Protein AF-A0AAC9K3V4-F1 (afdb_monomer)

pLDDT: mean 84.29, std 13.38, range [24.09, 97.44]

Secondary structure (DSSP, 8-state):
------EEE-TTS-EEETTS--TTT--PPPTT---HHHHHHHHHHHHHHHHTTTT-PPP---TT----SSPPPHHHHHHHHHHHHHHHHHHHHH-TT-HHHHHHHHHHHHHHHHHHHHHHHHTTSSSTHHHHHHHHHHHHHHHHHHHHHHHHHH-SSHHHHHHHHHHHHHHHTTTTHHHHHHHHHHHHHHHHT-TTS-HHHHHHHHHHHH-TTS-TTTHHHHHHHHHHHHH-S---HHHHHHHHHHHHHHHHTS-HHHHHHHHHHHHHTT--HHHHHHHHTSTTHHHHHHHHHHHHHHHHHHHHHHHHH---HHHHHHHHHHHHHHHHHHTHHHHHHHHHHTS---STTHHHHHHTS-HHHHHHHHTTSTTHHHHTT--THHHHHHHSTTSEEEETTTTEEEEEETTEEEEEEHHHHHHHHHHHHHHHHHHHHHHHHHHHHTT---PPPHHHHHHTT--HHHHHHHHHHHHHT-EEEEEEEETTEEEEEEES---THHHHHHHHHH--S---EEEEEPTTS-EEEEEEHHHHHHHHT--HHHHHHHHHHHHHH-EETTEES--HHHHHHHHHHHHHHHHTT-TTHHHHHHHHHHHHHHTT-HHHHHHHHHHHGGGTSPPPTTHHHHHHHHHHHSPP-----------------

Structure (mmCIF, N/CA/C/O backbone):
data_AF-A0AAC9K3V4-F1
#
_entry.id   AF-A0AAC9K3V4-F1
#
loop_
_atom_site.group_PDB
_atom_site.id
_atom_site.type_symbol
_atom_site.label_atom_id
_atom_site.label_alt_id
_atom_site.label_comp_id
_atom_site.label_asym_id
_atom_site.label_entity_id
_atom_site.label_seq_id
_atom_site.pdbx_PDB_ins_code
_atom_site.Cartn_x
_atom_site.Cartn_y
_atom_site.Cartn_z
_atom_site.occupancy
_atom_site.B_iso_or_equiv
_atom_site.auth_seq_id
_atom_site.auth_comp_id
_atom_site.auth_asym_id
_atom_site.auth_atom_id
_atom_site.pdbx_PDB_model_num
ATOM 1 N N . MET A 1 1 ? 6.440 1.565 -41.665 1.00 67.31 1 MET A N 1
ATOM 2 C CA . MET A 1 1 ? 7.525 1.138 -42.582 1.00 67.31 1 MET A CA 1
ATOM 3 C C . MET A 1 1 ? 6.915 0.682 -43.906 1.00 67.31 1 MET A C 1
ATOM 5 O O . MET A 1 1 ? 5.859 0.064 -43.868 1.00 67.31 1 MET A O 1
ATOM 9 N N . LEU A 1 2 ? 7.541 0.975 -45.053 1.00 70.25 2 LEU A N 1
ATOM 10 C CA . LEU A 1 2 ? 7.125 0.475 -46.374 1.00 70.25 2 LEU A CA 1
ATOM 11 C C . LEU A 1 2 ? 8.232 -0.416 -46.946 1.00 70.25 2 LEU A C 1
ATOM 13 O O . LEU A 1 2 ? 9.356 0.045 -47.123 1.00 70.25 2 LEU A O 1
ATOM 17 N N . LEU A 1 3 ? 7.925 -1.682 -47.240 1.00 82.44 3 LEU A N 1
ATOM 18 C CA . LEU A 1 3 ? 8.894 -2.625 -47.801 1.00 82.44 3 LEU A CA 1
ATOM 19 C C . LEU A 1 3 ? 8.694 -2.824 -49.302 1.00 82.44 3 LEU A C 1
ATOM 21 O O . LEU A 1 3 ? 7.620 -3.205 -49.761 1.00 82.44 3 LEU A O 1
ATOM 25 N N . ASN A 1 4 ? 9.774 -2.637 -50.059 1.00 83.81 4 ASN A N 1
ATOM 26 C CA . ASN A 1 4 ? 9.793 -2.886 -51.495 1.00 83.81 4 ASN A CA 1
ATOM 27 C C . ASN A 1 4 ? 9.953 -4.385 -51.802 1.00 83.81 4 ASN A C 1
ATOM 29 O O . ASN A 1 4 ? 10.852 -5.051 -51.277 1.00 83.81 4 ASN A O 1
ATOM 33 N N . PHE A 1 5 ? 9.117 -4.896 -52.707 1.00 86.25 5 PHE A N 1
ATOM 34 C CA . PHE A 1 5 ? 9.199 -6.241 -53.280 1.00 86.25 5 PHE A CA 1
ATOM 35 C C . PHE A 1 5 ? 9.117 -6.136 -54.809 1.00 86.25 5 PHE A C 1
ATOM 37 O O . PHE A 1 5 ? 8.326 -5.353 -55.329 1.00 86.25 5 PHE A O 1
ATOM 44 N N . GLN A 1 6 ? 9.913 -6.919 -55.543 1.00 87.25 6 GLN A N 1
ATOM 45 C CA . GLN A 1 6 ? 9.728 -7.041 -56.994 1.00 87.25 6 GLN A CA 1
ATOM 46 C C . GLN A 1 6 ? 8.551 -7.969 -57.287 1.00 87.25 6 GLN A C 1
ATOM 48 O O . GLN A 1 6 ? 8.524 -9.098 -56.796 1.00 87.25 6 GLN A O 1
ATOM 53 N N . THR A 1 7 ? 7.616 -7.517 -58.116 1.00 87.12 7 THR A N 1
ATOM 54 C CA . THR A 1 7 ? 6.486 -8.312 -58.605 1.00 87.12 7 THR A CA 1
ATOM 55 C C . THR A 1 7 ? 6.632 -8.638 -60.091 1.00 87.12 7 THR A C 1
ATOM 57 O O . THR A 1 7 ? 7.296 -7.923 -60.842 1.00 87.12 7 THR A O 1
ATOM 60 N N . LEU A 1 8 ? 6.017 -9.741 -60.512 1.00 88.38 8 LEU A N 1
ATOM 61 C CA . LEU A 1 8 ? 5.864 -10.159 -61.903 1.00 88.38 8 LEU A CA 1
ATOM 62 C C . LEU A 1 8 ? 4.418 -10.613 -62.155 1.00 88.38 8 LEU A C 1
ATOM 64 O O . LEU A 1 8 ? 3.805 -11.205 -61.259 1.00 88.38 8 LEU A O 1
ATOM 68 N N . PRO A 1 9 ? 3.885 -10.426 -63.377 1.00 87.38 9 PRO A N 1
ATOM 69 C CA . PRO A 1 9 ? 2.635 -11.060 -63.775 1.00 87.38 9 PRO A CA 1
ATOM 70 C C . PRO A 1 9 ? 2.783 -12.589 -63.773 1.00 87.38 9 PRO A C 1
ATOM 72 O O . PRO A 1 9 ? 3.824 -13.146 -64.138 1.00 87.38 9 PRO A O 1
ATOM 75 N N . CYS A 1 10 ? 1.726 -13.283 -63.370 1.00 87.88 10 CYS A N 1
ATOM 76 C CA . CYS A 1 10 ? 1.624 -14.733 -63.409 1.00 87.88 10 CYS A CA 1
ATOM 77 C C . CYS A 1 10 ? 0.709 -15.167 -64.570 1.00 87.88 10 CYS A C 1
ATOM 79 O O . CYS A 1 10 ? -0.305 -14.515 -64.812 1.00 87.88 10 CYS A O 1
ATOM 81 N N . PRO A 1 11 ? 0.979 -16.294 -65.261 1.00 87.31 11 PRO A N 1
ATOM 82 C CA . PRO A 1 11 ? 0.109 -16.783 -66.337 1.00 87.31 11 PRO A CA 1
ATOM 83 C C . PRO A 1 11 ? -1.338 -17.150 -65.948 1.00 87.31 11 PRO A C 1
ATOM 85 O O . PRO A 1 11 ? -2.095 -17.541 -66.828 1.00 87.31 11 PRO A O 1
ATOM 88 N N . CYS A 1 12 ? -1.734 -17.052 -64.671 1.00 89.00 12 CYS A N 1
ATOM 89 C CA . CYS A 1 12 ? -3.139 -17.130 -64.242 1.00 89.00 12 CYS A CA 1
ATOM 90 C C . CYS A 1 12 ? -3.906 -15.797 -64.366 1.00 89.00 12 CYS A C 1
ATOM 92 O O . CYS A 1 12 ? -5.113 -15.784 -64.158 1.00 89.00 12 CYS A O 1
ATOM 94 N N . GLY A 1 13 ? -3.222 -14.691 -64.686 1.00 85.94 13 GLY A N 1
ATOM 95 C CA . GLY A 1 13 ? -3.760 -13.323 -64.686 1.00 85.94 13 GLY A CA 1
ATOM 96 C C . GLY A 1 13 ? -3.314 -12.496 -63.474 1.00 85.94 13 GLY A C 1
ATOM 97 O O . GLY A 1 13 ? -3.183 -11.279 -63.580 1.00 85.94 13 GLY A O 1
ATOM 98 N N . GLY A 1 14 ? -3.014 -13.161 -62.358 1.00 86.38 14 GLY A N 1
ATOM 99 C CA . GLY A 1 14 ? -2.570 -12.547 -61.112 1.00 86.38 14 GLY A CA 1
ATOM 100 C C . GLY A 1 14 ? -1.181 -11.926 -61.110 1.00 86.38 14 GLY A C 1
ATOM 101 O O . GLY A 1 14 ? -0.388 -12.077 -62.040 1.00 86.38 14 GLY A O 1
ATOM 102 N N . SER A 1 15 ? -0.843 -11.299 -59.985 1.00 85.75 15 SER A N 1
ATOM 103 C CA . SER A 1 15 ? 0.507 -10.807 -59.686 1.00 85.75 15 SER A CA 1
ATOM 104 C C . SER A 1 15 ? 1.174 -11.677 -58.618 1.00 85.75 15 SER A C 1
ATOM 106 O O . SER A 1 15 ? 0.519 -12.169 -57.699 1.00 85.75 15 SER A O 1
ATOM 108 N N . ARG A 1 16 ? 2.489 -11.889 -58.720 1.00 86.69 16 ARG A N 1
ATOM 109 C CA . ARG A 1 16 ? 3.275 -12.618 -57.710 1.00 86.69 16 ARG A CA 1
ATOM 110 C C . ARG A 1 16 ? 4.602 -11.931 -57.429 1.00 86.69 16 ARG A C 1
ATOM 112 O O . ARG A 1 16 ? 5.126 -11.212 -58.274 1.00 86.69 16 ARG A O 1
ATOM 119 N N . ILE A 1 17 ? 5.172 -12.199 -56.261 1.00 86.75 17 ILE A N 1
ATOM 120 C CA . ILE A 1 17 ? 6.511 -11.726 -55.898 1.00 86.75 17 ILE A CA 1
ATOM 121 C C . ILE A 1 17 ? 7.560 -12.574 -56.640 1.00 86.75 17 ILE A C 1
ATOM 123 O O . ILE A 1 17 ? 7.419 -13.793 -56.765 1.00 86.75 17 ILE A O 1
ATOM 127 N N . LEU A 1 18 ? 8.603 -11.927 -57.161 1.00 86.44 18 LEU A N 1
ATOM 128 C CA . LEU A 1 18 ? 9.729 -12.576 -57.839 1.00 86.44 18 LEU A CA 1
ATOM 129 C C . LEU A 1 18 ? 10.423 -13.566 -56.888 1.00 86.44 18 LEU A C 1
ATOM 131 O O . LEU A 1 18 ? 10.723 -13.214 -55.750 1.00 86.44 18 LEU A O 1
ATOM 135 N N . GLY A 1 19 ? 10.674 -14.800 -57.330 1.00 82.56 19 GLY A N 1
ATOM 136 C CA . GLY A 1 19 ? 11.257 -15.837 -56.468 1.00 82.56 19 GLY A CA 1
ATOM 137 C C . GLY A 1 19 ? 10.286 -16.427 -55.434 1.00 82.56 19 GLY A C 1
ATOM 138 O O . GLY A 1 19 ? 10.683 -17.285 -54.656 1.00 82.56 19 GLY A O 1
ATOM 139 N N . SER A 1 20 ? 9.011 -16.022 -55.440 1.00 85.62 20 SER A N 1
ATOM 140 C CA . SER A 1 20 ? 7.938 -16.625 -54.638 1.00 85.62 20 SER A CA 1
ATOM 141 C C . SER A 1 20 ? 6.909 -17.349 -55.509 1.00 85.62 20 SER A C 1
ATOM 143 O O . SER A 1 20 ? 6.741 -17.062 -56.702 1.00 85.62 20 SER A O 1
ATOM 145 N N . SER A 1 21 ? 6.184 -18.284 -54.892 1.00 86.06 21 SER A N 1
ATOM 146 C CA . SER A 1 21 ? 5.012 -18.918 -55.502 1.00 86.06 21 SER A CA 1
ATOM 147 C C . SER A 1 21 ? 3.895 -17.895 -55.734 1.00 86.06 21 SER A C 1
ATOM 149 O O . SER A 1 21 ? 3.753 -16.930 -54.985 1.00 86.06 21 SER A O 1
ATOM 151 N N . CYS A 1 22 ? 3.074 -18.103 -56.764 1.00 86.62 22 CYS A N 1
ATOM 152 C CA . CYS A 1 22 ? 1.876 -17.290 -56.967 1.00 86.62 22 CYS A CA 1
ATOM 153 C C . CYS A 1 22 ? 0.825 -17.571 -55.874 1.00 86.62 22 CYS A C 1
ATOM 155 O O . CYS A 1 22 ? 0.486 -18.742 -55.690 1.00 86.62 22 CYS A O 1
ATOM 157 N N . PRO A 1 23 ? 0.270 -16.543 -55.199 1.00 83.56 23 PRO A N 1
ATOM 158 C CA . PRO A 1 23 ? -0.743 -16.743 -54.159 1.00 83.56 23 PRO A CA 1
ATOM 159 C C . PRO A 1 23 ? -2.085 -17.252 -54.711 1.00 83.56 23 PRO A C 1
ATOM 161 O O . PRO A 1 23 ? -2.787 -17.973 -54.015 1.00 83.56 23 PRO A O 1
ATOM 164 N N . GLU A 1 24 ? -2.430 -16.929 -55.961 1.00 87.50 24 GLU A N 1
ATOM 165 C CA . GLU A 1 24 ? -3.712 -17.317 -56.574 1.00 87.50 24 GLU A CA 1
ATOM 166 C C . GLU A 1 24 ? -3.728 -18.756 -57.107 1.00 87.50 24 GLU A C 1
ATOM 168 O O . GLU A 1 24 ? -4.739 -19.444 -57.008 1.00 87.50 24 GLU A O 1
ATOM 173 N N . CYS A 1 25 ? -2.624 -19.215 -57.710 1.00 90.12 25 CYS A N 1
ATOM 174 C CA . CYS A 1 25 ? -2.572 -20.504 -58.416 1.00 90.12 25 CYS A CA 1
ATOM 175 C C . CYS A 1 25 ? -1.493 -21.473 -57.905 1.00 90.12 25 CYS A C 1
ATOM 177 O O . CYS A 1 25 ? -1.243 -22.501 -58.534 1.00 90.12 25 CYS A O 1
ATOM 179 N N . GLY A 1 26 ? -0.792 -21.142 -56.815 1.00 87.69 26 GLY A N 1
ATOM 180 C CA . GLY A 1 26 ? 0.253 -21.980 -56.208 1.00 87.69 26 GLY A CA 1
ATOM 181 C C . GLY A 1 26 ? 1.498 -22.222 -57.076 1.00 87.69 26 GLY A C 1
ATOM 182 O O . GLY A 1 26 ? 2.412 -22.938 -56.662 1.00 87.69 26 GLY A O 1
ATOM 183 N N . ARG A 1 27 ? 1.563 -21.645 -58.286 1.00 87.69 27 ARG A N 1
ATOM 184 C CA . ARG A 1 27 ? 2.644 -21.872 -59.253 1.00 87.69 27 ARG A CA 1
ATOM 185 C C . ARG A 1 27 ? 3.984 -21.412 -58.679 1.00 87.69 27 ARG A C 1
ATOM 187 O O . ARG A 1 27 ? 4.173 -20.220 -58.436 1.00 87.69 27 ARG A O 1
ATOM 194 N N . LYS A 1 28 ? 4.893 -22.372 -58.488 1.00 87.50 28 LYS A N 1
ATOM 195 C CA . LYS A 1 28 ? 6.252 -22.172 -57.962 1.00 87.50 28 LYS A CA 1
ATOM 196 C C . LYS A 1 28 ? 7.082 -21.219 -58.847 1.00 87.50 28 LYS A C 1
ATOM 198 O O . LYS A 1 28 ? 6.834 -21.165 -60.056 1.00 87.50 28 LYS A O 1
ATOM 203 N N . PRO A 1 29 ? 8.063 -20.495 -58.273 1.00 85.44 29 PRO A N 1
ATOM 204 C CA . PRO A 1 29 ? 8.997 -19.666 -59.034 1.00 85.44 29 PRO A CA 1
ATOM 205 C C . PRO A 1 29 ? 9.890 -20.518 -59.949 1.00 85.44 29 PRO A C 1
ATOM 207 O O . PRO A 1 29 ? 10.115 -21.703 -59.689 1.00 85.44 29 PRO A O 1
ATOM 210 N N . LEU A 1 30 ? 10.412 -19.916 -61.019 1.00 86.00 30 LEU A N 1
ATOM 211 C CA . LEU A 1 30 ? 11.419 -20.546 -61.874 1.00 86.00 30 LEU A CA 1
ATOM 212 C C . LEU A 1 30 ? 12.795 -20.564 -61.186 1.00 86.00 30 LEU A C 1
ATOM 214 O O . LEU A 1 30 ? 13.116 -19.708 -60.360 1.00 86.00 30 LEU A O 1
ATOM 218 N N . SER A 1 31 ? 13.630 -21.536 -61.556 1.00 81.06 31 SER A N 1
ATOM 219 C CA . SER A 1 31 ? 15.002 -21.640 -61.048 1.00 81.06 31 SER A CA 1
ATOM 220 C C . SER A 1 31 ? 15.812 -20.390 -61.407 1.00 81.06 31 SER A C 1
ATOM 222 O O . SER A 1 31 ? 15.887 -20.021 -62.577 1.00 81.06 31 SER A O 1
ATOM 224 N N . GLY A 1 32 ? 16.431 -19.759 -60.406 1.00 80.06 32 GLY A N 1
ATOM 225 C CA . GLY A 1 32 ? 17.193 -18.514 -60.564 1.00 80.06 32 GLY A CA 1
ATOM 226 C C . GLY A 1 32 ? 16.383 -17.222 -60.386 1.00 80.06 32 GLY A C 1
ATOM 227 O O . GLY A 1 32 ? 16.965 -16.142 -60.452 1.00 80.06 32 GLY A O 1
ATOM 228 N N . GLU A 1 33 ? 15.074 -17.286 -60.124 1.00 84.50 33 GLU A N 1
ATOM 229 C CA . GLU A 1 33 ? 14.314 -16.097 -59.724 1.00 84.50 33 GLU A CA 1
ATOM 230 C C . GLU A 1 33 ? 14.667 -15.645 -58.302 1.00 84.50 33 GLU A C 1
ATOM 232 O O . GLU A 1 33 ? 14.471 -16.386 -57.341 1.00 84.50 33 GLU A O 1
ATOM 237 N N . VAL A 1 34 ? 15.125 -14.400 -58.159 1.00 83.19 34 VAL A N 1
ATOM 238 C CA . VAL A 1 34 ? 15.547 -13.833 -56.872 1.00 83.19 34 VAL A CA 1
ATOM 239 C C . VAL A 1 34 ? 15.087 -12.377 -56.759 1.00 83.19 34 VAL A C 1
ATOM 241 O O . VAL A 1 34 ? 15.444 -11.539 -57.584 1.00 83.19 34 VAL A O 1
ATOM 244 N N . ASN A 1 35 ? 14.310 -12.051 -55.721 1.00 86.38 35 ASN A N 1
ATOM 245 C CA . ASN A 1 35 ? 13.912 -10.673 -55.414 1.00 86.38 35 ASN A CA 1
ATOM 246 C C . ASN A 1 35 ? 15.089 -9.907 -54.791 1.00 86.38 35 ASN A C 1
ATOM 248 O O . ASN A 1 35 ? 15.441 -10.124 -53.627 1.00 86.38 35 ASN A O 1
ATOM 252 N N . ARG A 1 36 ? 15.678 -8.974 -55.552 1.00 87.50 36 ARG A N 1
ATOM 253 C CA . ARG A 1 36 ? 16.888 -8.251 -55.126 1.00 87.50 36 ARG A CA 1
ATOM 254 C C . ARG A 1 36 ? 16.689 -7.468 -53.829 1.00 87.50 36 ARG A C 1
ATOM 256 O O . ARG A 1 36 ? 17.611 -7.397 -53.031 1.00 87.50 36 ARG A O 1
ATOM 263 N N . TYR A 1 37 ? 15.492 -6.932 -53.572 1.00 88.31 37 TYR A N 1
ATOM 264 C CA . TYR A 1 37 ? 15.234 -6.160 -52.351 1.00 88.31 37 TYR A CA 1
ATOM 265 C C . TYR A 1 37 ? 15.208 -7.045 -51.097 1.00 88.31 37 TYR A C 1
ATOM 267 O O . TYR A 1 37 ? 15.707 -6.623 -50.058 1.00 88.31 37 TYR A O 1
ATOM 275 N N . VAL A 1 38 ? 14.697 -8.279 -51.198 1.00 88.94 38 VAL A N 1
ATOM 276 C CA . VAL A 1 38 ? 14.745 -9.262 -50.097 1.00 88.94 38 VAL A CA 1
ATOM 277 C C . VAL A 1 38 ? 16.192 -9.685 -49.833 1.00 88.94 38 VAL A C 1
ATOM 279 O O . VAL A 1 38 ? 16.622 -9.691 -48.682 1.00 88.94 38 VAL A O 1
ATOM 282 N N . VAL A 1 39 ? 16.980 -9.951 -50.884 1.00 89.38 39 VAL A N 1
ATOM 283 C CA . VAL A 1 39 ? 18.414 -10.264 -50.737 1.00 89.38 39 VAL A CA 1
ATOM 284 C C . VAL A 1 39 ? 19.187 -9.098 -50.127 1.00 89.38 39 VAL A C 1
ATOM 286 O O . VAL A 1 39 ? 19.929 -9.312 -49.178 1.00 89.38 39 VAL A O 1
ATOM 289 N N . HIS A 1 40 ? 18.981 -7.865 -50.596 1.00 91.75 40 HIS A N 1
ATOM 290 C CA . HIS A 1 40 ? 19.665 -6.689 -50.052 1.00 91.75 40 HIS A CA 1
ATOM 291 C C . HIS A 1 40 ? 19.364 -6.501 -48.555 1.00 91.75 40 HIS A C 1
ATOM 293 O O . HIS A 1 40 ? 20.291 -6.257 -47.788 1.00 91.75 40 HIS A O 1
ATOM 299 N N . ARG A 1 41 ? 18.106 -6.683 -48.116 1.00 93.31 41 ARG A N 1
ATOM 300 C CA . ARG A 1 41 ? 17.748 -6.649 -46.684 1.00 93.31 41 ARG A CA 1
ATOM 301 C C . ARG A 1 41 ? 18.380 -7.797 -45.896 1.00 93.31 41 ARG A C 1
ATOM 303 O O . ARG A 1 41 ? 18.947 -7.545 -44.839 1.00 93.31 41 ARG A O 1
ATOM 310 N N . ARG A 1 42 ? 18.352 -9.032 -46.412 1.00 93.19 42 ARG A N 1
ATOM 311 C CA . ARG A 1 42 ? 18.978 -10.202 -45.764 1.00 93.19 42 ARG A CA 1
ATOM 312 C C . ARG A 1 42 ? 20.497 -10.051 -45.629 1.00 93.19 42 ARG A C 1
ATOM 314 O O . ARG A 1 42 ? 21.029 -10.282 -44.550 1.00 93.19 42 ARG A O 1
ATOM 321 N N . SER A 1 43 ? 21.191 -9.609 -46.678 1.00 92.69 43 SER A N 1
ATOM 322 C CA . SER A 1 43 ? 22.637 -9.351 -46.645 1.00 92.69 43 SER A CA 1
ATOM 323 C C . SER A 1 43 ? 23.002 -8.154 -45.762 1.00 92.69 43 SER A C 1
ATOM 325 O O . SER A 1 43 ? 23.982 -8.229 -45.026 1.00 92.69 43 SER A O 1
ATOM 327 N N . GLY A 1 44 ? 22.210 -7.077 -45.784 1.00 93.12 44 GLY A N 1
ATOM 328 C CA . GLY A 1 44 ? 22.380 -5.934 -44.884 1.00 93.12 44 GLY A CA 1
ATOM 329 C C . GLY A 1 44 ? 22.221 -6.332 -43.416 1.00 93.12 44 GLY A C 1
ATOM 330 O O . GLY A 1 44 ? 23.088 -6.035 -42.600 1.00 93.12 44 GLY A O 1
ATOM 331 N N . LEU A 1 45 ? 21.179 -7.100 -43.087 1.00 94.12 45 LEU A N 1
ATOM 332 C CA . LEU A 1 45 ? 20.961 -7.611 -41.735 1.00 94.12 45 LEU A CA 1
ATOM 333 C C . LEU A 1 45 ? 22.067 -8.588 -41.314 1.00 94.12 45 LEU A C 1
ATOM 335 O O . LEU A 1 45 ? 22.522 -8.525 -40.179 1.00 94.12 45 LEU A O 1
ATOM 339 N N . ALA A 1 46 ? 22.544 -9.456 -42.209 1.00 93.12 46 ALA A N 1
ATOM 340 C CA . ALA A 1 46 ? 23.669 -10.340 -41.906 1.00 93.12 46 ALA A CA 1
ATOM 341 C C . ALA A 1 46 ? 24.937 -9.549 -41.523 1.00 93.12 46 ALA A C 1
ATOM 343 O O . ALA A 1 46 ? 25.680 -9.988 -40.648 1.00 93.12 46 ALA A O 1
ATOM 344 N N . ARG A 1 47 ? 25.151 -8.352 -42.098 1.00 94.00 47 ARG A N 1
ATOM 345 C CA . ARG A 1 47 ? 26.199 -7.422 -41.640 1.00 94.00 47 ARG A CA 1
ATOM 346 C C . ARG A 1 47 ? 25.899 -6.842 -40.254 1.00 94.00 47 ARG A C 1
ATOM 348 O O . ARG A 1 47 ? 26.803 -6.820 -39.430 1.00 94.00 47 ARG A O 1
ATOM 355 N N . VAL A 1 48 ? 24.661 -6.413 -39.978 1.00 93.12 48 VAL A N 1
ATOM 356 C CA . VAL A 1 48 ? 24.246 -5.931 -38.640 1.00 93.12 48 VAL A CA 1
ATOM 357 C C . VAL A 1 48 ? 24.517 -7.002 -37.577 1.00 93.12 48 VAL A C 1
ATOM 359 O O . VAL A 1 48 ? 25.152 -6.722 -36.567 1.00 93.12 48 VAL A O 1
ATOM 362 N N . LEU A 1 49 ? 24.106 -8.246 -37.831 1.00 91.44 49 LEU A N 1
ATOM 363 C CA . LEU A 1 49 ? 24.328 -9.380 -36.933 1.00 91.44 49 LEU A CA 1
ATOM 364 C C . LEU A 1 49 ? 25.820 -9.723 -36.775 1.00 91.44 49 LEU A C 1
ATOM 366 O O . LEU A 1 49 ? 26.246 -10.061 -35.676 1.00 91.44 49 LEU A O 1
ATOM 370 N N . ALA A 1 50 ? 26.631 -9.584 -37.829 1.00 90.38 50 ALA A N 1
ATOM 371 C CA . ALA A 1 50 ? 28.082 -9.763 -37.737 1.00 90.38 50 ALA A CA 1
ATOM 372 C C . ALA A 1 50 ? 28.769 -8.664 -36.901 1.00 90.38 50 ALA A C 1
ATOM 374 O O . ALA A 1 50 ? 29.687 -8.970 -36.143 1.00 90.38 50 ALA A O 1
ATOM 375 N N . LEU A 1 51 ? 28.311 -7.408 -36.992 1.00 90.69 51 LEU A N 1
ATOM 376 C CA . LEU A 1 51 ? 28.786 -6.296 -36.152 1.00 90.69 51 LEU A CA 1
ATOM 377 C C . LEU A 1 51 ? 28.364 -6.444 -34.680 1.00 90.69 51 LEU A C 1
ATOM 379 O O . LEU A 1 51 ? 29.082 -5.994 -33.794 1.00 90.69 51 LEU A O 1
ATOM 383 N N . LEU A 1 52 ? 27.220 -7.086 -34.425 1.00 86.44 52 LEU A N 1
ATOM 384 C CA . LEU A 1 52 ? 26.723 -7.412 -33.083 1.00 86.44 52 LEU A CA 1
ATOM 385 C C . LEU A 1 52 ? 27.398 -8.640 -32.446 1.00 86.44 52 LEU A C 1
ATOM 387 O O . LEU A 1 52 ? 27.148 -8.901 -31.274 1.00 86.44 52 LEU A O 1
ATOM 391 N N . GLY A 1 53 ? 28.223 -9.382 -33.195 1.00 72.25 53 GLY A N 1
ATOM 392 C CA . GLY A 1 53 ? 28.993 -10.536 -32.721 1.00 72.25 53 GLY A CA 1
ATOM 393 C C . GLY A 1 53 ? 28.171 -11.721 -32.171 1.00 72.25 53 GLY A C 1
ATOM 394 O O . GLY A 1 53 ? 26.952 -11.640 -32.016 1.00 72.25 53 GLY A O 1
ATOM 395 N N . PRO A 1 54 ? 28.834 -12.855 -31.864 1.00 57.53 54 PRO A N 1
ATOM 396 C CA . PRO A 1 54 ? 28.224 -13.938 -31.091 1.00 57.53 54 PRO A CA 1
ATOM 397 C C . PRO A 1 54 ? 28.165 -13.605 -29.590 1.00 57.53 54 PRO A C 1
ATOM 399 O O . PRO A 1 54 ? 27.169 -13.904 -28.944 1.00 57.53 54 PRO A O 1
ATOM 402 N N . ASP A 1 55 ? 29.198 -12.931 -29.069 1.00 50.94 55 ASP A N 1
ATOM 403 C CA . ASP A 1 55 ? 29.399 -12.640 -27.645 1.00 50.94 55 ASP A CA 1
ATOM 404 C C . ASP A 1 55 ? 29.765 -11.161 -27.413 1.00 50.94 55 ASP A C 1
ATOM 406 O O . ASP A 1 55 ? 30.771 -10.847 -26.774 1.00 50.94 55 ASP A O 1
ATOM 410 N N . THR A 1 56 ? 28.945 -10.210 -27.885 1.00 48.53 56 THR A N 1
ATOM 411 C CA . THR A 1 56 ? 28.958 -8.864 -27.275 1.00 48.53 56 THR A CA 1
ATOM 412 C C . THR A 1 56 ? 28.242 -8.907 -25.926 1.00 48.53 56 THR A C 1
ATOM 414 O O . THR A 1 56 ? 27.183 -8.299 -25.749 1.00 48.53 56 THR A O 1
ATOM 417 N N . ASN A 1 57 ? 28.839 -9.603 -24.956 1.00 43.75 57 ASN A N 1
ATOM 418 C CA . ASN A 1 57 ? 28.709 -9.145 -23.580 1.00 43.75 57 ASN A CA 1
ATOM 419 C C . ASN A 1 57 ? 29.207 -7.689 -23.568 1.00 43.75 57 ASN A C 1
ATOM 421 O O . ASN A 1 57 ? 30.286 -7.435 -24.119 1.00 43.75 57 ASN A O 1
ATOM 425 N N . PRO A 1 58 ? 28.447 -6.720 -23.027 1.00 45.81 58 PRO A N 1
ATOM 426 C CA . PRO A 1 58 ? 28.969 -5.371 -22.872 1.00 45.81 58 PRO A CA 1
ATOM 427 C C . PRO A 1 58 ? 30.263 -5.455 -22.054 1.00 45.81 58 PRO A C 1
ATOM 429 O O . PRO A 1 58 ? 30.299 -6.125 -21.022 1.00 45.81 58 PRO A O 1
ATOM 432 N N . THR A 1 59 ? 31.334 -4.830 -22.555 1.00 40.47 59 THR A N 1
ATOM 433 C CA . THR A 1 59 ? 32.625 -4.742 -21.853 1.00 40.47 59 THR A CA 1
ATOM 434 C C . THR A 1 59 ? 32.399 -4.308 -20.417 1.00 40.47 59 THR A C 1
ATOM 436 O O . THR A 1 59 ? 31.631 -3.370 -20.211 1.00 40.47 59 THR A O 1
ATOM 439 N N . GLU A 1 60 ? 33.068 -4.986 -19.478 1.00 39.78 60 GLU A N 1
ATOM 440 C CA . GLU A 1 60 ? 32.901 -4.833 -18.028 1.00 39.78 60 GLU A CA 1
ATOM 441 C C . GLU A 1 60 ? 32.618 -3.376 -17.646 1.00 39.78 60 GLU A C 1
ATOM 443 O O . GLU A 1 60 ? 33.501 -2.518 -17.726 1.00 39.78 60 GLU A O 1
ATOM 448 N N . THR A 1 61 ? 31.363 -3.097 -17.274 1.00 39.81 61 THR A N 1
ATOM 449 C CA . THR A 1 61 ? 30.937 -1.778 -16.801 1.00 39.81 61 THR A CA 1
ATOM 450 C C . THR A 1 61 ? 31.847 -1.385 -15.653 1.00 39.81 61 THR A C 1
ATOM 452 O O . THR A 1 61 ? 31.945 -2.117 -14.664 1.00 39.81 61 THR A O 1
ATOM 455 N N . ASN A 1 62 ? 32.553 -0.270 -15.833 1.00 36.84 62 ASN A N 1
ATOM 456 C CA . ASN A 1 62 ? 33.694 0.118 -15.018 1.00 36.84 62 ASN A CA 1
ATOM 457 C C . ASN A 1 62 ? 33.296 0.082 -13.524 1.00 36.84 62 ASN A C 1
ATOM 459 O O . ASN A 1 62 ? 32.390 0.834 -13.163 1.00 36.84 62 ASN A O 1
ATOM 463 N N . PRO A 1 63 ? 33.916 -0.744 -12.645 1.00 38.72 63 PRO A N 1
ATOM 464 C CA . PRO A 1 63 ? 33.416 -1.016 -11.280 1.00 38.72 63 PRO A CA 1
ATOM 465 C C . PRO A 1 63 ? 33.323 0.182 -10.314 1.00 38.72 63 PRO A C 1
ATOM 467 O O . PRO A 1 63 ? 33.049 0.007 -9.128 1.00 38.72 63 PRO A O 1
ATOM 470 N N . HIS A 1 64 ? 33.587 1.389 -10.810 1.00 35.38 64 HIS A N 1
ATOM 471 C CA . HIS A 1 64 ? 33.569 2.659 -10.097 1.00 35.38 64 HIS A CA 1
ATOM 472 C C . HIS A 1 64 ? 32.460 3.615 -10.576 1.00 35.38 64 HIS A C 1
ATOM 474 O O . HIS A 1 64 ? 32.214 4.620 -9.914 1.00 35.38 64 HIS A O 1
ATOM 480 N N . GLU A 1 65 ? 31.758 3.317 -11.676 1.00 42.31 65 GLU A N 1
ATOM 481 C CA . GLU A 1 65 ? 30.557 4.059 -12.082 1.00 42.31 65 GLU A CA 1
ATOM 482 C C . GLU A 1 65 ? 29.323 3.448 -11.399 1.00 42.31 65 GLU A C 1
ATOM 484 O O . GLU A 1 65 ? 28.609 2.620 -11.960 1.00 42.31 65 GLU A O 1
ATOM 489 N N . SER A 1 66 ? 29.104 3.841 -10.137 1.00 42.94 66 SER A N 1
ATOM 490 C CA . SER A 1 66 ? 27.914 3.454 -9.364 1.00 42.94 66 SER A CA 1
ATOM 491 C C . SER A 1 66 ? 26.634 3.915 -10.083 1.00 42.94 66 SER A C 1
ATOM 493 O O . SER A 1 66 ? 26.586 5.074 -10.518 1.00 42.94 66 SER A O 1
ATOM 495 N N . PRO A 1 67 ? 25.580 3.079 -10.193 1.00 49.62 67 PRO A N 1
ATOM 496 C CA . PRO A 1 67 ? 24.291 3.514 -10.717 1.00 49.62 67 PRO A CA 1
ATOM 497 C C . PRO A 1 67 ? 23.743 4.657 -9.860 1.00 49.62 67 PRO A C 1
ATOM 499 O O . PRO A 1 67 ? 23.421 4.469 -8.687 1.00 49.62 67 PRO A O 1
ATOM 502 N N . GLN A 1 68 ? 23.643 5.857 -10.435 1.00 52.06 68 GLN A N 1
ATOM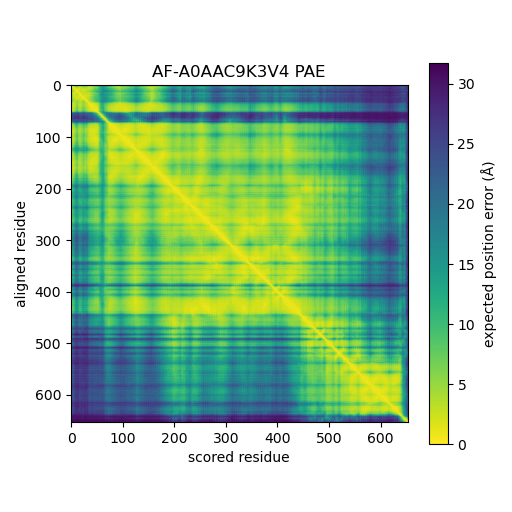 503 C CA . GLN A 1 68 ? 23.184 7.026 -9.689 1.00 52.06 68 GLN A CA 1
ATOM 504 C C . GLN A 1 68 ? 21.747 6.804 -9.201 1.00 52.06 68 GLN A C 1
ATOM 506 O O . GLN A 1 68 ? 20.843 6.577 -10.005 1.00 52.06 68 GLN A O 1
ATOM 511 N N . LEU A 1 69 ? 21.526 6.934 -7.885 1.00 50.91 69 LEU A N 1
ATOM 512 C CA . LEU A 1 69 ? 20.189 6.832 -7.277 1.00 50.91 69 LEU A CA 1
ATOM 513 C C . LEU A 1 69 ? 19.177 7.800 -7.923 1.00 50.91 69 LEU A C 1
ATOM 515 O O . LEU A 1 69 ? 17.986 7.509 -7.979 1.00 50.91 69 LEU A O 1
ATOM 519 N N . ALA A 1 70 ? 19.662 8.934 -8.438 1.00 50.97 70 ALA A N 1
ATOM 520 C CA . ALA A 1 70 ? 18.906 9.866 -9.264 1.00 50.97 70 ALA A CA 1
ATOM 521 C C . ALA A 1 70 ? 18.780 9.350 -10.711 1.00 50.97 70 ALA A C 1
ATOM 523 O O . ALA A 1 70 ? 19.485 9.801 -11.616 1.00 50.97 70 ALA A O 1
ATOM 524 N N . ALA A 1 71 ? 17.860 8.411 -10.938 1.00 50.28 71 ALA A N 1
ATOM 525 C CA . ALA A 1 71 ? 17.506 7.991 -12.289 1.00 50.28 71 ALA A CA 1
ATOM 526 C C . ALA A 1 71 ? 16.951 9.186 -13.101 1.00 50.28 71 ALA A C 1
ATOM 528 O O . ALA A 1 71 ? 16.085 9.914 -12.603 1.00 50.28 71 ALA A O 1
ATOM 529 N N . PRO A 1 72 ? 17.380 9.407 -14.362 1.00 58.56 72 PRO A N 1
ATOM 530 C CA . PRO A 1 72 ? 16.633 10.281 -15.260 1.00 58.56 72 PRO A CA 1
ATOM 531 C C . PRO A 1 72 ? 15.235 9.675 -15.497 1.00 58.56 72 PRO A C 1
ATOM 533 O O . PRO A 1 72 ? 15.105 8.451 -15.431 1.00 58.56 72 PRO A O 1
ATOM 536 N N . PRO A 1 73 ? 14.194 10.481 -15.799 1.00 74.25 73 PRO A N 1
ATOM 537 C CA . PRO A 1 73 ? 12.810 10.001 -15.833 1.00 74.25 73 PRO A CA 1
ATOM 538 C C . PRO A 1 73 ? 12.662 8.718 -16.656 1.00 74.25 73 PRO A C 1
ATOM 540 O O . PRO A 1 73 ? 13.010 8.708 -17.838 1.00 74.25 73 PRO A O 1
ATOM 543 N N . ALA A 1 74 ? 12.163 7.643 -16.039 1.00 77.94 74 ALA A N 1
ATOM 544 C CA . ALA A 1 74 ? 12.226 6.280 -16.579 1.00 77.94 74 ALA A CA 1
ATOM 545 C C . ALA A 1 74 ? 11.638 6.162 -17.997 1.00 77.94 74 ALA A C 1
ATOM 547 O O . ALA A 1 74 ? 12.251 5.585 -18.901 1.00 77.94 74 ALA A O 1
ATOM 548 N N . ALA A 1 75 ? 10.498 6.819 -18.229 1.00 82.75 75 ALA A N 1
ATOM 549 C CA . ALA A 1 75 ? 9.872 6.922 -19.543 1.00 82.75 75 ALA A CA 1
ATOM 550 C C . ALA A 1 75 ? 10.763 7.587 -20.605 1.00 82.75 75 ALA A C 1
ATOM 552 O O . ALA A 1 75 ? 10.683 7.219 -21.774 1.00 82.75 75 ALA A O 1
ATOM 553 N N . ARG A 1 76 ? 11.646 8.525 -20.232 1.00 87.12 76 ARG A N 1
ATOM 554 C CA . ARG A 1 76 ? 12.596 9.152 -21.162 1.00 87.12 76 ARG A CA 1
ATOM 555 C C . ARG A 1 76 ? 13.632 8.146 -21.656 1.00 87.12 76 ARG A C 1
ATOM 557 O O . ARG A 1 76 ? 13.868 8.103 -22.855 1.00 87.12 76 ARG A O 1
ATOM 564 N N . ILE A 1 77 ? 14.174 7.297 -20.776 1.00 87.69 77 ILE A N 1
ATOM 565 C CA . ILE A 1 77 ? 15.138 6.243 -21.146 1.00 87.69 77 ILE A CA 1
ATOM 566 C C . ILE A 1 77 ? 14.510 5.300 -22.184 1.00 87.69 77 ILE A C 1
ATOM 568 O O . ILE A 1 77 ? 15.062 5.089 -23.264 1.00 87.69 77 ILE A O 1
ATOM 572 N N . VAL A 1 78 ? 13.321 4.776 -21.874 1.00 91.31 78 VAL A N 1
ATOM 573 C CA . VAL A 1 78 ? 12.601 3.819 -22.728 1.00 91.31 78 VAL A CA 1
ATOM 574 C C . VAL A 1 78 ? 12.180 4.460 -24.057 1.00 91.31 78 VAL A C 1
ATOM 576 O O . VAL A 1 78 ? 12.342 3.837 -25.106 1.00 91.31 78 VAL A O 1
ATOM 579 N N . ASN A 1 79 ? 11.719 5.716 -24.048 1.00 91.19 79 ASN A N 1
ATOM 580 C CA . ASN A 1 79 ? 11.376 6.448 -25.272 1.00 91.19 79 ASN A CA 1
ATOM 581 C C . ASN A 1 79 ? 12.611 6.747 -26.136 1.00 91.19 79 ASN A C 1
ATOM 583 O O . ASN A 1 79 ? 12.579 6.469 -27.329 1.00 91.19 79 ASN A O 1
ATOM 587 N N . GLU A 1 80 ? 13.716 7.235 -25.558 1.00 92.50 80 GLU A N 1
ATOM 588 C CA . GLU A 1 80 ? 14.964 7.492 -26.293 1.00 92.50 80 GLU A CA 1
ATOM 589 C C . GLU A 1 80 ? 15.496 6.220 -26.973 1.00 92.50 80 GLU A C 1
ATOM 591 O O . GLU A 1 80 ? 15.966 6.275 -28.111 1.00 92.50 80 GLU A O 1
ATOM 596 N N . LEU A 1 81 ? 15.445 5.070 -26.290 1.00 94.06 81 LEU A N 1
ATOM 597 C CA . LEU A 1 81 ? 15.837 3.774 -26.857 1.00 94.06 81 LEU A CA 1
ATOM 598 C C . LEU A 1 81 ? 14.908 3.356 -28.000 1.00 94.06 81 LEU A C 1
ATOM 600 O O . LEU A 1 81 ? 15.387 2.972 -29.069 1.00 94.06 81 LEU A O 1
ATOM 604 N N . LEU A 1 82 ? 13.595 3.473 -27.794 1.00 94.75 82 LEU A N 1
ATOM 605 C CA . LEU A 1 82 ? 12.585 3.099 -28.776 1.00 94.75 82 LEU A CA 1
ATOM 606 C C . LEU A 1 82 ? 12.651 3.968 -30.041 1.00 94.75 82 LEU A C 1
ATOM 608 O O . LEU A 1 82 ? 12.651 3.439 -31.151 1.00 94.75 82 LEU A O 1
ATOM 612 N N . GLU A 1 83 ? 12.761 5.288 -29.890 1.00 94.88 83 GLU A N 1
ATOM 613 C CA . GLU A 1 83 ? 12.902 6.237 -30.999 1.00 94.88 83 GLU A CA 1
ATOM 614 C C . GLU A 1 83 ? 14.209 6.003 -31.769 1.00 94.88 83 GLU A C 1
ATOM 616 O O . GLU A 1 83 ? 14.187 5.939 -33.000 1.00 94.88 83 GLU A O 1
ATOM 621 N N . THR A 1 84 ? 15.329 5.776 -31.063 1.00 95.25 84 THR A N 1
ATOM 622 C CA . THR A 1 84 ? 16.623 5.431 -31.688 1.00 95.25 84 THR A CA 1
ATOM 623 C C . THR A 1 84 ? 16.510 4.158 -32.535 1.00 95.25 84 THR A C 1
ATOM 625 O O . THR A 1 84 ? 16.991 4.120 -33.669 1.00 95.25 84 THR A O 1
ATOM 628 N N . LEU A 1 85 ? 15.865 3.114 -32.003 1.00 96.19 85 LEU A N 1
ATOM 629 C CA . LEU A 1 85 ? 15.687 1.838 -32.695 1.00 96.19 85 LEU A CA 1
ATOM 630 C C . LEU A 1 85 ? 14.756 1.969 -33.909 1.00 96.19 85 LEU A C 1
ATOM 632 O O . LEU A 1 85 ? 15.114 1.526 -34.999 1.00 96.19 85 LEU A O 1
ATOM 636 N N . LEU A 1 86 ? 13.581 2.583 -33.747 1.00 95.31 86 LEU A N 1
ATOM 637 C CA . LEU A 1 86 ? 12.598 2.716 -34.827 1.00 95.31 86 LEU A CA 1
ATOM 638 C C . LEU A 1 86 ? 13.111 3.597 -35.974 1.00 95.31 86 LEU A C 1
ATOM 640 O O . LEU A 1 86 ? 12.871 3.265 -37.137 1.00 95.31 86 LEU A O 1
ATOM 644 N N . ALA A 1 87 ? 13.863 4.662 -35.673 1.00 95.69 87 ALA A N 1
ATOM 645 C CA . ALA A 1 87 ? 14.542 5.468 -36.687 1.00 95.69 87 ALA A CA 1
ATOM 646 C C . ALA A 1 87 ? 15.577 4.633 -37.462 1.00 95.69 87 ALA A C 1
ATOM 648 O O . ALA A 1 87 ? 15.526 4.574 -38.691 1.00 95.69 87 ALA A O 1
ATOM 649 N N . ALA A 1 88 ? 16.449 3.900 -36.760 1.00 95.75 88 ALA A N 1
ATOM 650 C CA . ALA A 1 88 ? 17.463 3.066 -37.402 1.00 95.75 88 ALA A CA 1
ATOM 651 C C . ALA A 1 88 ? 16.862 1.920 -38.244 1.00 95.75 88 ALA A C 1
ATOM 653 O O . ALA A 1 88 ? 17.381 1.607 -39.317 1.00 95.75 88 ALA A O 1
ATOM 654 N N . ILE A 1 89 ? 15.741 1.325 -37.810 1.00 95.62 89 ILE A N 1
ATOM 655 C CA . ILE A 1 89 ? 14.972 0.345 -38.598 1.00 95.62 89 ILE A CA 1
ATOM 656 C C . ILE A 1 89 ? 14.391 1.001 -39.859 1.00 95.62 89 ILE A C 1
ATOM 658 O O . ILE A 1 89 ? 14.462 0.410 -40.939 1.00 95.62 89 ILE A O 1
ATOM 662 N N . ALA A 1 90 ? 13.835 2.212 -39.752 1.00 94.25 90 ALA A N 1
ATOM 663 C CA . ALA A 1 90 ? 13.273 2.934 -40.891 1.00 94.25 90 ALA A CA 1
ATOM 664 C C . ALA A 1 90 ? 14.349 3.265 -41.942 1.00 94.25 90 ALA A C 1
ATOM 666 O O . ALA A 1 90 ? 14.173 2.912 -43.113 1.00 94.25 90 ALA A O 1
ATOM 667 N N . ASP A 1 91 ? 15.480 3.836 -41.526 1.00 94.19 91 ASP A N 1
ATOM 668 C CA . ASP A 1 91 ? 16.601 4.179 -42.410 1.00 94.19 91 ASP A CA 1
ATOM 669 C C . ASP A 1 91 ? 17.210 2.934 -43.072 1.00 94.19 91 ASP A C 1
ATOM 671 O O . ASP A 1 91 ? 17.410 2.901 -44.292 1.00 94.19 91 ASP A O 1
ATOM 675 N N . PHE A 1 92 ? 17.422 1.862 -42.301 1.00 95.56 92 PHE A N 1
ATOM 676 C CA . PHE A 1 92 ? 17.868 0.576 -42.837 1.00 95.56 92 PHE A CA 1
ATOM 677 C C . PHE A 1 92 ? 16.858 -0.025 -43.828 1.00 95.56 92 PHE A C 1
ATOM 679 O O . PHE A 1 92 ? 17.256 -0.581 -44.850 1.00 95.56 92 PHE A O 1
ATOM 686 N N . SER A 1 93 ? 15.549 0.108 -43.586 1.00 92.69 93 SER A N 1
ATOM 687 C CA . SER A 1 93 ? 14.522 -0.394 -44.512 1.00 92.69 93 SER A CA 1
ATOM 688 C C . SER A 1 93 ? 14.532 0.329 -45.865 1.00 92.69 93 SER A C 1
ATOM 690 O O . SER A 1 93 ? 14.241 -0.289 -46.895 1.00 92.69 93 SER A O 1
ATOM 692 N N . ALA A 1 94 ? 14.912 1.612 -45.871 1.00 91.50 94 ALA A N 1
ATOM 693 C CA . ALA A 1 94 ? 15.024 2.437 -47.067 1.00 91.50 94 ALA A CA 1
ATOM 694 C C . ALA A 1 94 ? 16.329 2.179 -47.843 1.00 91.50 94 ALA A C 1
ATOM 696 O O . ALA A 1 94 ? 16.303 2.116 -49.075 1.00 91.50 94 ALA A O 1
ATOM 697 N N . ALA A 1 95 ? 17.457 1.998 -47.146 1.00 92.50 95 ALA A N 1
ATOM 698 C CA . ALA A 1 95 ? 18.786 1.889 -47.755 1.00 92.50 95 ALA A CA 1
ATOM 699 C C . ALA A 1 95 ? 19.635 0.705 -47.225 1.00 92.50 95 ALA A C 1
ATOM 701 O O . ALA A 1 95 ? 20.790 0.914 -46.857 1.00 92.50 95 ALA A O 1
ATOM 702 N N . PRO A 1 96 ? 19.156 -0.558 -47.265 1.00 90.69 96 PRO A N 1
ATOM 703 C CA . PRO A 1 96 ? 19.768 -1.700 -46.559 1.00 90.69 96 PRO A CA 1
ATOM 704 C C . PRO A 1 96 ? 21.174 -2.112 -47.037 1.00 90.69 96 PRO A C 1
ATOM 706 O O . PRO A 1 96 ? 21.817 -2.961 -46.424 1.00 90.69 96 PRO A O 1
ATOM 709 N N . THR A 1 97 ? 21.662 -1.542 -48.142 1.00 91.56 97 THR A N 1
ATOM 710 C CA . THR A 1 97 ? 23.039 -1.714 -48.639 1.00 91.56 97 THR A CA 1
ATOM 711 C C . THR A 1 97 ? 24.000 -0.615 -48.173 1.00 91.56 97 THR A C 1
ATOM 713 O O . THR A 1 97 ? 25.187 -0.692 -48.477 1.00 91.56 97 THR A O 1
ATOM 716 N N . SER A 1 98 ? 23.510 0.424 -47.491 1.00 95.00 98 SER A N 1
ATOM 717 C CA . SER A 1 98 ? 24.310 1.548 -46.999 1.00 95.00 98 SER A CA 1
ATOM 718 C C . SER A 1 98 ? 24.969 1.201 -45.669 1.00 95.00 98 SER A C 1
ATOM 720 O O . SER A 1 98 ? 24.280 0.912 -44.687 1.00 95.00 98 SER A O 1
ATOM 722 N N . GLU A 1 99 ? 26.297 1.294 -45.626 1.00 93.06 99 GLU A N 1
ATOM 723 C CA . GLU A 1 99 ? 27.101 0.983 -44.436 1.00 93.06 99 GLU A CA 1
ATOM 724 C C . GLU A 1 99 ? 26.676 1.849 -43.246 1.00 93.06 99 GLU A C 1
ATOM 726 O O . GLU A 1 99 ? 26.440 1.333 -42.162 1.00 93.06 99 GLU A O 1
ATOM 731 N N . HIS A 1 100 ? 26.404 3.136 -43.486 1.00 94.81 100 HIS A N 1
ATOM 732 C CA . HIS A 1 100 ? 25.914 4.060 -42.464 1.00 94.81 100 HIS A CA 1
ATOM 733 C C . HIS A 1 100 ? 24.642 3.562 -41.753 1.00 94.81 100 HIS A C 1
ATOM 735 O O . HIS A 1 100 ? 24.540 3.682 -40.534 1.00 94.81 100 HIS A O 1
ATOM 741 N N . THR A 1 101 ? 23.690 2.980 -42.496 1.00 94.44 101 THR A N 1
ATOM 742 C CA . THR A 1 101 ? 22.423 2.471 -41.928 1.00 94.44 101 THR A CA 1
ATOM 743 C C . THR A 1 101 ? 22.581 1.112 -41.250 1.00 94.44 101 THR A C 1
ATOM 745 O O . THR A 1 101 ? 21.949 0.862 -40.227 1.00 94.44 101 THR A O 1
ATOM 748 N N . VAL A 1 102 ? 23.474 0.261 -41.770 1.00 94.50 102 VAL A N 1
ATOM 749 C CA . VAL A 1 102 ? 23.885 -0.996 -41.128 1.00 94.50 102 VAL A CA 1
ATOM 750 C C . VAL A 1 102 ? 24.529 -0.697 -39.772 1.00 94.50 102 VAL A C 1
ATOM 752 O O . VAL A 1 102 ? 24.110 -1.245 -38.754 1.00 94.50 102 VAL A O 1
ATOM 755 N N . ASP A 1 103 ? 25.479 0.237 -39.731 1.00 92.44 103 ASP A N 1
ATOM 756 C CA . ASP A 1 103 ? 26.168 0.617 -38.501 1.00 92.44 103 ASP A CA 1
ATOM 757 C C . ASP A 1 103 ? 25.239 1.363 -37.529 1.00 92.44 103 ASP A C 1
ATOM 759 O O . ASP A 1 103 ? 25.384 1.232 -36.315 1.00 92.44 103 ASP A O 1
ATOM 763 N N . ALA A 1 104 ? 24.284 2.158 -38.030 1.00 93.56 104 ALA A N 1
ATOM 764 C CA . ALA A 1 104 ? 23.291 2.837 -37.195 1.00 93.56 104 ALA A CA 1
ATOM 765 C C . ALA A 1 104 ? 22.361 1.837 -36.498 1.00 93.56 104 ALA A C 1
ATOM 767 O O . ALA A 1 104 ? 22.150 1.949 -35.291 1.00 93.56 104 ALA A O 1
ATOM 768 N N . LEU A 1 105 ? 21.871 0.829 -37.225 1.00 95.94 105 LEU A N 1
ATOM 769 C CA . LEU A 1 105 ? 21.026 -0.221 -36.661 1.00 95.94 105 LEU A CA 1
ATOM 770 C C . LEU A 1 105 ? 21.806 -1.134 -35.704 1.00 95.94 105 LEU A C 1
ATOM 772 O O . LEU A 1 105 ? 21.299 -1.452 -34.631 1.00 95.94 105 LEU A O 1
ATOM 776 N N . ALA A 1 106 ? 23.064 -1.464 -36.017 1.00 94.12 106 ALA A N 1
ATOM 777 C CA . ALA A 1 106 ? 23.947 -2.160 -35.082 1.00 94.12 106 ALA A CA 1
ATOM 778 C C . ALA A 1 106 ? 24.142 -1.352 -33.784 1.00 94.12 106 ALA A C 1
ATOM 780 O O . ALA A 1 106 ? 23.900 -1.876 -32.700 1.00 94.12 106 ALA A O 1
ATOM 781 N N . ARG A 1 107 ? 24.478 -0.053 -33.872 1.00 93.19 107 ARG A N 1
ATOM 782 C CA . ARG A 1 107 ? 24.611 0.830 -32.695 1.00 93.19 107 ARG A CA 1
ATOM 783 C C . ARG A 1 107 ? 23.320 0.944 -31.882 1.00 93.19 107 ARG A C 1
ATOM 785 O O . ARG A 1 107 ? 23.401 0.967 -30.657 1.00 93.19 107 ARG A O 1
ATOM 792 N N . ALA A 1 108 ? 22.153 1.006 -32.526 1.00 94.88 108 ALA A N 1
ATOM 793 C CA . ALA A 1 108 ? 20.865 1.068 -31.834 1.00 94.88 108 ALA A CA 1
ATOM 794 C C . ALA A 1 108 ? 20.597 -0.206 -31.010 1.00 94.88 108 ALA A C 1
ATOM 796 O O . ALA A 1 108 ? 20.237 -0.114 -29.837 1.00 94.88 108 ALA A O 1
ATOM 797 N N . VAL A 1 109 ? 20.849 -1.385 -31.589 1.00 94.19 109 VAL A N 1
ATOM 798 C CA . VAL A 1 109 ? 20.700 -2.677 -30.896 1.00 94.19 109 VAL A CA 1
ATOM 799 C C . VAL A 1 109 ? 21.761 -2.857 -29.800 1.00 94.19 109 VAL A C 1
ATOM 801 O O . VAL A 1 109 ? 21.439 -3.363 -28.728 1.00 94.19 109 VAL A O 1
ATOM 804 N N . THR A 1 110 ? 22.996 -2.377 -29.993 1.00 91.69 110 THR A N 1
ATOM 805 C CA . THR A 1 110 ? 24.002 -2.346 -28.915 1.00 91.69 110 THR A CA 1
ATOM 806 C C . THR A 1 110 ? 23.570 -1.429 -27.767 1.00 91.69 110 THR A C 1
ATOM 808 O O . THR A 1 110 ? 23.606 -1.865 -26.622 1.00 91.69 110 THR A O 1
ATOM 811 N N . LYS A 1 111 ? 23.090 -0.202 -28.044 1.00 90.56 111 LYS A N 1
ATOM 812 C CA . LYS A 1 111 ? 22.589 0.729 -27.008 1.00 90.56 111 LYS A CA 1
ATOM 813 C C . LYS A 1 111 ? 21.457 0.096 -26.189 1.00 90.56 111 LYS A C 1
ATOM 815 O O . LYS A 1 111 ? 21.428 0.260 -24.974 1.00 90.56 111 LYS A O 1
ATOM 820 N N . LEU A 1 112 ? 20.562 -0.646 -26.846 1.00 92.44 112 LEU A N 1
ATOM 821 C CA . LEU A 1 112 ? 19.473 -1.382 -26.200 1.00 92.44 112 LEU A CA 1
ATOM 822 C C . LEU A 1 112 ? 19.994 -2.471 -25.244 1.00 92.44 112 LEU A C 1
ATOM 824 O O . LEU A 1 112 ? 19.599 -2.495 -24.081 1.00 92.44 112 LEU A O 1
ATOM 828 N N . ARG A 1 113 ? 20.932 -3.311 -25.706 1.00 89.94 113 ARG A N 1
ATOM 829 C CA . ARG A 1 113 ? 21.570 -4.366 -24.894 1.00 89.94 113 ARG A CA 1
ATOM 830 C C . ARG A 1 113 ? 22.356 -3.809 -23.703 1.00 89.94 113 ARG A C 1
ATOM 832 O O . ARG A 1 113 ? 22.288 -4.377 -22.618 1.00 89.94 113 ARG A O 1
ATOM 839 N N . THR A 1 114 ? 23.080 -2.702 -23.886 1.00 87.94 114 THR A N 1
ATOM 840 C CA . THR A 1 114 ? 23.793 -2.019 -22.795 1.00 87.94 114 THR A CA 1
ATOM 841 C C . THR A 1 114 ? 22.805 -1.488 -21.758 1.00 87.94 114 THR A C 1
ATOM 843 O O . THR A 1 114 ? 22.884 -1.890 -20.604 1.00 87.94 114 THR A O 1
ATOM 846 N N . ALA A 1 115 ? 21.792 -0.720 -22.176 1.00 89.31 115 ALA A N 1
ATOM 847 C CA . ALA A 1 115 ? 20.790 -0.175 -21.258 1.00 89.31 115 ALA A CA 1
ATOM 848 C C . ALA A 1 115 ? 19.996 -1.261 -20.503 1.00 89.31 115 ALA A C 1
ATOM 850 O O . ALA A 1 115 ? 19.579 -1.042 -19.366 1.00 89.31 115 ALA A O 1
ATOM 851 N N . ARG A 1 116 ? 19.815 -2.447 -21.104 1.00 89.88 116 ARG A N 1
ATOM 852 C CA . ARG A 1 116 ? 19.260 -3.627 -20.425 1.00 89.88 116 ARG A CA 1
ATOM 853 C C . ARG A 1 116 ? 20.141 -4.077 -19.259 1.00 89.88 116 ARG A C 1
ATOM 855 O O . ARG A 1 116 ? 19.635 -4.308 -18.164 1.00 89.88 116 ARG A O 1
ATOM 862 N N . GLN A 1 117 ? 21.448 -4.195 -19.491 1.00 86.31 117 GLN A N 1
ATOM 863 C CA . GLN A 1 117 ? 22.411 -4.580 -18.461 1.00 86.31 117 GLN A CA 1
ATOM 864 C C . GLN A 1 117 ? 22.504 -3.515 -17.360 1.00 86.31 117 GLN A C 1
ATOM 866 O O . GLN A 1 117 ? 22.490 -3.867 -16.182 1.00 86.31 117 GLN A O 1
ATOM 871 N N . ASP A 1 118 ? 22.517 -2.232 -17.729 1.00 84.88 118 ASP A N 1
ATOM 872 C CA . ASP A 1 118 ? 22.536 -1.114 -16.780 1.00 84.88 118 ASP A CA 1
ATOM 873 C C . ASP A 1 118 ? 21.300 -1.152 -15.862 1.00 84.88 118 ASP A C 1
ATOM 875 O O . ASP A 1 118 ? 21.427 -1.076 -14.638 1.00 84.88 118 ASP A O 1
ATOM 879 N N . ALA A 1 119 ? 20.107 -1.380 -16.431 1.00 87.50 119 ALA A N 1
ATOM 880 C CA . ALA A 1 119 ? 18.869 -1.546 -15.670 1.00 87.50 119 ALA A CA 1
ATOM 881 C C . ALA A 1 119 ? 18.903 -2.778 -14.741 1.00 87.50 119 ALA A C 1
ATOM 883 O O . ALA A 1 119 ? 18.471 -2.682 -13.595 1.00 87.50 119 ALA A O 1
ATOM 884 N N . LEU A 1 120 ? 19.471 -3.911 -15.177 1.00 86.31 120 LEU A N 1
ATOM 885 C CA . LEU A 1 120 ? 19.638 -5.128 -14.357 1.00 86.31 120 LEU A CA 1
ATOM 886 C C . LEU A 1 120 ? 20.664 -4.985 -13.214 1.00 86.31 120 LEU A C 1
ATOM 888 O O . LEU A 1 120 ? 20.655 -5.783 -12.268 1.00 86.31 120 LEU A O 1
ATOM 892 N N . VAL A 1 121 ? 21.565 -4.003 -13.293 1.00 84.12 121 VAL A N 1
ATOM 893 C CA . VAL A 1 121 ? 22.464 -3.627 -12.192 1.00 84.12 121 VAL A CA 1
ATOM 894 C C . VAL A 1 121 ? 21.764 -2.633 -11.262 1.00 84.12 121 VAL A C 1
ATOM 896 O O . VAL A 1 121 ? 21.751 -2.849 -10.051 1.00 84.12 121 VAL A O 1
ATOM 899 N N . ALA A 1 122 ? 21.129 -1.595 -11.810 1.00 82.50 122 ALA A N 1
ATOM 900 C CA . ALA A 1 122 ? 20.453 -0.552 -11.039 1.00 82.50 122 ALA A CA 1
ATOM 901 C C . ALA A 1 122 ? 19.219 -1.064 -10.266 1.00 82.50 122 ALA A C 1
ATOM 903 O O . ALA A 1 122 ? 19.004 -0.664 -9.124 1.00 82.50 122 ALA A O 1
ATOM 904 N N . ALA A 1 123 ? 18.472 -2.028 -10.819 1.00 84.94 123 ALA A N 1
ATOM 905 C CA . ALA A 1 123 ? 17.329 -2.680 -10.167 1.00 84.94 123 ALA A CA 1
ATOM 906 C C . ALA A 1 123 ? 17.682 -3.484 -8.900 1.00 84.94 123 ALA A C 1
ATOM 908 O O . ALA A 1 123 ? 16.792 -4.009 -8.240 1.00 84.94 123 ALA A O 1
ATOM 909 N N . ARG A 1 124 ? 18.968 -3.602 -8.545 1.00 84.38 124 ARG A N 1
ATOM 910 C CA . ARG A 1 124 ? 19.422 -4.271 -7.315 1.00 84.38 124 ARG A CA 1
ATOM 911 C C . ARG A 1 124 ? 19.458 -3.351 -6.098 1.00 84.38 124 ARG A C 1
ATOM 913 O O . ARG A 1 124 ? 19.657 -3.855 -4.999 1.00 84.38 124 ARG A O 1
ATOM 920 N N . LEU A 1 125 ? 19.346 -2.037 -6.299 1.00 86.25 125 LEU A N 1
ATOM 921 C CA . LEU A 1 125 ? 19.504 -1.035 -5.249 1.00 86.25 125 LEU A CA 1
ATOM 922 C C . LEU A 1 125 ? 18.160 -0.370 -4.941 1.00 86.25 125 LEU A C 1
ATOM 924 O O . LEU A 1 125 ? 17.421 0.051 -5.836 1.00 86.25 125 LEU A O 1
ATOM 928 N N . ARG A 1 126 ? 17.831 -0.277 -3.655 1.00 89.75 126 ARG A N 1
ATOM 929 C CA . ARG A 1 126 ? 16.659 0.437 -3.139 1.00 89.75 126 ARG A CA 1
ATOM 930 C C . ARG A 1 126 ? 16.993 1.920 -2.902 1.00 89.75 126 ARG A C 1
ATOM 932 O O . ARG A 1 126 ? 18.131 2.243 -2.557 1.00 89.75 126 ARG A O 1
ATOM 939 N N . PRO A 1 127 ? 16.032 2.845 -3.089 1.00 84.19 127 PRO A N 1
ATOM 940 C CA . PRO A 1 127 ? 14.606 2.588 -3.307 1.00 84.19 127 PRO A CA 1
ATOM 941 C C . PRO A 1 127 ? 14.213 2.269 -4.760 1.00 84.19 127 PRO A C 1
ATOM 943 O O . PRO A 1 127 ? 13.171 1.670 -4.988 1.00 84.19 127 PRO A O 1
ATOM 946 N N . THR A 1 128 ? 15.045 2.599 -5.752 1.00 84.44 128 THR A N 1
ATOM 947 C CA . THR A 1 128 ? 14.678 2.625 -7.186 1.00 84.44 128 THR A CA 1
ATOM 948 C C . THR A 1 128 ? 14.542 1.253 -7.870 1.00 84.44 128 THR A C 1
ATOM 950 O O . THR A 1 128 ? 14.422 1.173 -9.095 1.00 84.44 128 THR A O 1
ATOM 953 N N . THR A 1 129 ? 14.506 0.167 -7.094 1.00 88.56 129 THR A N 1
ATOM 954 C CA . THR A 1 129 ? 14.391 -1.225 -7.554 1.00 88.56 129 THR A CA 1
ATOM 955 C C . THR A 1 129 ? 13.181 -1.450 -8.464 1.00 88.56 129 THR A C 1
ATOM 957 O O . THR A 1 129 ? 13.342 -1.985 -9.563 1.00 88.56 129 THR A O 1
ATOM 960 N N . GLY A 1 130 ? 11.980 -1.018 -8.062 1.00 88.56 130 GLY A N 1
ATOM 961 C CA . GLY A 1 130 ? 10.770 -1.191 -8.875 1.00 88.56 130 GLY A CA 1
ATOM 962 C C . GLY A 1 130 ? 10.815 -0.407 -10.186 1.00 88.56 130 GLY A C 1
ATOM 963 O O . GLY A 1 130 ? 10.573 -0.972 -11.252 1.00 88.56 130 GLY A O 1
ATOM 964 N N . THR A 1 131 ? 11.220 0.864 -10.129 1.00 88.38 131 THR A N 1
ATOM 965 C CA . THR A 1 131 ? 11.356 1.739 -11.303 1.00 88.38 131 THR A CA 1
ATOM 966 C C . THR A 1 131 ? 12.357 1.174 -12.320 1.00 88.38 131 THR A C 1
ATOM 968 O O . THR A 1 131 ? 12.048 1.093 -13.509 1.00 88.38 131 THR A O 1
ATOM 971 N N . TRP A 1 132 ? 13.530 0.701 -11.879 1.00 90.06 132 TRP A N 1
ATOM 972 C CA . TRP A 1 132 ? 14.514 0.075 -12.773 1.00 90.06 132 TRP A CA 1
ATOM 973 C C . TRP A 1 132 ? 14.093 -1.312 -13.272 1.00 90.06 132 TRP A C 1
ATOM 975 O O . TRP A 1 132 ? 14.397 -1.654 -14.415 1.00 90.06 132 TRP A O 1
ATOM 985 N N . THR A 1 133 ? 13.333 -2.080 -12.485 1.00 91.06 133 THR A N 1
ATOM 986 C CA . THR A 1 133 ? 12.719 -3.339 -12.947 1.00 91.06 133 THR A CA 1
ATOM 987 C C . THR A 1 133 ? 11.711 -3.071 -14.068 1.00 91.06 133 THR A C 1
ATOM 989 O O . THR A 1 133 ? 11.762 -3.725 -15.108 1.00 91.06 133 THR A O 1
ATOM 992 N N . ALA A 1 134 ? 10.866 -2.043 -13.925 1.00 91.62 134 ALA A N 1
ATOM 993 C CA . ALA A 1 134 ? 9.928 -1.614 -14.963 1.00 91.62 134 ALA A CA 1
ATOM 994 C C . ALA A 1 134 ? 10.639 -1.098 -16.232 1.00 91.62 134 ALA A C 1
ATOM 996 O O . ALA A 1 134 ? 10.202 -1.393 -17.349 1.00 91.62 134 ALA A O 1
ATOM 997 N N . VAL A 1 135 ? 11.768 -0.387 -16.098 1.00 92.00 135 VAL A N 1
ATOM 998 C CA . VAL A 1 135 ? 12.637 -0.029 -17.238 1.00 92.00 135 VAL A CA 1
ATOM 999 C C . VAL A 1 135 ? 13.196 -1.285 -17.914 1.00 92.00 135 VAL A C 1
ATOM 1001 O O . VAL A 1 135 ? 13.099 -1.399 -19.135 1.00 92.00 135 VAL A O 1
ATOM 1004 N N . GLY A 1 136 ? 13.712 -2.247 -17.142 1.00 92.94 136 GLY A N 1
ATOM 1005 C CA . GLY A 1 136 ? 14.220 -3.527 -17.644 1.00 92.94 136 GLY A CA 1
ATOM 1006 C C . GLY A 1 136 ? 13.164 -4.318 -18.420 1.00 92.94 136 GLY A C 1
ATOM 1007 O O . GLY A 1 136 ? 13.391 -4.672 -19.573 1.00 92.94 136 GLY A O 1
ATOM 1008 N N . GLU A 1 137 ? 11.967 -4.499 -17.853 1.00 94.44 137 GLU A N 1
ATOM 1009 C CA . GLU A 1 137 ? 10.829 -5.123 -18.543 1.00 94.44 137 GLU A CA 1
ATOM 1010 C C . GLU A 1 137 ? 10.439 -4.402 -19.839 1.00 94.44 137 GLU A C 1
ATOM 1012 O O . GLU A 1 137 ? 10.077 -5.043 -20.829 1.00 94.44 137 GLU A O 1
ATOM 1017 N N . SER A 1 138 ? 10.487 -3.070 -19.843 1.00 95.38 138 SER A N 1
ATOM 1018 C CA . SER A 1 138 ? 10.165 -2.270 -21.027 1.00 95.38 138 SER A CA 1
ATOM 1019 C C . SER A 1 138 ? 11.221 -2.462 -22.121 1.00 95.38 138 SER A C 1
ATOM 1021 O O . SER A 1 138 ? 10.879 -2.600 -23.295 1.00 95.38 138 SER A O 1
ATOM 1023 N N . ILE A 1 139 ? 12.501 -2.554 -21.746 1.00 94.94 139 ILE A N 1
ATOM 1024 C CA . ILE A 1 139 ? 13.616 -2.859 -22.652 1.00 94.94 139 ILE A CA 1
ATOM 1025 C C . ILE A 1 139 ? 13.510 -4.293 -23.198 1.00 94.94 139 ILE A C 1
ATOM 1027 O O . ILE A 1 139 ? 13.636 -4.487 -24.406 1.00 94.94 139 ILE A O 1
ATOM 1031 N N . ASP A 1 140 ? 13.166 -5.277 -22.363 1.00 94.75 140 ASP A N 1
ATOM 1032 C CA . ASP A 1 140 ? 12.873 -6.660 -22.771 1.00 94.75 140 ASP A CA 1
ATOM 1033 C C . ASP A 1 140 ? 11.736 -6.746 -23.807 1.00 94.75 140 ASP A C 1
ATOM 1035 O O . ASP A 1 140 ? 11.755 -7.605 -24.694 1.00 94.75 140 ASP A O 1
ATOM 1039 N N . ARG A 1 141 ? 10.740 -5.853 -23.730 1.00 95.94 141 ARG A N 1
ATOM 1040 C CA . ARG A 1 141 ? 9.670 -5.736 -24.739 1.00 95.94 141 ARG A CA 1
ATOM 1041 C C . ARG A 1 141 ? 10.185 -5.100 -26.034 1.00 95.94 141 ARG A C 1
ATOM 1043 O O . ARG A 1 141 ? 9.828 -5.575 -27.111 1.00 95.94 141 ARG A O 1
ATOM 1050 N N . ILE A 1 142 ? 11.067 -4.100 -25.956 1.00 95.56 142 ILE A N 1
ATOM 1051 C CA . ILE A 1 142 ? 11.719 -3.501 -27.136 1.00 95.56 142 ILE A CA 1
ATOM 1052 C C . ILE A 1 142 ? 12.639 -4.518 -27.843 1.00 95.56 142 ILE A C 1
ATOM 1054 O O . ILE A 1 142 ? 12.636 -4.567 -29.073 1.00 95.56 142 ILE A O 1
ATOM 1058 N N . GLU A 1 143 ? 13.365 -5.380 -27.120 1.00 94.12 143 GLU A N 1
ATOM 1059 C CA . GLU A 1 143 ? 14.162 -6.459 -27.737 1.00 94.12 143 GLU A CA 1
ATOM 1060 C C . GLU A 1 143 ? 13.280 -7.442 -28.531 1.00 94.12 143 GLU A C 1
ATOM 1062 O O . GLU A 1 143 ? 13.609 -7.784 -29.668 1.00 94.12 143 GLU A O 1
ATOM 1067 N N . ARG A 1 144 ? 12.107 -7.819 -28.002 1.00 94.12 144 ARG A N 1
ATOM 1068 C CA . ARG A 1 144 ? 11.130 -8.661 -28.726 1.00 94.12 144 ARG A CA 1
ATOM 1069 C C . ARG A 1 144 ? 10.561 -7.959 -29.964 1.00 94.12 144 ARG A C 1
ATOM 1071 O O . ARG A 1 144 ? 10.375 -8.594 -30.999 1.00 94.12 144 ARG A O 1
ATOM 1078 N N . VAL A 1 145 ? 10.313 -6.650 -29.885 1.00 94.44 145 VAL A N 1
ATOM 1079 C CA . VAL A 1 145 ? 9.890 -5.832 -31.036 1.00 94.44 145 VAL A CA 1
ATOM 1080 C C . VAL A 1 145 ? 10.989 -5.759 -32.106 1.00 94.44 145 VAL A C 1
ATOM 1082 O O . VAL A 1 145 ? 10.682 -5.837 -33.296 1.00 94.44 145 VAL A O 1
ATOM 1085 N N . TRP A 1 146 ? 12.267 -5.670 -31.718 1.00 94.56 146 TRP A N 1
ATOM 1086 C CA . TRP A 1 146 ? 13.393 -5.771 -32.653 1.00 94.56 146 TRP A CA 1
ATOM 1087 C C . TRP A 1 146 ? 13.430 -7.135 -33.355 1.00 94.56 146 TRP A C 1
ATOM 1089 O O . TRP A 1 146 ? 13.533 -7.173 -34.582 1.00 94.56 146 TRP A O 1
ATOM 1099 N N . ASP A 1 147 ? 13.274 -8.239 -32.621 1.00 93.69 147 ASP A N 1
ATOM 1100 C CA . ASP A 1 147 ? 13.208 -9.582 -33.213 1.00 93.69 147 ASP A CA 1
ATOM 1101 C C . ASP A 1 147 ? 12.055 -9.723 -34.219 1.00 93.69 147 ASP A C 1
ATOM 1103 O O . ASP A 1 147 ? 12.247 -10.272 -35.305 1.00 93.69 147 ASP A O 1
ATOM 1107 N N . LEU A 1 148 ? 10.883 -9.157 -33.923 1.00 94.50 148 LEU A N 1
ATOM 1108 C CA . LEU A 1 148 ? 9.752 -9.152 -34.856 1.00 94.50 148 LEU A CA 1
ATOM 1109 C C . LEU A 1 148 ? 10.036 -8.279 -36.092 1.00 94.50 148 LEU A C 1
ATOM 1111 O O . LEU A 1 148 ? 9.770 -8.707 -37.216 1.00 94.50 148 LEU A O 1
ATOM 1115 N N . TYR A 1 149 ? 10.651 -7.100 -35.938 1.00 94.50 149 TYR A N 1
ATOM 1116 C CA . TYR A 1 149 ? 11.049 -6.273 -37.086 1.00 94.50 149 TYR A CA 1
ATOM 1117 C C . TYR A 1 149 ? 12.163 -6.892 -37.935 1.00 94.50 149 TYR A C 1
ATOM 1119 O O . TYR A 1 149 ? 12.163 -6.711 -39.155 1.00 94.50 149 TYR A O 1
ATOM 1127 N N . ARG A 1 150 ? 13.083 -7.656 -37.342 1.00 93.88 150 ARG A N 1
ATOM 1128 C CA . ARG A 1 150 ? 14.080 -8.454 -38.069 1.00 93.88 150 ARG A CA 1
ATOM 1129 C C . ARG A 1 150 ? 13.398 -9.470 -38.991 1.00 93.88 150 ARG A C 1
ATOM 1131 O O . ARG A 1 150 ? 13.786 -9.610 -40.156 1.00 93.88 150 ARG A O 1
ATOM 1138 N N . ASP A 1 151 ? 12.350 -10.124 -38.505 1.00 93.81 151 ASP A N 1
ATOM 1139 C CA . ASP A 1 151 ? 11.576 -11.091 -39.281 1.00 93.81 151 ASP A CA 1
ATOM 1140 C C . ASP A 1 151 ? 10.775 -10.378 -40.397 1.00 93.81 151 ASP A C 1
ATOM 1142 O O . ASP A 1 151 ? 10.801 -10.809 -41.550 1.00 93.81 151 ASP A O 1
ATOM 1146 N N . VAL A 1 152 ? 10.195 -9.196 -40.128 1.00 93.25 152 VAL A N 1
ATOM 1147 C CA . VAL A 1 152 ? 9.570 -8.328 -41.156 1.00 93.25 152 VAL A CA 1
ATOM 1148 C C . VAL A 1 152 ? 10.561 -7.918 -42.252 1.00 93.25 152 VAL A C 1
ATOM 1150 O O . VAL A 1 152 ? 10.246 -7.995 -43.441 1.00 93.25 152 VAL A O 1
ATOM 1153 N N . LEU A 1 153 ? 11.771 -7.488 -41.879 1.00 92.44 153 LEU A N 1
ATOM 1154 C CA . LEU A 1 153 ? 12.820 -7.081 -42.821 1.00 92.44 153 LEU A CA 1
ATOM 1155 C C . LEU A 1 153 ? 13.287 -8.249 -43.704 1.00 92.44 153 LEU A C 1
ATOM 1157 O O . LEU A 1 153 ? 13.674 -8.028 -44.857 1.00 92.44 153 LEU A O 1
ATOM 1161 N N . THR A 1 154 ? 13.237 -9.482 -43.196 1.00 91.12 154 THR A N 1
ATOM 1162 C CA . THR A 1 154 ? 13.723 -10.686 -43.888 1.00 91.12 154 THR A CA 1
ATOM 1163 C C . THR A 1 154 ? 12.640 -11.537 -44.543 1.00 91.12 154 THR A C 1
ATOM 1165 O O . THR A 1 154 ? 12.998 -12.472 -45.258 1.00 91.12 154 THR A O 1
ATOM 1168 N N . ALA A 1 155 ? 11.358 -11.214 -44.370 1.00 91.12 155 ALA A N 1
ATOM 1169 C CA . ALA A 1 155 ? 10.226 -11.913 -44.973 1.00 91.12 155 ALA A CA 1
ATOM 1170 C C . ALA A 1 155 ? 10.321 -12.039 -46.510 1.00 91.12 155 ALA A C 1
ATOM 1172 O O . ALA A 1 155 ? 10.635 -11.072 -47.216 1.00 91.12 155 ALA A O 1
ATOM 1173 N N . ASP A 1 156 ? 10.005 -13.231 -47.034 1.00 85.25 156 ASP A N 1
ATOM 1174 C CA . ASP A 1 156 ? 9.947 -13.499 -48.479 1.00 85.25 156 ASP A CA 1
ATOM 1175 C C . ASP A 1 156 ? 8.692 -12.903 -49.133 1.00 85.25 156 ASP A C 1
ATOM 1177 O O . ASP A 1 156 ? 8.766 -12.408 -50.262 1.00 85.25 156 ASP A O 1
ATOM 1181 N N . THR A 1 157 ? 7.550 -12.907 -48.429 1.00 84.88 157 THR A N 1
ATOM 1182 C CA . THR A 1 157 ? 6.278 -12.390 -48.949 1.00 84.88 157 THR A CA 1
ATOM 1183 C C . THR A 1 157 ? 5.778 -11.144 -48.216 1.00 84.88 157 THR A C 1
ATOM 1185 O O . THR A 1 157 ? 6.131 -10.868 -47.069 1.00 84.88 157 THR A O 1
ATOM 1188 N N . VAL A 1 158 ? 4.900 -10.394 -48.889 1.00 86.06 158 VAL A N 1
ATOM 1189 C CA . VAL A 1 158 ? 4.177 -9.256 -48.300 1.00 86.06 158 VAL A CA 1
ATOM 1190 C C . VAL A 1 158 ? 3.263 -9.701 -47.154 1.00 86.06 158 VAL A C 1
ATOM 1192 O O . VAL A 1 158 ? 3.126 -8.955 -46.192 1.00 86.06 158 VAL A O 1
ATOM 1195 N N . LEU A 1 159 ? 2.674 -10.901 -47.221 1.00 86.44 159 LEU A N 1
ATOM 1196 C CA . LEU A 1 159 ? 1.758 -11.396 -46.189 1.00 86.44 159 LEU A CA 1
ATOM 1197 C C . LEU A 1 159 ? 2.500 -11.711 -44.884 1.00 86.44 159 LEU A C 1
ATOM 1199 O O . LEU A 1 159 ? 2.040 -11.323 -43.814 1.00 86.44 159 LEU A O 1
ATOM 1203 N N . ASP A 1 160 ? 3.673 -12.343 -44.975 1.00 88.62 160 ASP A N 1
ATOM 1204 C CA . ASP A 1 160 ? 4.513 -12.628 -43.804 1.00 88.62 160 ASP A CA 1
ATOM 1205 C C . ASP A 1 160 ? 5.021 -11.321 -43.175 1.00 88.62 160 ASP A C 1
ATOM 1207 O O . ASP A 1 160 ? 4.918 -11.125 -41.966 1.00 88.62 160 ASP A O 1
ATOM 1211 N N . ALA A 1 161 ? 5.470 -10.373 -44.010 1.00 89.00 161 ALA A N 1
ATOM 1212 C CA . ALA A 1 161 ? 5.884 -9.040 -43.570 1.00 89.00 161 ALA A CA 1
ATOM 1213 C C . ALA A 1 161 ? 4.743 -8.241 -42.913 1.00 89.00 161 ALA A C 1
ATOM 1215 O O . ALA A 1 161 ? 4.977 -7.506 -41.955 1.00 89.00 161 ALA A O 1
ATOM 1216 N N . GLN A 1 162 ? 3.509 -8.374 -43.411 1.00 90.94 162 GLN A N 1
ATOM 1217 C CA . GLN A 1 162 ? 2.320 -7.765 -42.809 1.00 90.94 162 GLN A CA 1
ATOM 1218 C C . GLN A 1 162 ? 1.948 -8.430 -41.483 1.00 90.94 162 GLN A C 1
ATOM 1220 O O . GLN A 1 162 ? 1.594 -7.720 -40.545 1.00 90.94 162 GLN A O 1
ATOM 1225 N N . LYS A 1 163 ? 2.059 -9.761 -41.384 1.00 92.75 163 LYS A N 1
ATOM 1226 C CA . LYS A 1 163 ? 1.784 -10.496 -40.148 1.00 92.75 163 LYS A CA 1
ATOM 1227 C C . LYS A 1 163 ? 2.779 -10.110 -39.052 1.00 92.75 163 LYS A C 1
ATOM 1229 O O . LYS A 1 163 ? 2.364 -9.511 -38.068 1.00 92.75 163 LYS A O 1
ATOM 1234 N N . SER A 1 164 ? 4.076 -10.344 -39.260 1.00 92.19 164 SER A N 1
ATOM 1235 C CA . SER A 1 164 ? 5.105 -9.978 -38.275 1.00 92.19 164 SER A CA 1
ATOM 1236 C C . SER A 1 164 ? 5.141 -8.465 -38.015 1.00 92.19 164 SER A C 1
ATOM 1238 O O . SER A 1 164 ? 5.532 -8.035 -36.937 1.00 92.19 164 SER A O 1
ATOM 1240 N N . GLY A 1 165 ? 4.698 -7.642 -38.976 1.00 91.81 165 GLY A N 1
ATOM 1241 C CA . GLY A 1 165 ? 4.576 -6.191 -38.822 1.00 91.81 165 GLY A CA 1
ATOM 1242 C C . GLY A 1 165 ? 3.396 -5.766 -37.949 1.00 91.81 165 GLY A C 1
ATOM 1243 O O . GLY A 1 165 ? 3.504 -4.760 -37.252 1.00 91.81 165 GLY A O 1
ATOM 1244 N N . LYS A 1 166 ? 2.302 -6.540 -37.945 1.00 93.94 166 LYS A N 1
ATOM 1245 C CA . LYS A 1 166 ? 1.225 -6.398 -36.961 1.00 93.94 166 LYS A CA 1
ATOM 1246 C C . LYS A 1 166 ? 1.684 -6.902 -35.598 1.00 93.94 166 LYS A C 1
ATOM 1248 O O . LYS A 1 166 ? 1.553 -6.168 -34.632 1.00 93.94 166 LYS A O 1
ATOM 1253 N N . ASP A 1 167 ? 2.277 -8.093 -35.537 1.00 93.75 167 ASP A N 1
ATOM 1254 C CA . ASP A 1 167 ? 2.770 -8.683 -34.287 1.00 93.75 167 ASP A CA 1
ATOM 1255 C C . ASP A 1 167 ? 3.795 -7.739 -33.602 1.00 93.75 167 ASP A C 1
ATOM 1257 O O . ASP A 1 167 ? 3.778 -7.575 -32.384 1.00 93.75 167 ASP A O 1
ATOM 1261 N N . ALA A 1 168 ? 4.626 -7.029 -34.382 1.00 92.00 168 ALA A N 1
ATOM 1262 C CA . ALA A 1 168 ? 5.522 -5.974 -33.894 1.00 92.00 168 ALA A CA 1
ATOM 1263 C C . ALA A 1 168 ? 4.789 -4.721 -33.373 1.00 92.00 168 ALA A C 1
ATOM 1265 O O . ALA A 1 168 ? 5.237 -4.139 -32.389 1.00 92.00 168 ALA A O 1
ATOM 1266 N N . GLN A 1 169 ? 3.682 -4.298 -33.998 1.00 92.19 169 GLN A N 1
ATOM 1267 C CA . GLN A 1 169 ? 2.875 -3.162 -33.527 1.00 92.19 169 GLN A CA 1
ATOM 1268 C C . GLN A 1 169 ? 2.099 -3.511 -32.251 1.00 92.19 169 GLN A C 1
ATOM 1270 O O . GLN A 1 169 ? 2.155 -2.757 -31.284 1.00 92.19 169 GLN A O 1
ATOM 1275 N N . ASP A 1 170 ? 1.459 -4.682 -32.215 1.00 93.62 170 ASP A N 1
ATOM 1276 C CA . ASP A 1 170 ? 0.816 -5.216 -31.012 1.00 93.62 170 ASP A CA 1
ATOM 1277 C C . ASP A 1 170 ? 1.844 -5.313 -29.856 1.00 93.62 170 ASP A C 1
ATOM 1279 O O . ASP A 1 170 ? 1.516 -5.054 -28.701 1.00 93.62 170 ASP A O 1
ATOM 1283 N N . GLY A 1 171 ? 3.113 -5.622 -30.165 1.00 92.56 171 GLY A N 1
ATOM 1284 C CA . GLY A 1 171 ? 4.234 -5.553 -29.223 1.00 92.56 171 GLY A CA 1
ATOM 1285 C C . GLY A 1 171 ? 4.586 -4.127 -28.774 1.00 92.56 171 GLY A C 1
ATOM 1286 O O . GLY A 1 171 ? 4.681 -3.883 -27.568 1.00 92.56 171 GLY A O 1
ATOM 1287 N N . LEU A 1 172 ? 4.747 -3.185 -29.715 1.00 92.31 172 LEU A N 1
ATOM 1288 C CA . LEU A 1 172 ? 5.044 -1.766 -29.451 1.00 92.31 172 LEU A CA 1
ATOM 1289 C C . LEU A 1 172 ? 4.056 -1.135 -28.470 1.00 92.31 172 LEU A C 1
ATOM 1291 O O . LEU A 1 172 ? 4.472 -0.463 -27.524 1.00 92.31 172 LEU A O 1
ATOM 1295 N N . ASP A 1 173 ? 2.765 -1.396 -28.662 1.00 92.88 173 ASP A N 1
ATOM 1296 C CA . ASP A 1 173 ? 1.689 -0.825 -27.851 1.00 92.88 173 ASP A CA 1
ATOM 1297 C C . ASP A 1 173 ? 1.772 -1.279 -26.373 1.00 92.88 173 ASP A C 1
ATOM 1299 O O . ASP A 1 173 ? 1.273 -0.592 -25.481 1.00 92.88 173 ASP A O 1
ATOM 1303 N N . THR A 1 174 ? 2.478 -2.385 -26.082 1.00 93.75 174 THR A N 1
ATOM 1304 C CA . THR A 1 174 ? 2.714 -2.904 -24.716 1.00 93.75 174 THR A CA 1
ATOM 1305 C C . THR A 1 174 ? 4.055 -2.503 -24.089 1.00 93.75 174 THR A C 1
ATOM 1307 O O . THR A 1 174 ? 4.303 -2.837 -22.925 1.00 93.75 174 THR A O 1
ATOM 1310 N N . VAL A 1 175 ? 4.937 -1.795 -24.812 1.00 93.94 175 VAL A N 1
ATOM 1311 C CA . VAL A 1 175 ? 6.285 -1.431 -24.321 1.00 93.94 175 VAL A CA 1
ATOM 1312 C C . VAL A 1 175 ? 6.221 -0.577 -23.054 1.00 93.94 175 VAL A C 1
ATOM 1314 O O . VAL A 1 175 ? 7.041 -0.760 -22.163 1.00 93.94 175 VAL A O 1
ATOM 1317 N N . ARG A 1 176 ? 5.238 0.327 -22.945 1.00 91.94 176 ARG A N 1
ATOM 1318 C CA . ARG A 1 176 ? 5.102 1.249 -21.801 1.00 91.94 176 ARG A CA 1
ATOM 1319 C C . ARG A 1 176 ? 4.319 0.688 -20.609 1.00 91.94 176 ARG A C 1
ATOM 1321 O O . ARG A 1 176 ? 4.290 1.346 -19.575 1.00 91.94 176 ARG A O 1
ATOM 1328 N N . THR A 1 177 ? 3.708 -0.495 -20.704 1.00 94.50 177 THR A N 1
ATOM 1329 C CA . THR A 1 177 ? 2.852 -1.026 -19.624 1.00 94.50 177 THR A CA 1
ATOM 1330 C C . THR A 1 177 ? 3.557 -1.184 -18.265 1.00 94.50 177 THR A C 1
ATOM 1332 O O . THR A 1 177 ? 2.928 -0.837 -17.269 1.00 94.50 177 THR A O 1
ATOM 1335 N N . PRO A 1 178 ? 4.832 -1.628 -18.164 1.00 93.44 178 PRO A N 1
ATOM 1336 C CA . PRO A 1 178 ? 5.523 -1.694 -16.870 1.00 93.44 178 PRO A CA 1
ATOM 1337 C C . PRO A 1 178 ? 5.700 -0.312 -16.237 1.00 93.44 178 PRO A C 1
ATOM 1339 O O . PRO A 1 178 ? 5.539 -0.155 -15.031 1.00 93.44 178 PRO A O 1
ATOM 1342 N N . LEU A 1 179 ? 5.991 0.704 -17.058 1.00 91.25 179 LEU A N 1
ATOM 1343 C CA . LEU A 1 179 ? 6.118 2.082 -16.589 1.00 91.25 179 LEU A CA 1
ATOM 1344 C C . LEU A 1 179 ? 4.771 2.631 -16.114 1.00 91.25 179 LEU A C 1
ATOM 1346 O O . LEU A 1 179 ? 4.689 3.169 -15.024 1.00 91.25 179 LEU A O 1
ATOM 1350 N N . GLN A 1 180 ? 3.692 2.392 -16.860 1.00 91.62 180 GLN A N 1
ATOM 1351 C CA . GLN A 1 180 ? 2.343 2.775 -16.427 1.00 91.62 180 GLN A CA 1
ATOM 1352 C C . GLN A 1 180 ? 1.958 2.116 -15.090 1.00 91.62 180 GLN A C 1
ATOM 1354 O O . GLN A 1 180 ? 1.274 2.726 -14.276 1.00 91.62 180 GLN A O 1
ATOM 1359 N N . GLN A 1 181 ? 2.425 0.890 -14.834 1.00 90.81 181 GLN A N 1
ATOM 1360 C CA . GLN A 1 181 ? 2.200 0.197 -13.566 1.00 90.81 181 GLN A CA 1
ATOM 1361 C C . GLN A 1 181 ? 3.044 0.755 -12.410 1.00 90.81 181 GLN A C 1
ATOM 1363 O O . GLN A 1 181 ? 2.543 0.772 -11.287 1.00 90.81 181 GLN A O 1
ATOM 1368 N N . ILE A 1 182 ? 4.277 1.233 -12.641 1.00 89.56 182 ILE A N 1
ATOM 1369 C CA . ILE A 1 182 ? 5.031 1.932 -11.585 1.00 89.56 182 ILE A CA 1
ATOM 1370 C C . ILE A 1 182 ? 4.491 3.352 -11.361 1.00 89.56 182 ILE A C 1
ATOM 1372 O O . ILE A 1 182 ? 4.315 3.725 -10.207 1.00 89.56 182 ILE A O 1
ATOM 1376 N N . ASP A 1 183 ? 4.077 4.072 -12.413 1.00 89.31 183 ASP A N 1
ATOM 1377 C CA . ASP A 1 183 ? 3.387 5.371 -12.318 1.00 89.31 183 ASP A CA 1
ATOM 1378 C C . ASP A 1 183 ? 2.109 5.264 -11.444 1.00 89.31 183 ASP A C 1
ATOM 1380 O O . ASP A 1 183 ? 1.836 6.129 -10.609 1.00 89.31 183 ASP A O 1
ATOM 1384 N N . GLU A 1 184 ? 1.334 4.175 -11.583 1.00 90.12 184 GLU A N 1
ATOM 1385 C CA . GLU A 1 184 ? 0.168 3.870 -10.732 1.00 90.12 184 GLU A CA 1
ATOM 1386 C C . GLU A 1 184 ? 0.539 3.701 -9.244 1.00 90.12 184 GLU A C 1
ATOM 1388 O O . GLU A 1 184 ? -0.190 4.182 -8.369 1.00 90.12 184 GLU A O 1
ATOM 1393 N N . TRP A 1 185 ? 1.656 3.029 -8.938 1.00 90.19 185 TRP A N 1
ATOM 1394 C CA . TRP A 1 185 ? 2.128 2.826 -7.561 1.00 90.19 185 TRP A CA 1
ATOM 1395 C C . TRP A 1 185 ? 2.792 4.077 -6.968 1.00 90.19 185 TRP A C 1
ATOM 1397 O O . TRP A 1 185 ? 2.579 4.372 -5.792 1.00 90.19 185 TRP A O 1
ATOM 1407 N N . GLU A 1 186 ? 3.546 4.839 -7.763 1.00 86.81 186 GLU A N 1
ATOM 1408 C CA . GLU A 1 186 ? 4.142 6.119 -7.364 1.00 86.81 186 GLU A CA 1
ATOM 1409 C C . GLU A 1 186 ? 3.045 7.150 -7.050 1.00 86.81 186 GLU A C 1
ATOM 1411 O O . GLU A 1 186 ? 3.102 7.806 -6.011 1.00 86.81 186 GLU A O 1
ATOM 1416 N N . ASN A 1 187 ? 1.971 7.207 -7.848 1.00 88.00 187 ASN A N 1
ATOM 1417 C CA . ASN A 1 187 ? 0.794 8.030 -7.550 1.00 88.00 187 ASN A CA 1
ATOM 1418 C C . ASN A 1 187 ? 0.066 7.584 -6.262 1.00 88.00 187 ASN A C 1
ATOM 1420 O O . ASN A 1 187 ? -0.333 8.426 -5.458 1.00 88.00 187 ASN A O 1
ATOM 1424 N N . PHE A 1 188 ? -0.068 6.275 -6.007 1.00 88.50 188 PHE A N 1
ATOM 1425 C CA . PHE A 1 188 ? -0.619 5.777 -4.735 1.00 88.50 188 PHE A CA 1
ATOM 1426 C C . PHE A 1 188 ? 0.229 6.225 -3.539 1.00 88.50 188 PHE A C 1
ATOM 1428 O O . PHE A 1 188 ? -0.312 6.704 -2.538 1.00 88.50 188 PHE A O 1
ATOM 1435 N N . ALA A 1 189 ? 1.552 6.058 -3.638 1.00 85.44 189 ALA A N 1
ATOM 1436 C CA . ALA A 1 189 ? 2.500 6.431 -2.595 1.00 85.44 189 ALA A CA 1
ATOM 1437 C C . ALA A 1 189 ? 2.511 7.951 -2.354 1.00 85.44 189 ALA A C 1
ATOM 1439 O O . ALA A 1 189 ? 2.571 8.379 -1.204 1.00 85.44 189 ALA A O 1
ATOM 1440 N N . ALA A 1 190 ? 2.359 8.762 -3.407 1.00 85.38 190 ALA A N 1
ATOM 1441 C CA . ALA A 1 190 ? 2.220 10.212 -3.299 1.00 85.38 190 ALA A CA 1
ATOM 1442 C C . ALA A 1 190 ? 0.945 10.630 -2.542 1.00 85.38 190 ALA A C 1
ATOM 1444 O O . ALA A 1 190 ? 1.018 11.491 -1.671 1.00 85.38 190 ALA A O 1
ATOM 1445 N N . ILE A 1 191 ? -0.202 9.986 -2.802 1.00 87.69 191 ILE A N 1
ATOM 1446 C CA . ILE A 1 191 ? -1.445 10.231 -2.041 1.00 87.69 191 ILE A CA 1
ATOM 1447 C C . ILE A 1 191 ? -1.291 9.759 -0.581 1.00 87.69 191 ILE A C 1
ATOM 1449 O O . ILE A 1 191 ? -1.763 10.430 0.336 1.00 87.69 191 ILE A O 1
ATOM 1453 N N . LEU A 1 192 ? -0.575 8.653 -0.339 1.00 84.19 192 LEU A N 1
ATOM 1454 C CA . LEU A 1 192 ? -0.288 8.168 1.018 1.00 84.19 192 LEU A CA 1
ATOM 1455 C C . LEU A 1 192 ? 0.642 9.127 1.796 1.00 84.19 192 LEU A C 1
ATOM 1457 O O . LEU A 1 192 ? 0.530 9.259 3.017 1.00 84.19 192 LEU A O 1
ATOM 1461 N N . GLY A 1 193 ? 1.525 9.827 1.080 1.00 81.50 193 GLY A N 1
ATOM 1462 C CA . GLY A 1 193 ? 2.422 10.864 1.591 1.00 81.50 193 GLY A CA 1
ATOM 1463 C C . GLY A 1 193 ? 1.827 12.276 1.685 1.00 81.50 193 GLY A C 1
ATOM 1464 O O . GLY A 1 193 ? 2.551 13.186 2.077 1.00 81.50 193 GLY A O 1
ATOM 1465 N N . ASP A 1 194 ? 0.547 12.491 1.350 1.00 85.12 194 ASP A N 1
ATOM 1466 C CA . ASP A 1 194 ? -0.095 13.817 1.389 1.00 85.12 194 ASP A CA 1
ATOM 1467 C C . ASP A 1 194 ? -0.304 14.316 2.834 1.00 85.12 194 ASP A C 1
ATOM 1469 O O . ASP A 1 194 ? -1.360 14.126 3.444 1.00 85.12 194 ASP A O 1
ATOM 1473 N N . GLU A 1 195 ? 0.714 14.977 3.394 1.00 82.38 195 GLU A N 1
ATOM 1474 C CA . GLU A 1 195 ? 0.688 15.554 4.746 1.00 82.38 195 GLU A CA 1
ATOM 1475 C C . GLU A 1 195 ? -0.407 16.613 4.965 1.00 82.38 195 GLU A C 1
ATOM 1477 O O . GLU A 1 195 ? -0.681 16.953 6.114 1.00 82.38 195 GLU A O 1
ATOM 1482 N N . SER A 1 196 ? -1.088 17.097 3.915 1.00 83.06 196 SER A N 1
ATOM 1483 C CA . SER A 1 196 ? -2.211 18.033 4.073 1.00 83.06 196 SER A CA 1
ATOM 1484 C C . SER A 1 196 ? -3.474 17.402 4.682 1.00 83.06 196 SER A C 1
ATOM 1486 O O . SER A 1 196 ? -4.412 18.128 5.008 1.00 83.06 196 SER A O 1
ATOM 1488 N N . ARG A 1 197 ? -3.501 16.070 4.866 1.00 83.75 197 ARG A N 1
ATOM 1489 C CA . ARG A 1 197 ? -4.667 15.306 5.348 1.00 83.75 197 ARG A CA 1
ATOM 1490 C C . ARG A 1 197 ? -4.353 14.385 6.535 1.00 83.75 197 ARG A C 1
ATOM 1492 O O . ARG A 1 197 ? -3.209 13.934 6.670 1.00 83.75 197 ARG A O 1
ATOM 1499 N N . PRO A 1 198 ? -5.356 13.997 7.346 1.00 85.25 198 PRO A N 1
ATOM 1500 C CA . PRO A 1 198 ? -5.242 12.896 8.309 1.00 85.25 198 PRO A CA 1
ATOM 1501 C C . PRO A 1 198 ? -4.821 11.573 7.646 1.00 85.25 198 PRO A C 1
ATOM 1503 O O . PRO A 1 198 ? -5.190 11.304 6.502 1.00 85.25 198 PRO A O 1
ATOM 1506 N N . ILE A 1 199 ? -4.091 10.710 8.362 1.00 85.62 199 ILE A N 1
ATOM 1507 C CA . ILE A 1 199 ? -3.590 9.435 7.807 1.00 85.62 199 ILE A CA 1
ATOM 1508 C C . ILE A 1 199 ? -4.728 8.519 7.294 1.00 85.62 199 ILE A C 1
ATOM 1510 O O . ILE A 1 199 ? -4.574 7.985 6.191 1.00 85.62 199 ILE A O 1
ATOM 1514 N N . PRO A 1 200 ? -5.888 8.376 7.979 1.00 87.44 200 PRO A N 1
ATOM 1515 C CA . PRO A 1 200 ? -6.997 7.563 7.473 1.00 87.44 200 PRO A CA 1
ATOM 1516 C C . PRO A 1 200 ? -7.501 8.015 6.100 1.00 87.44 200 PRO A C 1
ATOM 1518 O O . PRO A 1 200 ? -7.747 7.182 5.230 1.00 87.44 200 PRO A O 1
ATOM 1521 N N . GLU A 1 201 ? -7.606 9.327 5.864 1.00 87.12 201 GLU A N 1
ATOM 1522 C CA . GLU A 1 201 ? -8.042 9.841 4.564 1.00 87.12 201 GLU A CA 1
ATOM 1523 C C . GLU A 1 201 ? -7.085 9.449 3.450 1.00 87.12 201 GLU A C 1
ATOM 1525 O O . GLU A 1 201 ? -7.533 9.006 2.396 1.00 87.12 201 GLU A O 1
ATOM 1530 N N . ARG A 1 202 ? -5.775 9.578 3.693 1.00 88.19 202 ARG A N 1
ATOM 1531 C CA . ARG A 1 202 ? -4.737 9.184 2.735 1.00 88.19 202 ARG A CA 1
ATOM 1532 C C . ARG A 1 202 ? -4.857 7.701 2.397 1.00 88.19 202 ARG A C 1
ATOM 1534 O O . ARG A 1 202 ? -4.916 7.349 1.223 1.00 88.19 202 ARG A O 1
ATOM 1541 N N . MET A 1 203 ? -4.989 6.843 3.414 1.00 88.81 203 MET A N 1
ATOM 1542 C CA . MET A 1 203 ? -5.169 5.395 3.249 1.00 88.81 203 MET A CA 1
ATOM 1543 C C . MET A 1 203 ? -6.373 5.073 2.348 1.00 88.81 203 MET A C 1
ATOM 1545 O O . MET A 1 203 ? -6.225 4.369 1.346 1.00 88.81 203 MET A O 1
ATOM 1549 N N . PHE A 1 204 ? -7.559 5.614 2.651 1.00 87.75 204 PHE A N 1
ATOM 1550 C CA . PHE A 1 204 ? -8.766 5.336 1.864 1.00 87.75 204 PHE A CA 1
ATOM 1551 C C . PHE A 1 204 ? -8.776 6.030 0.493 1.00 87.75 204 PHE A C 1
ATOM 1553 O O . PHE A 1 204 ? -9.272 5.446 -0.471 1.00 87.75 204 PHE A O 1
ATOM 1560 N N . ALA A 1 205 ? -8.201 7.228 0.359 1.00 86.62 205 ALA A N 1
ATOM 1561 C CA . ALA A 1 205 ? -8.072 7.923 -0.921 1.00 86.62 205 ALA A CA 1
ATOM 1562 C C . ALA A 1 205 ? -7.139 7.173 -1.881 1.00 86.62 205 ALA A C 1
ATOM 1564 O O . ALA A 1 205 ? -7.491 6.991 -3.052 1.00 86.62 205 ALA A O 1
ATOM 1565 N N . SER A 1 206 ? -5.999 6.672 -1.394 1.00 88.62 206 SER A N 1
ATOM 1566 C CA . SER A 1 206 ? -5.092 5.846 -2.190 1.00 88.62 206 SER A CA 1
ATOM 1567 C C . SER A 1 206 ? -5.739 4.515 -2.587 1.00 88.62 206 SER A C 1
ATOM 1569 O O . SER A 1 206 ? -5.754 4.172 -3.772 1.00 88.62 206 SER A O 1
ATOM 1571 N N . LEU A 1 207 ? -6.364 3.801 -1.638 1.00 89.19 207 LEU A N 1
ATOM 1572 C CA . LEU A 1 207 ? -7.078 2.548 -1.924 1.00 89.19 207 LEU A CA 1
ATOM 1573 C C . LEU A 1 207 ? -8.197 2.752 -2.956 1.00 89.19 207 LEU A C 1
ATOM 1575 O O . LEU A 1 207 ? -8.263 1.998 -3.924 1.00 89.19 207 LEU A O 1
ATOM 1579 N N . ARG A 1 208 ? -9.013 3.807 -2.831 1.00 86.31 208 ARG A N 1
ATOM 1580 C CA . ARG A 1 208 ? -10.058 4.148 -3.815 1.00 86.31 208 ARG A CA 1
ATOM 1581 C C . ARG A 1 208 ? -9.482 4.522 -5.186 1.00 86.31 208 ARG A C 1
ATOM 1583 O O . ARG A 1 208 ? -10.126 4.269 -6.198 1.00 86.31 208 ARG A O 1
ATOM 1590 N N . THR A 1 209 ? -8.278 5.091 -5.237 1.00 86.25 209 THR A N 1
ATOM 1591 C CA . THR A 1 209 ? -7.592 5.412 -6.501 1.00 86.25 209 THR A CA 1
ATOM 1592 C C . THR A 1 209 ? -7.122 4.146 -7.226 1.00 86.25 209 THR A C 1
ATOM 1594 O O . THR A 1 209 ? -7.240 4.067 -8.446 1.00 86.25 209 THR A O 1
ATOM 1597 N N . ARG A 1 210 ? -6.649 3.122 -6.496 1.00 87.25 210 ARG A N 1
ATOM 1598 C CA . ARG A 1 210 ? -6.247 1.826 -7.083 1.00 87.25 210 ARG A CA 1
ATOM 1599 C C . ARG A 1 210 ? -7.420 0.898 -7.384 1.00 87.25 210 ARG A C 1
ATOM 1601 O O . ARG A 1 210 ? -7.379 0.165 -8.369 1.00 87.25 210 ARG A O 1
ATOM 1608 N N . PHE A 1 211 ? -8.448 0.936 -6.543 1.00 89.56 211 PHE A N 1
ATOM 1609 C CA . PHE A 1 211 ? -9.595 0.033 -6.567 1.00 89.56 211 PHE A CA 1
ATOM 1610 C C . PHE A 1 211 ? -10.920 0.814 -6.710 1.00 89.56 211 PHE A C 1
ATOM 1612 O O . PHE A 1 211 ? -11.799 0.688 -5.859 1.00 89.56 211 PHE A O 1
ATOM 1619 N N . PRO A 1 212 ? -11.117 1.607 -7.785 1.00 86.00 212 PRO A N 1
ATOM 1620 C CA . PRO A 1 212 ? -12.272 2.509 -7.920 1.00 86.00 212 PRO A CA 1
ATOM 1621 C C . PRO A 1 212 ? -13.630 1.796 -8.018 1.00 86.00 212 PRO A C 1
ATOM 1623 O O . PRO A 1 212 ? -14.666 2.432 -7.863 1.00 86.00 212 PRO A O 1
ATOM 1626 N N . ASN A 1 213 ? -13.625 0.482 -8.265 1.00 86.25 213 ASN A N 1
ATOM 1627 C CA . ASN A 1 213 ? -14.814 -0.373 -8.343 1.00 86.25 213 ASN A CA 1
ATOM 1628 C C . ASN A 1 213 ? -15.007 -1.253 -7.088 1.00 86.25 213 ASN A C 1
ATOM 1630 O O . ASN A 1 213 ? -15.733 -2.241 -7.157 1.00 86.25 213 ASN A O 1
ATOM 1634 N N . VAL A 1 214 ? -14.318 -0.956 -5.979 1.00 86.19 214 VAL A N 1
ATOM 1635 C CA . VAL A 1 214 ? -14.428 -1.683 -4.703 1.00 86.19 214 VAL A CA 1
ATOM 1636 C C . VAL A 1 214 ? -14.880 -0.699 -3.631 1.00 86.19 214 VAL A C 1
ATOM 1638 O O . VAL A 1 214 ? -14.214 0.306 -3.379 1.00 86.19 214 VAL A O 1
ATOM 1641 N N . THR A 1 215 ? -16.019 -0.967 -2.998 1.00 80.50 215 THR A N 1
ATOM 1642 C CA . THR A 1 215 ? -16.520 -0.121 -1.907 1.00 80.50 215 THR A CA 1
ATOM 1643 C C . THR A 1 215 ? -15.697 -0.317 -0.632 1.00 80.50 215 THR A C 1
ATOM 1645 O O . THR A 1 215 ? -15.064 -1.354 -0.430 1.00 80.50 215 THR A O 1
ATOM 1648 N N . ILE A 1 216 ? -15.700 0.669 0.271 1.00 76.81 216 ILE A N 1
ATOM 1649 C CA . ILE A 1 216 ? -14.900 0.601 1.509 1.00 76.81 216 ILE A CA 1
ATOM 1650 C C . ILE A 1 216 ? -15.325 -0.570 2.415 1.00 76.81 216 ILE A C 1
ATOM 1652 O O . ILE A 1 216 ? -14.478 -1.157 3.084 1.00 76.81 216 ILE A O 1
ATOM 1656 N N . SER A 1 217 ? -16.597 -0.975 2.383 1.00 76.81 217 SER A N 1
ATOM 1657 C CA . SER A 1 217 ? -17.099 -2.173 3.069 1.00 76.81 217 SER A CA 1
ATOM 1658 C C . SER A 1 217 ? -16.651 -3.490 2.415 1.00 76.81 217 SER A C 1
ATOM 1660 O O . SER A 1 217 ? -16.536 -4.502 3.104 1.00 76.81 217 SER A O 1
ATOM 1662 N N . GLU A 1 218 ? -16.344 -3.497 1.115 1.00 84.81 218 GLU A N 1
ATOM 1663 C CA . GLU A 1 218 ? -15.770 -4.655 0.417 1.00 84.81 218 GLU A CA 1
ATOM 1664 C C . GLU A 1 218 ? -14.244 -4.754 0.585 1.00 84.81 218 GLU A C 1
ATOM 1666 O O . GLU A 1 218 ? -13.718 -5.872 0.559 1.00 84.81 218 GLU A O 1
ATOM 1671 N N . LEU A 1 219 ? -13.533 -3.632 0.793 1.00 84.81 219 LEU A N 1
ATOM 1672 C CA . LEU A 1 219 ? -12.061 -3.574 0.882 1.00 84.81 219 LEU A CA 1
ATOM 1673 C C . LEU A 1 219 ? -11.418 -4.641 1.795 1.00 84.81 219 LEU A C 1
ATOM 1675 O O . LEU A 1 219 ? -10.425 -5.221 1.353 1.00 84.81 219 LEU A O 1
ATOM 1679 N N . PRO A 1 220 ? -11.927 -4.969 3.005 1.00 86.69 220 PRO A N 1
ATOM 1680 C CA . PRO A 1 220 ? -11.325 -6.018 3.835 1.00 86.69 220 PRO A CA 1
ATOM 1681 C C . PRO A 1 220 ? -11.383 -7.394 3.155 1.00 86.69 220 PRO A C 1
ATOM 1683 O O . PRO A 1 220 ? -10.376 -8.096 3.059 1.00 86.69 220 PRO A O 1
ATOM 1686 N N . SER A 1 221 ? -12.542 -7.751 2.590 1.00 90.25 221 SER A N 1
ATOM 1687 C CA . SER A 1 221 ? -12.725 -9.008 1.850 1.00 90.25 221 SER A CA 1
ATOM 1688 C C . SER A 1 221 ? -11.912 -9.043 0.549 1.00 90.25 221 SER A C 1
ATOM 1690 O O . SER A 1 221 ? -11.367 -10.086 0.179 1.00 90.25 221 SER A O 1
ATOM 1692 N N . HIS A 1 222 ? -11.765 -7.890 -0.112 1.00 92.38 222 HIS A N 1
ATOM 1693 C CA . HIS A 1 222 ? -10.952 -7.727 -1.312 1.00 92.38 222 HIS A CA 1
ATOM 1694 C C . HIS A 1 222 ? -9.460 -7.905 -1.006 1.00 92.38 222 HIS A C 1
ATOM 1696 O O . HIS A 1 222 ? -8.774 -8.630 -1.726 1.00 92.38 222 HIS A O 1
ATOM 1702 N N . GLY A 1 223 ? -8.978 -7.318 0.096 1.00 93.94 223 GLY A N 1
ATOM 1703 C CA . GLY A 1 223 ? -7.623 -7.497 0.614 1.00 93.94 223 GLY A CA 1
ATOM 1704 C C . GLY A 1 223 ? -7.327 -8.956 0.941 1.00 93.94 223 GLY A C 1
ATOM 1705 O O . GLY A 1 223 ? -6.399 -9.524 0.374 1.00 93.94 223 GLY A O 1
ATOM 1706 N N . VAL A 1 224 ? -8.176 -9.614 1.741 1.00 95.31 224 VAL A N 1
ATOM 1707 C CA . VAL A 1 224 ? -8.066 -11.060 2.029 1.00 95.31 224 VAL A CA 1
ATOM 1708 C C . VAL A 1 224 ? -7.974 -11.887 0.737 1.00 95.31 224 VAL A C 1
ATOM 1710 O O . VAL A 1 224 ? -7.099 -12.746 0.612 1.00 95.31 224 VAL A O 1
ATOM 1713 N N . ALA A 1 225 ? -8.813 -11.599 -0.264 1.00 95.19 225 ALA A N 1
ATOM 1714 C CA . ALA A 1 225 ? -8.811 -12.312 -1.542 1.00 95.19 225 ALA A CA 1
ATOM 1715 C C . ALA A 1 225 ? -7.610 -11.979 -2.454 1.00 95.19 225 ALA A C 1
ATOM 1717 O O . ALA A 1 225 ? -7.188 -12.826 -3.243 1.00 95.19 225 ALA A O 1
ATOM 1718 N N . MET A 1 226 ? -7.055 -10.766 -2.410 1.00 93.81 226 MET A N 1
ATOM 1719 C CA . MET A 1 226 ? -5.834 -10.404 -3.144 1.00 93.81 226 MET A CA 1
ATOM 1720 C C . MET A 1 226 ? -4.591 -10.990 -2.477 1.00 93.81 226 MET A C 1
ATOM 1722 O O . MET A 1 226 ? -3.886 -11.782 -3.100 1.00 93.81 226 MET A O 1
ATOM 1726 N N . THR A 1 227 ? -4.367 -10.676 -1.204 1.00 95.38 227 THR A N 1
ATOM 1727 C CA . THR A 1 227 ? -3.210 -11.138 -0.433 1.00 95.38 227 THR A CA 1
ATOM 1728 C C . THR A 1 227 ? -3.181 -12.661 -0.318 1.00 95.38 227 THR A C 1
ATOM 1730 O O . THR A 1 227 ? -2.115 -13.259 -0.421 1.00 95.38 227 THR A O 1
ATOM 1733 N N . GLY A 1 228 ? -4.341 -13.320 -0.205 1.00 94.25 228 GLY A N 1
ATOM 1734 C CA . GLY A 1 228 ? -4.429 -14.783 -0.187 1.00 94.25 228 GLY A CA 1
ATOM 1735 C C . GLY A 1 228 ? -4.032 -15.437 -1.516 1.00 94.25 228 GLY A C 1
ATOM 1736 O O . GLY A 1 228 ? -3.505 -16.547 -1.511 1.00 94.25 228 GLY A O 1
ATOM 1737 N N . ARG A 1 229 ? -4.221 -14.750 -2.654 1.00 93.81 229 ARG A N 1
ATOM 1738 C CA . ARG A 1 229 ? -3.755 -15.222 -3.973 1.00 93.81 229 ARG A CA 1
ATOM 1739 C C . ARG A 1 229 ? -2.260 -15.000 -4.188 1.00 93.81 229 ARG A C 1
ATOM 1741 O O . ARG A 1 229 ? -1.644 -15.822 -4.858 1.00 93.81 229 ARG A O 1
ATOM 1748 N N . ASP A 1 230 ? -1.688 -13.928 -3.643 1.00 93.25 230 ASP A N 1
ATOM 1749 C CA . ASP A 1 230 ? -0.250 -13.674 -3.763 1.00 93.25 230 ASP A CA 1
ATOM 1750 C C . ASP A 1 230 ? 0.572 -14.507 -2.764 1.00 93.25 230 ASP A C 1
ATOM 1752 O O . ASP A 1 230 ? 1.497 -15.223 -3.149 1.00 93.25 230 ASP A O 1
ATOM 1756 N N . LEU A 1 231 ? 0.213 -14.487 -1.481 1.00 94.81 231 LEU A N 1
ATOM 1757 C CA . LEU A 1 231 ? 0.990 -15.157 -0.438 1.00 94.81 231 LEU A CA 1
ATOM 1758 C C . LEU A 1 231 ? 0.659 -16.651 -0.281 1.00 94.81 231 LEU A C 1
ATOM 1760 O O . LEU A 1 231 ? 1.470 -17.389 0.266 1.00 94.81 231 LEU A O 1
ATOM 1764 N N . ALA A 1 232 ? -0.513 -17.113 -0.734 1.00 94.06 232 ALA A N 1
ATOM 1765 C CA . ALA A 1 232 ? -0.980 -18.498 -0.565 1.00 94.06 232 ALA A CA 1
ATOM 1766 C C . ALA A 1 232 ? -0.995 -19.009 0.901 1.00 94.06 232 ALA A C 1
ATOM 1768 O O . ALA A 1 232 ? -0.907 -20.212 1.154 1.00 94.06 232 ALA A O 1
ATOM 1769 N N . ILE A 1 233 ? -1.146 -18.095 1.867 1.00 94.12 233 ILE A N 1
ATOM 1770 C CA . ILE A 1 233 ? -1.318 -18.372 3.304 1.00 94.12 233 ILE A CA 1
ATOM 1771 C C . ILE A 1 233 ? -2.695 -17.891 3.790 1.00 94.12 233 ILE A C 1
ATOM 1773 O O . ILE A 1 233 ? -3.400 -17.178 3.078 1.00 94.12 233 ILE A O 1
ATOM 1777 N N . SER A 1 234 ? -3.081 -18.262 5.015 1.00 93.75 234 SER A N 1
ATOM 1778 C CA . SER A 1 234 ? -4.283 -17.714 5.659 1.00 93.75 234 SER A CA 1
ATOM 1779 C C . SER A 1 234 ? -4.102 -16.222 5.950 1.00 93.75 234 SER A C 1
ATOM 1781 O O . SER A 1 234 ? -3.080 -15.835 6.520 1.00 93.75 234 SER A O 1
ATOM 1783 N N . ILE A 1 235 ? -5.095 -15.405 5.590 1.00 95.81 235 ILE A N 1
ATOM 1784 C CA . ILE A 1 235 ? -5.067 -13.945 5.746 1.00 95.81 235 ILE A CA 1
ATOM 1785 C C . ILE A 1 235 ? -6.157 -13.501 6.720 1.00 95.81 235 ILE A C 1
ATOM 1787 O O . ILE A 1 235 ? -7.306 -13.924 6.593 1.00 95.81 235 ILE A O 1
ATOM 1791 N N . GLY A 1 236 ? -5.785 -12.655 7.677 1.00 90.50 236 GLY A N 1
ATOM 1792 C CA . GLY A 1 236 ? -6.705 -12.012 8.611 1.00 90.50 236 GLY A CA 1
ATOM 1793 C C . GLY A 1 236 ? -7.427 -10.810 7.990 1.00 90.50 236 GLY A C 1
ATOM 1794 O O . GLY A 1 236 ? -6.965 -10.235 7.002 1.00 90.50 236 GLY A O 1
ATOM 1795 N N . THR A 1 237 ? -8.580 -10.426 8.540 1.00 84.94 237 THR A N 1
ATOM 1796 C CA . THR A 1 237 ? -9.477 -9.448 7.886 1.00 84.94 237 THR A CA 1
ATOM 1797 C C . THR A 1 237 ? -8.857 -8.052 7.824 1.00 84.94 237 THR A C 1
ATOM 1799 O O . THR A 1 237 ? -8.918 -7.385 6.789 1.00 84.94 237 THR A O 1
ATOM 1802 N N . ASN A 1 238 ? -8.200 -7.632 8.906 1.00 85.50 238 ASN A N 1
ATOM 1803 C CA . ASN A 1 238 ? -7.523 -6.337 8.990 1.00 85.50 238 ASN A CA 1
ATOM 1804 C C . ASN A 1 238 ? -6.192 -6.375 8.218 1.00 85.50 238 ASN A C 1
ATOM 1806 O O . ASN A 1 238 ? -5.805 -5.421 7.541 1.00 85.50 238 ASN A O 1
ATOM 1810 N N . SER A 1 239 ? -5.525 -7.527 8.264 1.00 90.44 239 SER A N 1
ATOM 1811 C CA . SER A 1 239 ? -4.225 -7.786 7.643 1.00 90.44 239 SER A CA 1
ATOM 1812 C C . SER A 1 239 ? -4.286 -7.820 6.115 1.00 90.44 239 SER A C 1
ATOM 1814 O O . SER A 1 239 ? -3.337 -7.404 5.448 1.00 90.44 239 SER A O 1
ATOM 1816 N N . GLY A 1 240 ? -5.425 -8.229 5.547 1.00 91.50 240 GLY A N 1
ATOM 1817 C CA . GLY A 1 240 ? -5.711 -8.087 4.120 1.00 91.50 240 GLY A CA 1
ATOM 1818 C C . GLY A 1 240 ? -5.705 -6.624 3.664 1.00 91.50 240 GLY A C 1
ATOM 1819 O O . GLY A 1 240 ? -5.098 -6.308 2.643 1.00 91.50 240 GLY A O 1
ATOM 1820 N N . MET A 1 241 ? -6.316 -5.711 4.430 1.00 88.31 241 MET A N 1
ATOM 1821 C CA . MET A 1 241 ? -6.310 -4.276 4.108 1.00 88.31 241 MET A CA 1
ATOM 1822 C C . MET A 1 241 ? -4.927 -3.643 4.320 1.00 88.31 241 MET A C 1
ATOM 1824 O O . MET A 1 241 ? -4.473 -2.879 3.468 1.00 88.31 241 MET A O 1
ATOM 1828 N N . SER A 1 242 ? -4.227 -3.975 5.412 1.00 89.88 242 SER A N 1
ATOM 1829 C CA . SER A 1 242 ? -2.888 -3.424 5.666 1.00 89.88 242 SER A CA 1
ATOM 1830 C C . SER A 1 242 ? -1.863 -3.870 4.617 1.00 89.88 242 SER A C 1
ATOM 1832 O O . SER A 1 242 ? -1.008 -3.076 4.233 1.00 89.88 242 SER A O 1
ATOM 1834 N N . TYR A 1 243 ? -1.992 -5.080 4.062 1.00 92.62 243 TYR A N 1
ATOM 1835 C CA . TYR A 1 243 ? -1.144 -5.526 2.955 1.00 92.62 243 TYR A CA 1
ATOM 1836 C C . TYR A 1 243 ? -1.327 -4.665 1.693 1.00 92.62 243 TYR A C 1
ATOM 1838 O O . TYR A 1 243 ? -0.336 -4.252 1.093 1.00 92.62 243 TYR A O 1
ATOM 1846 N N . LEU A 1 244 ? -2.571 -4.327 1.317 1.00 92.19 244 LEU A N 1
ATOM 1847 C CA . LEU A 1 244 ? -2.847 -3.452 0.163 1.00 92.19 244 LEU A CA 1
ATOM 1848 C C . LEU A 1 244 ? -2.232 -2.049 0.318 1.00 92.19 244 LEU A C 1
ATOM 1850 O O . LEU A 1 244 ? -1.881 -1.424 -0.679 1.00 92.19 244 LEU A O 1
ATOM 1854 N N . LEU A 1 245 ? -2.081 -1.565 1.554 1.00 89.94 245 LEU A N 1
ATOM 1855 C CA . LEU A 1 245 ? -1.420 -0.293 1.871 1.00 89.94 245 LEU A CA 1
ATOM 1856 C C . LEU A 1 245 ? 0.116 -0.393 1.882 1.00 89.94 245 LEU A C 1
ATOM 1858 O O . LEU A 1 245 ? 0.786 0.617 1.674 1.00 89.94 245 LEU A O 1
ATOM 1862 N N . LEU A 1 246 ? 0.677 -1.591 2.080 1.00 91.19 246 LEU A N 1
ATOM 1863 C CA . LEU A 1 246 ? 2.121 -1.849 2.021 1.00 91.19 246 LEU A CA 1
ATOM 1864 C C . LEU A 1 246 ? 2.626 -2.168 0.604 1.00 91.19 246 LEU A C 1
ATOM 1866 O O . LEU A 1 246 ? 3.781 -1.868 0.311 1.00 91.19 246 LEU A O 1
ATOM 1870 N N . GLN A 1 247 ? 1.793 -2.715 -0.293 1.00 91.62 247 GLN A N 1
ATOM 1871 C CA . GLN A 1 247 ? 2.182 -2.986 -1.690 1.00 91.62 247 GLN A CA 1
ATOM 1872 C C . GLN A 1 247 ? 2.823 -1.789 -2.429 1.00 91.62 247 GLN A C 1
ATOM 1874 O O . GLN A 1 247 ? 3.860 -1.998 -3.054 1.00 91.62 247 GLN A O 1
ATOM 1879 N N . PRO A 1 248 ? 2.301 -0.547 -2.359 1.00 88.69 248 PRO A N 1
ATOM 1880 C CA . PRO A 1 248 ? 2.932 0.606 -3.002 1.00 88.69 248 PRO A CA 1
ATOM 1881 C C . PRO A 1 248 ? 4.346 0.848 -2.478 1.00 88.69 248 PRO A C 1
ATOM 1883 O O . PRO A 1 248 ? 5.262 0.982 -3.275 1.00 88.69 248 PRO A O 1
ATOM 1886 N N . ILE A 1 249 ? 4.542 0.824 -1.153 1.00 88.31 249 ILE A N 1
ATOM 1887 C CA . ILE A 1 249 ? 5.859 0.990 -0.515 1.00 88.31 249 ILE A CA 1
ATOM 1888 C C . ILE A 1 249 ? 6.801 -0.140 -0.963 1.00 88.31 249 ILE A C 1
ATOM 1890 O O . ILE A 1 249 ? 7.955 0.107 -1.308 1.00 88.31 249 ILE A O 1
ATOM 1894 N N . ALA A 1 250 ? 6.297 -1.375 -1.036 1.00 91.75 250 ALA A N 1
ATOM 1895 C CA . ALA A 1 250 ? 7.058 -2.522 -1.520 1.00 91.75 250 ALA A CA 1
ATOM 1896 C C . ALA A 1 250 ? 7.464 -2.408 -3.002 1.00 91.75 250 ALA A C 1
ATOM 1898 O O . ALA A 1 250 ? 8.538 -2.878 -3.367 1.00 91.75 250 ALA A O 1
ATOM 1899 N N . HIS A 1 251 ? 6.638 -1.772 -3.840 1.00 90.31 251 HIS A N 1
ATOM 1900 C CA . HIS A 1 251 ? 6.920 -1.551 -5.259 1.00 90.31 251 HIS A CA 1
ATOM 1901 C C . HIS A 1 251 ? 7.773 -0.302 -5.542 1.00 90.31 251 HIS A C 1
ATOM 1903 O O . HIS A 1 251 ? 8.550 -0.337 -6.491 1.00 90.31 251 HIS A O 1
ATOM 1909 N N . THR A 1 252 ? 7.663 0.782 -4.764 1.00 85.94 252 THR A N 1
ATOM 1910 C CA . THR A 1 252 ? 8.348 2.066 -5.044 1.00 85.94 252 THR A CA 1
ATOM 1911 C C . THR A 1 252 ? 9.580 2.337 -4.178 1.00 85.94 252 THR A C 1
ATOM 1913 O O . THR A 1 252 ? 10.380 3.202 -4.528 1.00 85.94 252 THR A O 1
ATOM 1916 N N . MET A 1 253 ? 9.743 1.636 -3.048 1.00 86.56 253 MET A N 1
ATOM 1917 C CA . MET A 1 253 ? 10.828 1.884 -2.084 1.00 86.56 253 MET A CA 1
ATOM 1918 C C . MET A 1 253 ? 11.622 0.636 -1.673 1.00 86.56 253 MET A C 1
ATOM 1920 O O . MET A 1 253 ? 12.725 0.776 -1.146 1.00 86.56 253 MET A O 1
ATOM 1924 N N . LEU A 1 254 ? 11.090 -0.571 -1.880 1.00 91.06 254 LEU A N 1
ATOM 1925 C CA . LEU A 1 254 ? 11.713 -1.841 -1.479 1.00 91.06 254 LEU A CA 1
ATOM 1926 C C . LEU A 1 254 ? 11.912 -2.755 -2.706 1.00 91.06 254 LEU A C 1
ATOM 1928 O O . LEU A 1 254 ? 11.764 -2.320 -3.849 1.00 91.06 254 LEU A O 1
ATOM 1932 N N . ASN A 1 255 ? 12.256 -4.027 -2.485 1.00 91.31 255 ASN A N 1
ATOM 1933 C CA . ASN A 1 255 ? 12.149 -5.058 -3.515 1.00 91.31 255 ASN A CA 1
ATOM 1934 C C . ASN A 1 255 ? 10.880 -5.903 -3.259 1.00 91.31 255 ASN A C 1
ATOM 1936 O O . ASN A 1 255 ? 10.811 -6.569 -2.223 1.00 91.31 255 ASN A O 1
ATOM 1940 N N . PRO A 1 256 ? 9.882 -5.926 -4.166 1.00 91.75 256 PRO A N 1
ATOM 1941 C CA . PRO A 1 256 ? 8.596 -6.574 -3.895 1.00 91.75 256 PRO A CA 1
ATOM 1942 C C . PRO A 1 256 ? 8.697 -8.104 -3.768 1.00 91.75 256 PRO A C 1
ATOM 1944 O O . PRO A 1 256 ? 8.007 -8.690 -2.932 1.00 91.75 256 PRO A O 1
ATOM 1947 N N . ASP A 1 257 ? 9.589 -8.754 -4.523 1.00 92.88 257 ASP A N 1
ATOM 1948 C CA . ASP A 1 257 ? 9.797 -10.207 -4.451 1.00 92.88 257 ASP A CA 1
ATOM 1949 C C . ASP A 1 257 ? 10.533 -10.617 -3.168 1.00 92.88 257 ASP A C 1
ATOM 1951 O O . ASP A 1 257 ? 10.154 -11.593 -2.512 1.00 92.88 257 ASP A O 1
ATOM 1955 N N . VAL A 1 258 ? 11.553 -9.853 -2.758 1.00 93.50 258 VAL A N 1
ATOM 1956 C CA . VAL A 1 258 ? 12.263 -10.095 -1.490 1.00 93.50 258 VAL A CA 1
ATOM 1957 C C . VAL A 1 258 ? 11.350 -9.791 -0.301 1.00 93.50 258 VAL A C 1
ATOM 1959 O O . VAL A 1 258 ? 11.302 -10.585 0.637 1.00 93.50 258 VAL A O 1
ATOM 1962 N N . PHE A 1 259 ? 10.556 -8.719 -0.359 1.00 95.25 259 PHE A N 1
ATOM 1963 C CA . PHE A 1 259 ? 9.543 -8.387 0.645 1.00 95.25 259 PHE A CA 1
ATOM 1964 C C . PHE A 1 259 ? 8.520 -9.521 0.824 1.00 95.25 259 PHE A C 1
ATOM 1966 O O . PHE A 1 259 ? 8.314 -10.009 1.939 1.00 95.25 259 PHE A O 1
ATOM 1973 N N . ARG A 1 260 ? 7.953 -10.023 -0.281 1.00 95.88 260 ARG A N 1
ATOM 1974 C CA . ARG A 1 260 ? 7.070 -11.200 -0.301 1.00 95.88 260 ARG A CA 1
ATOM 1975 C C . ARG A 1 260 ? 7.756 -12.441 0.274 1.00 95.88 260 ARG A C 1
ATOM 1977 O O . ARG A 1 260 ? 7.182 -13.116 1.126 1.00 95.88 260 ARG A O 1
ATOM 1984 N N . SER A 1 261 ? 8.994 -12.725 -0.135 1.00 96.06 261 SER A N 1
ATOM 1985 C CA . SER A 1 261 ? 9.771 -13.855 0.390 1.00 96.06 261 SER A CA 1
ATOM 1986 C C . SER A 1 261 ? 9.992 -13.745 1.904 1.00 96.06 261 SER A C 1
ATOM 1988 O O . SER A 1 261 ? 9.777 -14.721 2.626 1.00 96.06 261 SER A O 1
ATOM 1990 N N . LYS A 1 262 ? 10.357 -12.559 2.406 1.00 97.06 262 LYS A N 1
ATOM 1991 C CA . LYS A 1 262 ? 10.540 -12.286 3.839 1.00 97.06 262 LYS A CA 1
ATOM 1992 C C . LYS A 1 262 ? 9.239 -12.455 4.624 1.00 97.06 262 LYS A C 1
ATOM 1994 O O . LYS A 1 262 ? 9.280 -13.043 5.700 1.00 97.06 262 LYS A O 1
ATOM 1999 N N . ILE A 1 263 ? 8.086 -12.038 4.086 1.00 97.44 263 ILE A N 1
ATOM 2000 C CA . ILE A 1 263 ? 6.769 -12.272 4.712 1.00 97.44 263 ILE A CA 1
ATOM 2001 C C . ILE A 1 263 ? 6.496 -13.773 4.880 1.00 97.44 263 ILE A C 1
ATOM 2003 O O . ILE A 1 263 ? 6.107 -14.212 5.966 1.00 97.44 263 ILE A O 1
ATOM 2007 N N . LEU A 1 264 ? 6.708 -14.573 3.830 1.00 96.69 264 LEU A N 1
ATOM 2008 C CA . LEU A 1 264 ? 6.455 -16.019 3.862 1.00 96.69 264 LEU A CA 1
ATOM 2009 C C . LEU A 1 264 ? 7.392 -16.739 4.842 1.00 96.69 264 LEU A C 1
ATOM 2011 O O . LEU A 1 264 ? 6.954 -17.576 5.634 1.00 96.69 264 LEU A O 1
ATOM 2015 N N . GLN A 1 265 ? 8.674 -16.367 4.840 1.00 95.88 265 GLN A N 1
ATOM 2016 C CA . GLN A 1 265 ? 9.674 -16.887 5.773 1.00 95.88 265 GLN A CA 1
ATOM 2017 C C . GLN A 1 265 ? 9.357 -16.494 7.226 1.00 95.88 265 GLN A C 1
ATOM 2019 O O . GLN A 1 265 ? 9.403 -17.352 8.108 1.00 95.88 265 GLN A O 1
ATOM 2024 N N . ALA A 1 266 ? 8.962 -15.244 7.481 1.00 96.94 266 ALA A N 1
ATOM 2025 C CA . ALA A 1 266 ? 8.577 -14.769 8.809 1.00 96.94 266 ALA A CA 1
ATOM 2026 C C . ALA A 1 266 ? 7.320 -15.491 9.323 1.00 96.94 266 ALA A C 1
ATOM 2028 O O . ALA A 1 266 ? 7.328 -16.032 10.430 1.00 96.94 266 ALA A O 1
ATOM 2029 N N . SER A 1 267 ? 6.290 -15.617 8.478 1.00 96.62 267 SER A N 1
ATOM 2030 C CA . SER A 1 267 ? 5.056 -16.357 8.786 1.00 96.62 267 SER A CA 1
ATOM 2031 C C . SER A 1 267 ? 5.322 -17.824 9.148 1.00 96.62 267 SER A C 1
ATOM 2033 O O . SER A 1 267 ? 4.636 -18.379 10.007 1.00 96.62 267 SER A O 1
ATOM 2035 N N . SER A 1 268 ? 6.347 -18.457 8.558 1.00 93.31 268 SER A N 1
ATOM 2036 C CA . SER A 1 268 ? 6.718 -19.841 8.888 1.00 93.31 268 SER A CA 1
ATOM 2037 C C . SER A 1 268 ? 7.179 -20.023 10.342 1.00 93.31 268 SER A C 1
ATOM 2039 O O . SER A 1 268 ? 6.973 -21.090 10.915 1.00 93.31 268 SER A O 1
ATOM 2041 N N . GLY A 1 269 ? 7.727 -18.975 10.971 1.00 91.19 269 GLY A N 1
ATOM 2042 C CA . GLY A 1 269 ? 8.105 -18.975 12.389 1.00 91.19 269 GLY A CA 1
ATOM 2043 C C . GLY A 1 269 ? 6.933 -18.796 13.361 1.00 91.19 269 GLY A C 1
ATOM 2044 O O . GLY A 1 269 ? 7.134 -18.878 14.572 1.00 91.19 269 GLY A O 1
ATOM 2045 N N . LEU A 1 270 ? 5.718 -18.550 12.858 1.00 94.62 270 LEU A N 1
ATOM 2046 C CA . LEU A 1 270 ? 4.532 -18.214 13.657 1.00 94.62 270 LEU A CA 1
ATOM 2047 C C . LEU A 1 270 ? 3.454 -19.309 13.658 1.00 94.62 270 LEU A C 1
ATOM 2049 O O . LEU A 1 270 ? 2.379 -19.128 14.225 1.00 94.62 270 LEU A O 1
ATOM 2053 N N . THR A 1 271 ? 3.735 -20.471 13.065 1.00 89.19 271 THR A N 1
ATOM 2054 C CA . THR A 1 271 ? 2.764 -21.564 12.876 1.00 89.19 271 THR A CA 1
ATOM 2055 C C . THR A 1 271 ? 2.274 -22.223 14.172 1.00 89.19 271 THR A C 1
ATOM 2057 O O . THR A 1 271 ? 1.259 -22.922 14.158 1.00 89.19 271 THR A O 1
ATOM 2060 N N . ASN A 1 272 ? 2.948 -22.012 15.309 1.00 91.44 272 ASN A N 1
ATOM 2061 C CA . ASN A 1 272 ? 2.510 -22.524 16.608 1.00 91.44 272 ASN A CA 1
ATOM 2062 C C . ASN A 1 272 ? 1.431 -21.613 17.230 1.00 91.44 272 ASN A C 1
ATOM 2064 O O . ASN A 1 272 ? 1.714 -20.762 18.073 1.00 91.44 272 ASN A O 1
ATOM 2068 N N . ALA A 1 273 ? 0.175 -21.833 16.837 1.00 89.75 273 ALA A N 1
ATOM 2069 C CA . ALA A 1 273 ? -0.981 -21.050 17.285 1.00 89.75 273 ALA A CA 1
ATOM 2070 C C . ALA A 1 273 ? -1.306 -21.156 18.794 1.00 89.75 273 ALA A C 1
ATOM 2072 O O . ALA A 1 273 ? -2.077 -20.339 19.305 1.00 89.75 273 ALA A O 1
ATOM 2073 N N . THR A 1 274 ? -0.750 -22.137 19.517 1.00 92.06 274 THR A N 1
ATOM 2074 C CA . THR A 1 274 ? -0.814 -22.174 20.990 1.00 92.06 274 THR A CA 1
ATOM 2075 C C . THR A 1 274 ? 0.190 -21.185 21.568 1.00 92.06 274 THR A C 1
ATOM 2077 O O . THR A 1 274 ? -0.188 -20.297 22.328 1.00 92.06 274 THR A O 1
ATOM 2080 N N . ARG A 1 275 ? 1.451 -21.266 21.124 1.00 94.50 275 ARG A N 1
ATOM 2081 C CA . ARG A 1 275 ? 2.528 -20.375 21.571 1.00 94.50 275 ARG A CA 1
ATOM 2082 C C . ARG A 1 275 ? 2.257 -18.908 21.235 1.00 94.50 275 ARG A C 1
ATOM 2084 O O . ARG A 1 275 ? 2.524 -18.042 22.059 1.00 94.50 275 ARG A O 1
ATOM 2091 N N . LEU A 1 276 ? 1.659 -18.632 20.075 1.00 94.94 276 LEU A N 1
ATOM 2092 C CA . LEU A 1 276 ? 1.253 -17.278 19.692 1.00 94.94 276 LEU A CA 1
ATOM 2093 C C . LEU A 1 276 ? 0.252 -16.677 20.695 1.00 94.94 276 LEU A C 1
ATOM 2095 O O . LEU A 1 276 ? 0.402 -15.527 21.098 1.00 94.94 276 LEU A O 1
ATOM 2099 N N . ARG A 1 277 ? -0.727 -17.472 21.152 1.00 94.31 277 ARG A N 1
ATOM 2100 C CA . ARG A 1 277 ? -1.699 -17.053 22.175 1.00 94.31 277 ARG A CA 1
ATOM 2101 C C . ARG A 1 277 ? -1.072 -16.913 23.561 1.00 94.31 277 ARG A C 1
ATOM 2103 O O . ARG A 1 277 ? -1.433 -15.991 24.278 1.00 94.31 277 ARG A O 1
ATOM 2110 N N . GLU A 1 278 ? -0.113 -17.766 23.928 1.00 94.75 278 GLU A N 1
ATOM 2111 C CA . GLU A 1 278 ? 0.656 -17.590 25.172 1.00 94.75 278 GLU A CA 1
ATOM 2112 C C . GLU A 1 278 ? 1.393 -16.247 25.209 1.00 94.75 278 GLU A C 1
ATOM 2114 O O . GLU A 1 278 ? 1.385 -15.588 26.244 1.00 94.75 278 GLU A O 1
ATOM 2119 N N . VAL A 1 279 ? 2.018 -15.837 24.098 1.00 96.00 279 VAL A N 1
ATOM 2120 C CA . VAL A 1 279 ? 2.748 -14.560 24.017 1.00 96.00 279 VAL A CA 1
ATOM 2121 C C . VAL A 1 279 ? 1.789 -13.369 23.939 1.00 96.00 279 VAL A C 1
ATOM 2123 O O . VAL A 1 279 ? 2.045 -12.355 24.578 1.00 96.00 279 VAL A O 1
ATOM 2126 N N . ALA A 1 280 ? 0.642 -13.500 23.263 1.00 94.44 280 ALA A N 1
ATOM 2127 C CA . ALA A 1 280 ? -0.402 -12.467 23.250 1.00 94.44 280 ALA A CA 1
ATOM 2128 C C . ALA A 1 280 ? -0.982 -12.158 24.643 1.00 94.44 280 ALA A C 1
ATOM 2130 O O . ALA A 1 280 ? -1.431 -11.042 24.887 1.00 94.44 280 ALA A O 1
ATOM 2131 N N . LEU A 1 281 ? -0.956 -13.136 25.554 1.00 93.69 281 LEU A N 1
ATOM 2132 C CA . LEU A 1 281 ? -1.402 -13.005 26.945 1.00 93.69 281 LEU A CA 1
ATOM 2133 C C . LEU A 1 281 ? -0.294 -12.518 27.905 1.00 93.69 281 LEU A C 1
ATOM 2135 O O . LEU A 1 281 ? -0.498 -12.531 29.118 1.00 93.69 281 LEU A O 1
ATOM 2139 N N . MET A 1 282 ? 0.876 -12.112 27.395 1.00 95.69 282 MET A N 1
ATOM 2140 C CA . MET A 1 282 ? 1.942 -11.489 28.192 1.00 95.69 282 MET A CA 1
ATOM 2141 C C . MET A 1 282 ? 1.743 -9.973 28.305 1.00 95.69 282 MET A C 1
ATOM 2143 O O . MET A 1 282 ? 1.262 -9.318 27.377 1.00 95.69 282 MET A O 1
ATOM 2147 N N . ASP A 1 283 ? 2.165 -9.401 29.433 1.00 92.88 283 ASP A N 1
ATOM 2148 C CA . ASP A 1 283 ? 1.916 -7.999 29.770 1.00 92.88 283 ASP A CA 1
ATOM 2149 C C . ASP A 1 283 ? 2.534 -7.049 28.726 1.00 92.88 283 ASP A C 1
ATOM 2151 O O . ASP A 1 283 ? 3.747 -7.029 28.492 1.00 92.88 283 ASP A O 1
ATOM 2155 N N . GLY A 1 284 ? 1.676 -6.252 28.079 1.00 90.19 284 GLY A N 1
ATOM 2156 C CA . GLY A 1 284 ? 2.055 -5.265 27.061 1.00 90.19 284 GLY A CA 1
ATOM 2157 C C . GLY A 1 284 ? 2.411 -5.823 25.674 1.00 90.19 284 GLY A C 1
ATOM 2158 O O . GLY A 1 284 ? 2.694 -5.030 24.779 1.00 90.19 284 GLY A O 1
ATOM 2159 N N . ALA A 1 285 ? 2.375 -7.144 25.454 1.00 93.31 285 ALA A N 1
ATOM 2160 C CA . ALA A 1 285 ? 2.852 -7.758 24.209 1.00 93.31 285 ALA A CA 1
ATOM 2161 C C . ALA A 1 285 ? 2.081 -7.304 22.956 1.00 93.31 285 ALA A C 1
ATOM 2163 O O . ALA A 1 285 ? 2.692 -6.999 21.931 1.00 93.31 285 ALA A O 1
ATOM 2164 N N . VAL A 1 286 ? 0.748 -7.233 23.039 1.00 91.62 286 VAL A N 1
ATOM 2165 C CA . VAL A 1 286 ? -0.113 -6.786 21.929 1.00 91.62 286 VAL A CA 1
ATOM 2166 C C . VAL A 1 286 ? -0.024 -5.270 21.719 1.00 91.62 286 VAL A C 1
ATOM 2168 O O . VAL A 1 286 ? 0.103 -4.827 20.580 1.00 91.62 286 VAL A O 1
ATOM 2171 N N . GLN A 1 287 ? -0.006 -4.477 22.798 1.00 89.06 287 GLN A N 1
ATOM 2172 C CA . GLN A 1 287 ? 0.107 -3.014 22.709 1.00 89.06 287 GLN A CA 1
ATOM 2173 C C . GLN A 1 287 ? 1.412 -2.596 22.021 1.00 89.06 287 GLN A C 1
ATOM 2175 O O . GLN A 1 287 ? 1.384 -1.833 21.064 1.00 89.06 287 GLN A O 1
ATOM 2180 N N . ALA A 1 288 ? 2.546 -3.178 22.423 1.00 90.31 288 ALA A N 1
ATOM 2181 C CA . ALA A 1 288 ? 3.847 -2.840 21.850 1.00 90.31 288 ALA A CA 1
ATOM 2182 C C . ALA A 1 288 ? 3.947 -3.122 20.333 1.00 90.31 288 ALA A C 1
ATOM 2184 O O . ALA A 1 288 ? 4.757 -2.501 19.649 1.00 90.31 288 ALA A O 1
ATOM 2185 N N . LEU A 1 289 ? 3.123 -4.028 19.787 1.00 89.06 289 LEU A N 1
ATOM 2186 C CA . LEU A 1 289 ? 3.010 -4.244 18.340 1.00 89.06 289 LEU A CA 1
ATOM 2187 C C . LEU A 1 289 ? 2.201 -3.131 17.649 1.00 89.06 289 LEU A C 1
ATOM 2189 O O . LEU A 1 289 ? 2.564 -2.699 16.554 1.00 89.06 289 LEU A O 1
ATOM 2193 N N . ALA A 1 290 ? 1.131 -2.647 18.286 1.00 85.12 290 ALA A N 1
ATOM 2194 C CA . ALA A 1 290 ? 0.371 -1.490 17.814 1.00 85.12 290 ALA A CA 1
ATOM 2195 C C . ALA A 1 290 ? 1.251 -0.224 17.788 1.00 85.12 290 ALA A C 1
ATOM 2197 O O . ALA A 1 290 ? 1.270 0.492 16.785 1.00 85.12 290 ALA A O 1
ATOM 2198 N N . ASP A 1 291 ? 2.065 -0.023 18.828 1.00 86.31 291 ASP A N 1
ATOM 2199 C CA . ASP A 1 291 ? 3.033 1.075 18.926 1.00 86.31 291 ASP A CA 1
ATOM 2200 C C . ASP A 1 291 ? 4.083 1.008 17.792 1.00 86.31 291 ASP A C 1
ATOM 2202 O O . ASP A 1 291 ? 4.386 2.023 17.154 1.00 86.31 291 ASP A O 1
ATOM 2206 N N . THR A 1 292 ? 4.604 -0.190 17.474 1.00 88.69 292 THR A N 1
ATOM 2207 C CA . THR A 1 292 ? 5.521 -0.385 16.334 1.00 88.69 292 THR A CA 1
ATOM 2208 C C . THR A 1 292 ? 4.861 -0.035 14.995 1.00 88.69 292 THR A C 1
ATOM 2210 O O . THR A 1 292 ? 5.525 0.579 14.160 1.00 88.69 292 THR A O 1
ATOM 2213 N N . HIS A 1 293 ? 3.577 -0.356 14.765 1.00 83.00 293 HIS A N 1
ATOM 2214 C CA . HIS A 1 293 ? 2.904 0.017 13.509 1.00 83.00 293 HIS A CA 1
ATOM 2215 C C . HIS A 1 293 ? 2.933 1.531 13.262 1.00 83.00 293 HIS A C 1
ATOM 2217 O O . HIS A 1 293 ? 3.267 1.951 12.152 1.00 83.00 293 HIS A O 1
ATOM 2223 N N . ARG A 1 294 ? 2.637 2.350 14.283 1.00 81.81 294 ARG A N 1
ATOM 2224 C CA . ARG A 1 294 ? 2.691 3.817 14.165 1.00 81.81 294 ARG A CA 1
ATOM 2225 C C . ARG A 1 294 ? 4.101 4.286 13.787 1.00 81.81 294 ARG A C 1
ATOM 2227 O O . ARG A 1 294 ? 4.266 5.007 12.802 1.00 81.81 294 ARG A O 1
ATOM 2234 N N . LEU A 1 295 ? 5.116 3.816 14.514 1.00 83.88 295 LEU A N 1
ATOM 2235 C CA . LEU A 1 295 ? 6.521 4.174 14.279 1.00 83.88 295 LEU A CA 1
ATOM 2236 C C . LEU A 1 295 ? 7.016 3.771 12.875 1.00 83.88 295 LEU A C 1
ATOM 2238 O O . LEU A 1 295 ? 7.867 4.450 12.304 1.00 83.88 295 LEU A O 1
ATOM 2242 N N . MET A 1 296 ? 6.481 2.695 12.286 1.00 82.38 296 MET A N 1
ATOM 2243 C CA . MET A 1 296 ? 6.823 2.294 10.914 1.00 82.38 296 MET A CA 1
ATOM 2244 C C . MET A 1 296 ? 6.191 3.195 9.842 1.00 82.38 296 MET A C 1
ATOM 2246 O O . MET A 1 296 ? 6.832 3.454 8.822 1.00 82.38 296 MET A O 1
ATOM 2250 N N . VAL A 1 297 ? 4.982 3.723 10.067 1.00 77.31 297 VAL A N 1
ATOM 2251 C CA . VAL A 1 297 ? 4.372 4.724 9.166 1.00 77.31 297 VAL A CA 1
ATOM 2252 C C . VAL A 1 297 ? 5.186 6.022 9.178 1.00 77.31 297 VAL A C 1
ATOM 2254 O O . VAL A 1 297 ? 5.523 6.547 8.117 1.00 77.31 297 VAL A O 1
ATOM 2257 N N . GLU A 1 298 ? 5.579 6.494 10.365 1.00 80.06 298 GLU A N 1
ATOM 2258 C CA . GLU A 1 298 ? 6.457 7.663 10.536 1.00 80.06 298 GLU A CA 1
ATOM 2259 C C . GLU A 1 298 ? 7.810 7.477 9.821 1.00 80.06 298 GLU A C 1
ATOM 2261 O O . GLU A 1 298 ? 8.286 8.381 9.130 1.00 80.06 298 GLU A O 1
ATOM 2266 N N . ALA A 1 299 ? 8.410 6.285 9.923 1.00 81.69 299 ALA A N 1
ATOM 2267 C CA . ALA A 1 299 ? 9.703 5.979 9.315 1.00 81.69 299 ALA A CA 1
ATOM 2268 C C . ALA A 1 299 ? 9.706 6.061 7.775 1.00 81.69 299 ALA A C 1
ATOM 2270 O O . ALA A 1 299 ? 10.680 6.539 7.191 1.00 81.69 299 ALA A O 1
ATOM 2271 N N . VAL A 1 300 ? 8.630 5.630 7.106 1.00 78.19 300 VAL A N 1
ATOM 2272 C CA . VAL A 1 300 ? 8.512 5.704 5.634 1.00 78.19 300 VAL A CA 1
ATOM 2273 C C . VAL A 1 300 ? 8.459 7.148 5.149 1.00 78.19 300 VAL A C 1
ATOM 2275 O O . VAL A 1 300 ? 9.188 7.503 4.221 1.00 78.19 300 VAL A O 1
ATOM 2278 N N . ILE A 1 301 ? 7.654 7.986 5.808 1.00 76.38 301 ILE A N 1
ATOM 2279 C CA . ILE A 1 301 ? 7.539 9.419 5.498 1.00 76.38 301 ILE A CA 1
ATOM 2280 C C . ILE A 1 301 ? 8.897 10.110 5.707 1.00 76.38 301 ILE A C 1
ATOM 2282 O O . ILE A 1 301 ? 9.348 10.890 4.868 1.00 76.38 301 ILE A O 1
ATOM 2286 N N . ALA A 1 302 ? 9.608 9.763 6.784 1.00 81.00 302 ALA A N 1
ATOM 2287 C CA . ALA A 1 302 ? 10.932 10.310 7.054 1.00 81.00 302 ALA A CA 1
ATOM 2288 C C . ALA A 1 302 ? 11.981 9.921 5.988 1.00 81.00 302 ALA A C 1
ATOM 2290 O O . ALA A 1 302 ? 12.816 10.755 5.636 1.00 81.00 302 ALA A O 1
ATOM 2291 N N . PHE A 1 303 ? 11.949 8.701 5.433 1.00 81.12 303 PHE A N 1
ATOM 2292 C CA . PHE A 1 303 ? 12.908 8.283 4.399 1.00 81.12 303 PHE A CA 1
ATOM 2293 C C . PHE A 1 303 ? 12.753 9.024 3.071 1.00 81.12 303 PHE A C 1
ATOM 2295 O O . PHE A 1 303 ? 13.759 9.464 2.503 1.00 81.12 303 PHE A O 1
ATOM 2302 N N . THR A 1 304 ? 11.521 9.176 2.574 1.00 74.31 304 THR A N 1
ATOM 2303 C CA . THR A 1 304 ? 11.270 9.874 1.302 1.00 74.31 304 THR A CA 1
ATOM 2304 C C . THR A 1 304 ? 11.692 11.340 1.401 1.00 74.31 304 THR A C 1
ATOM 2306 O O . THR A 1 304 ? 12.396 11.841 0.521 1.00 74.31 304 THR A O 1
ATOM 2309 N N . ALA A 1 305 ? 11.376 11.996 2.523 1.00 77.31 305 ALA A N 1
ATOM 2310 C CA . ALA A 1 305 ? 11.755 13.378 2.795 1.00 77.31 305 ALA A CA 1
ATOM 2311 C C . ALA A 1 305 ? 13.280 13.608 2.811 1.00 77.31 305 ALA A C 1
ATOM 2313 O O . ALA A 1 305 ? 13.739 14.657 2.358 1.00 77.31 305 ALA A O 1
ATOM 2314 N N . ILE A 1 306 ? 14.090 12.651 3.290 1.00 82.50 306 ILE A N 1
ATOM 2315 C CA . ILE A 1 306 ? 15.556 12.813 3.308 1.00 82.50 306 ILE A CA 1
ATOM 2316 C C . ILE A 1 306 ? 16.119 12.855 1.882 1.00 82.50 306 ILE A C 1
ATOM 2318 O O . ILE A 1 306 ? 16.869 13.777 1.567 1.00 82.50 306 ILE A O 1
ATOM 2322 N N . LEU A 1 307 ? 15.761 11.895 1.019 1.00 75.69 307 LEU A N 1
ATOM 2323 C CA . LEU A 1 307 ? 16.292 11.830 -0.353 1.00 75.69 307 LEU A CA 1
ATOM 2324 C C . LEU A 1 307 ? 15.749 12.938 -1.265 1.00 75.69 307 LEU A C 1
ATOM 2326 O O . LEU A 1 307 ? 16.429 13.321 -2.213 1.00 75.69 307 LEU A O 1
ATOM 2330 N N . ALA A 1 308 ? 14.549 13.454 -0.990 1.00 75.19 308 ALA A N 1
ATOM 2331 C CA . ALA A 1 308 ? 13.937 14.518 -1.785 1.00 75.19 308 ALA A CA 1
ATOM 2332 C C . ALA A 1 308 ? 14.477 15.928 -1.470 1.00 75.19 308 ALA A C 1
ATOM 2334 O O . ALA A 1 308 ? 14.358 16.819 -2.311 1.00 75.19 308 ALA A O 1
ATOM 2335 N N . VAL A 1 309 ? 15.033 16.153 -0.270 1.00 78.25 309 VAL A N 1
ATOM 2336 C CA . VAL A 1 309 ? 15.344 17.506 0.241 1.00 78.25 309 VAL A CA 1
ATOM 2337 C C . VAL A 1 309 ? 16.825 17.719 0.579 1.00 78.25 309 VAL A C 1
ATOM 2339 O O . VAL A 1 309 ? 17.301 18.850 0.503 1.00 78.25 309 VAL A O 1
ATOM 2342 N N . GLU A 1 310 ? 17.570 16.682 0.971 1.00 82.12 310 GLU A N 1
ATOM 2343 C CA . GLU A 1 310 ? 18.947 16.844 1.456 1.00 82.12 310 GLU A CA 1
ATOM 2344 C C . GLU A 1 310 ? 19.999 16.691 0.347 1.00 82.12 310 GLU A C 1
ATOM 2346 O O . GLU A 1 310 ? 20.058 15.668 -0.330 1.00 82.12 310 GLU A O 1
ATOM 2351 N N . SER A 1 311 ? 20.878 17.691 0.212 1.00 81.12 311 SER A N 1
ATOM 2352 C CA . SER A 1 311 ? 21.968 17.706 -0.776 1.00 81.12 311 SER A CA 1
ATOM 2353 C C . SER A 1 311 ? 23.377 17.645 -0.168 1.00 81.12 311 SER A C 1
ATOM 2355 O O . SER A 1 311 ? 24.345 17.484 -0.909 1.00 81.12 311 SER A O 1
ATOM 2357 N N . ASP A 1 312 ? 23.540 17.793 1.156 1.00 86.56 312 ASP A N 1
ATOM 2358 C CA . ASP A 1 312 ? 24.809 17.457 1.826 1.00 86.56 312 ASP A CA 1
ATOM 2359 C C . ASP A 1 312 ? 24.874 15.941 2.045 1.00 86.56 312 ASP A C 1
ATOM 2361 O O . ASP A 1 312 ? 24.198 15.409 2.920 1.00 86.56 312 ASP A O 1
ATOM 2365 N N . GLU A 1 313 ? 25.738 15.235 1.317 1.00 86.69 313 GLU A N 1
ATOM 2366 C CA . GLU A 1 313 ? 25.938 13.786 1.486 1.00 86.69 313 GLU A CA 1
ATOM 2367 C C . GLU A 1 313 ? 26.364 13.383 2.910 1.00 86.69 313 GLU A C 1
ATOM 2369 O O . GLU A 1 313 ? 26.032 12.293 3.381 1.00 86.69 313 GLU A O 1
ATOM 2374 N N . ARG A 1 314 ? 27.016 14.276 3.672 1.00 86.69 314 ARG A N 1
ATOM 2375 C CA . ARG A 1 314 ? 27.261 14.028 5.103 1.00 86.69 314 ARG A CA 1
ATOM 2376 C C . ARG A 1 314 ? 25.990 14.160 5.936 1.00 86.69 314 ARG A C 1
ATOM 2378 O O . ARG A 1 314 ? 25.878 13.510 6.974 1.00 86.69 314 ARG A O 1
ATOM 2385 N N . ALA A 1 315 ? 25.039 14.995 5.533 1.00 86.62 315 ALA A N 1
ATOM 2386 C CA . ALA A 1 315 ? 23.730 15.083 6.162 1.00 86.62 315 ALA A CA 1
ATOM 2387 C C . ALA A 1 315 ? 22.841 13.906 5.758 1.00 86.62 315 ALA A C 1
ATOM 2389 O O . ALA A 1 315 ? 22.198 13.355 6.647 1.00 86.62 315 ALA A O 1
ATOM 2390 N N . VAL A 1 316 ? 22.881 13.453 4.497 1.00 86.38 316 VAL A N 1
ATOM 2391 C CA . VAL A 1 316 ? 22.260 12.190 4.058 1.00 86.38 316 VAL A CA 1
ATOM 2392 C C . VAL A 1 316 ? 22.754 11.049 4.946 1.00 86.38 316 VAL A C 1
ATOM 2394 O O . VAL A 1 316 ? 21.934 10.427 5.616 1.00 86.38 316 VAL A O 1
ATOM 2397 N N . ALA A 1 317 ? 24.075 10.855 5.073 1.00 85.50 317 ALA A N 1
ATOM 2398 C CA . ALA A 1 317 ? 24.670 9.831 5.938 1.00 85.50 317 ALA A CA 1
ATOM 2399 C C . ALA A 1 317 ? 24.161 9.904 7.391 1.00 85.50 317 ALA A C 1
ATOM 2401 O O . ALA A 1 317 ? 23.681 8.912 7.942 1.00 85.50 317 ALA A O 1
ATOM 2402 N N . ARG A 1 318 ? 24.217 11.096 8.009 1.00 85.25 318 ARG A N 1
ATOM 2403 C CA . ARG A 1 318 ? 23.755 11.320 9.392 1.00 85.25 318 ARG A CA 1
ATOM 2404 C C . ARG A 1 318 ? 22.256 11.046 9.561 1.00 85.25 318 ARG A C 1
ATOM 2406 O O . ARG A 1 318 ? 21.876 10.417 10.546 1.00 85.25 318 ARG A O 1
ATOM 2413 N N . ARG A 1 319 ? 21.413 11.518 8.633 1.00 87.25 319 ARG A N 1
ATOM 2414 C CA . ARG A 1 319 ? 19.947 11.364 8.675 1.00 87.25 319 ARG A CA 1
ATOM 2415 C C . ARG A 1 319 ? 19.538 9.904 8.446 1.00 87.25 319 ARG A C 1
ATOM 2417 O O . ARG A 1 319 ? 18.806 9.370 9.272 1.00 87.25 319 ARG A O 1
ATOM 2424 N N . PHE A 1 320 ? 20.062 9.248 7.404 1.00 86.31 320 PHE A N 1
ATOM 2425 C CA . PHE A 1 320 ? 19.807 7.826 7.121 1.00 86.31 320 PHE A CA 1
ATOM 2426 C C . PHE A 1 320 ? 20.264 6.925 8.262 1.00 86.31 320 PHE A C 1
ATOM 2428 O O . PHE A 1 320 ? 19.502 6.068 8.698 1.00 86.31 320 PHE A O 1
ATOM 2435 N N . GLY A 1 321 ? 21.477 7.145 8.783 1.00 86.94 321 GLY A N 1
ATOM 2436 C CA . GLY A 1 321 ? 21.969 6.409 9.943 1.00 86.94 321 GLY A CA 1
ATOM 2437 C C . GLY A 1 321 ? 21.040 6.582 11.144 1.00 86.94 321 GLY A C 1
ATOM 2438 O O . GLY A 1 321 ? 20.548 5.594 11.681 1.00 86.94 321 GLY A O 1
ATOM 2439 N N . LYS A 1 322 ? 20.748 7.830 11.544 1.00 89.12 322 LYS A N 1
ATOM 2440 C CA . LYS A 1 322 ? 19.869 8.120 12.689 1.00 89.12 322 LYS A CA 1
ATOM 2441 C C . LYS A 1 322 ? 18.511 7.420 12.552 1.00 89.12 322 LYS A C 1
ATOM 2443 O O . LYS A 1 322 ? 18.117 6.714 13.475 1.00 89.12 322 LYS A O 1
ATOM 2448 N N . LEU A 1 323 ? 17.862 7.546 11.395 1.00 87.88 323 LEU A N 1
ATOM 2449 C CA . LEU A 1 323 ? 16.567 6.922 11.128 1.00 87.88 323 LEU A CA 1
ATOM 2450 C C . LEU A 1 323 ? 16.650 5.385 11.162 1.00 87.88 323 LEU A C 1
ATOM 2452 O O . LEU A 1 323 ? 15.813 4.747 11.796 1.00 87.88 323 LEU A O 1
ATOM 2456 N N . ALA A 1 324 ? 17.701 4.783 10.592 1.00 89.25 324 ALA A N 1
ATOM 2457 C CA . ALA A 1 324 ? 17.945 3.341 10.684 1.00 89.25 324 ALA A CA 1
ATOM 2458 C C . ALA A 1 324 ? 18.082 2.855 12.139 1.00 89.25 324 ALA A C 1
ATOM 2460 O O . ALA A 1 324 ? 17.584 1.781 12.472 1.00 89.25 324 ALA A O 1
ATOM 2461 N N . SER A 1 325 ? 18.702 3.648 13.023 1.00 89.56 325 SER A N 1
ATOM 2462 C CA . SER A 1 325 ? 18.751 3.349 14.460 1.00 89.56 325 SER A CA 1
ATOM 2463 C C . SER A 1 325 ? 17.396 3.512 15.146 1.00 89.56 325 SER A C 1
ATOM 2465 O O . SER A 1 325 ? 17.071 2.704 16.009 1.00 89.56 325 SER A O 1
ATOM 2467 N N . GLU A 1 326 ? 16.608 4.525 14.785 1.00 90.19 326 GLU A N 1
ATOM 2468 C CA . GLU A 1 326 ? 15.272 4.761 15.355 1.00 90.19 326 GLU A CA 1
ATOM 2469 C C . GLU A 1 326 ? 14.307 3.620 14.995 1.00 90.19 326 GLU A C 1
ATOM 2471 O O . GLU A 1 326 ? 13.616 3.098 15.868 1.00 90.19 326 GLU A O 1
ATOM 2476 N N . ILE A 1 327 ? 14.367 3.130 13.753 1.00 90.38 327 ILE A N 1
ATOM 2477 C CA . ILE A 1 327 ? 13.676 1.910 13.302 1.00 90.38 327 ILE A CA 1
ATOM 2478 C C . ILE A 1 327 ? 14.172 0.677 14.061 1.00 90.38 327 ILE A C 1
ATOM 2480 O O . ILE A 1 327 ? 13.374 -0.189 14.415 1.00 90.38 327 ILE A O 1
ATOM 2484 N N . TYR A 1 328 ? 15.475 0.595 14.348 1.00 92.00 328 TYR A N 1
ATOM 2485 C CA . TYR A 1 328 ? 16.041 -0.529 15.091 1.00 92.00 328 TYR A CA 1
ATOM 2486 C C . TYR A 1 328 ? 15.448 -0.617 16.504 1.00 92.00 328 TYR A C 1
ATOM 2488 O O . TYR A 1 328 ? 15.002 -1.694 16.899 1.00 92.00 328 TYR A O 1
ATOM 2496 N N . GLU A 1 329 ? 15.360 0.501 17.233 1.00 90.25 329 GLU A N 1
ATOM 2497 C CA . GLU A 1 329 ? 14.688 0.530 18.542 1.00 90.25 329 GLU A CA 1
ATOM 2498 C C . GLU A 1 329 ? 13.175 0.261 18.404 1.00 90.25 329 GLU A C 1
ATOM 2500 O O . GLU A 1 329 ? 12.632 -0.551 19.154 1.00 90.25 329 GLU A O 1
ATOM 2505 N N . ALA A 1 330 ? 12.497 0.855 17.414 1.00 89.19 330 ALA A N 1
ATOM 2506 C CA . ALA A 1 330 ? 11.064 0.644 17.167 1.00 89.19 330 ALA A CA 1
ATOM 2507 C C . ALA A 1 330 ? 10.708 -0.820 16.832 1.00 89.19 330 ALA A C 1
ATOM 2509 O O . ALA A 1 330 ? 9.620 -1.291 17.166 1.00 89.19 330 ALA A O 1
ATOM 2510 N N . SER A 1 331 ? 11.634 -1.562 16.216 1.00 92.69 331 SER A N 1
ATOM 2511 C CA . SER A 1 331 ? 11.478 -2.987 15.893 1.00 92.69 331 SER A CA 1
ATOM 2512 C C . SER A 1 331 ? 11.627 -3.929 17.099 1.00 92.69 331 SER A C 1
ATOM 2514 O O . SER A 1 331 ? 11.317 -5.116 16.987 1.00 92.69 331 SER A O 1
ATOM 2516 N N . THR A 1 332 ? 12.071 -3.433 18.264 1.00 94.56 332 THR A N 1
ATOM 2517 C CA . THR A 1 332 ? 12.401 -4.265 19.441 1.00 94.56 332 THR A CA 1
ATOM 2518 C C . THR A 1 332 ? 11.230 -5.129 19.908 1.00 94.56 332 THR A C 1
ATOM 2520 O O . THR A 1 332 ? 11.438 -6.289 20.260 1.00 94.56 332 THR A O 1
ATOM 2523 N N . ALA A 1 333 ? 9.995 -4.616 19.858 1.00 94.25 333 ALA A N 1
ATOM 2524 C CA . ALA A 1 333 ? 8.797 -5.383 20.202 1.00 94.25 333 ALA A CA 1
ATOM 2525 C C . ALA A 1 333 ? 8.601 -6.592 19.269 1.00 94.25 333 ALA A C 1
ATOM 2527 O O . ALA A 1 333 ? 8.382 -7.711 19.733 1.00 94.25 333 ALA A O 1
ATOM 2528 N N . VAL A 1 334 ? 8.758 -6.391 17.959 1.00 95.69 334 VAL A N 1
ATOM 2529 C CA . VAL A 1 334 ? 8.636 -7.439 16.933 1.00 95.69 334 VAL A CA 1
ATOM 2530 C C . VAL A 1 334 ? 9.764 -8.465 17.076 1.00 95.69 334 VAL A C 1
ATOM 2532 O O . VAL A 1 334 ? 9.507 -9.669 17.107 1.00 95.69 334 VAL A O 1
ATOM 2535 N N . LEU A 1 335 ? 11.008 -8.015 17.275 1.00 96.31 335 LEU A N 1
ATOM 2536 C CA . LEU A 1 335 ? 12.149 -8.895 17.561 1.00 96.31 335 LEU A CA 1
ATOM 2537 C C . LEU A 1 335 ? 11.926 -9.724 18.842 1.00 96.31 335 LEU A C 1
ATOM 2539 O O . LEU A 1 335 ? 12.247 -10.915 18.869 1.00 96.31 335 LEU A O 1
ATOM 2543 N N . ALA A 1 336 ? 11.334 -9.133 19.886 1.00 96.56 336 ALA A N 1
ATOM 2544 C CA . ALA A 1 336 ? 10.981 -9.827 21.123 1.00 96.56 336 ALA A CA 1
ATOM 2545 C C . ALA A 1 336 ? 9.895 -10.895 20.905 1.00 96.56 336 ALA A C 1
ATOM 2547 O O . ALA A 1 336 ? 10.050 -12.021 21.384 1.00 96.56 336 ALA A O 1
ATOM 2548 N N . TRP A 1 337 ? 8.854 -10.590 20.123 1.00 96.88 337 TRP A N 1
ATOM 2549 C CA . TRP A 1 337 ? 7.828 -11.553 19.705 1.00 96.88 337 TRP A CA 1
ATOM 2550 C C . TRP A 1 337 ? 8.435 -12.770 18.995 1.00 96.88 337 TRP A C 1
ATOM 2552 O O . TRP A 1 337 ? 8.249 -13.899 19.452 1.00 96.88 337 TRP A O 1
ATOM 2562 N N . TYR A 1 338 ? 9.238 -12.572 17.942 1.00 96.88 338 TYR A N 1
ATOM 2563 C CA . TYR A 1 338 ? 9.901 -13.690 17.253 1.00 96.88 338 TYR A CA 1
ATOM 2564 C C . TYR A 1 338 ? 10.873 -14.455 18.170 1.00 96.88 338 TYR A C 1
ATOM 2566 O O . TYR A 1 338 ? 11.016 -15.676 18.043 1.00 96.88 338 TYR A O 1
ATOM 2574 N N . ARG A 1 339 ? 11.505 -13.787 19.147 1.00 95.12 339 ARG A N 1
ATOM 2575 C CA . ARG A 1 339 ? 12.372 -14.450 20.137 1.00 95.12 339 ARG A CA 1
ATOM 2576 C C . ARG A 1 339 ? 11.591 -15.308 21.140 1.00 95.12 339 ARG A C 1
ATOM 2578 O O . ARG A 1 339 ? 12.094 -16.351 21.558 1.00 95.12 339 ARG A O 1
ATOM 2585 N N . LEU A 1 340 ? 10.367 -14.922 21.496 1.00 95.50 340 LEU A N 1
ATOM 2586 C CA . LEU A 1 340 ? 9.463 -15.705 22.350 1.00 95.50 340 LEU A CA 1
ATOM 2587 C C . LEU A 1 340 ? 8.806 -16.864 21.590 1.00 95.50 340 LEU A C 1
ATOM 2589 O O . LEU A 1 340 ? 8.670 -17.953 22.144 1.00 95.50 340 LEU A O 1
ATOM 2593 N N . MET A 1 341 ? 8.486 -16.679 20.307 1.00 95.38 341 MET A N 1
ATOM 2594 C CA . MET A 1 341 ? 8.010 -17.757 19.428 1.00 95.38 341 MET A CA 1
ATOM 2595 C C . MET A 1 341 ? 9.079 -18.834 19.172 1.00 95.38 341 MET A C 1
ATOM 2597 O O . MET A 1 341 ? 8.740 -19.983 18.906 1.00 95.38 341 MET A O 1
ATOM 2601 N N . THR A 1 342 ? 10.365 -18.490 19.319 1.00 91.06 342 THR A N 1
ATOM 2602 C CA . THR A 1 342 ? 11.515 -19.402 19.155 1.00 91.06 342 THR A CA 1
ATOM 2603 C C . THR A 1 342 ? 12.171 -19.857 20.470 1.00 91.06 342 THR A C 1
ATOM 2605 O O . THR A 1 342 ? 13.268 -20.418 20.438 1.00 91.06 342 THR A O 1
ATOM 2608 N N . THR A 1 343 ? 11.548 -19.632 21.638 1.00 89.06 343 THR A N 1
ATOM 2609 C CA . THR A 1 343 ? 12.074 -20.089 22.943 1.00 89.06 343 THR A CA 1
ATOM 2610 C C . THR A 1 343 ? 10.983 -20.475 23.941 1.00 89.06 343 THR A C 1
ATOM 2612 O O . THR A 1 343 ? 9.908 -19.884 23.957 1.00 89.06 343 THR A O 1
ATOM 2615 N N . ASP A 1 344 ? 11.304 -21.379 24.869 1.00 87.12 344 ASP A N 1
ATOM 2616 C CA . ASP A 1 344 ? 10.401 -21.857 25.932 1.00 87.12 344 ASP A CA 1
ATOM 2617 C C . ASP A 1 344 ? 10.199 -20.853 27.097 1.00 87.12 344 ASP A C 1
ATOM 2619 O O . ASP A 1 344 ? 9.805 -21.230 28.202 1.00 87.12 344 ASP A O 1
ATOM 2623 N N . ARG A 1 345 ? 10.505 -19.559 26.905 1.00 86.88 345 ARG A N 1
ATOM 2624 C CA . ARG A 1 345 ? 10.367 -18.532 27.956 1.00 86.88 345 ARG A CA 1
ATOM 2625 C C . ARG A 1 345 ? 8.886 -18.245 28.240 1.00 86.88 345 ARG A C 1
ATOM 2627 O O . ARG A 1 345 ? 8.218 -17.616 27.423 1.00 86.88 345 ARG A O 1
ATOM 2634 N N . ALA A 1 346 ? 8.377 -18.668 29.393 1.00 83.38 346 ALA A N 1
ATOM 2635 C CA . ALA A 1 346 ? 6.983 -18.473 29.804 1.00 83.38 346 ALA A CA 1
ATOM 2636 C C . ALA A 1 346 ? 6.841 -17.571 31.048 1.00 83.38 346 ALA A C 1
ATOM 2638 O O . ALA A 1 346 ? 7.808 -17.351 31.779 1.00 83.38 346 ALA A O 1
ATOM 2639 N N . GLY A 1 347 ? 5.619 -17.081 31.287 1.00 87.56 347 GLY A N 1
ATOM 2640 C CA . GLY A 1 347 ? 5.264 -16.143 32.362 1.00 87.56 347 GLY A CA 1
ATOM 2641 C C . GLY A 1 347 ? 4.751 -14.805 31.815 1.00 87.56 347 GLY A C 1
ATOM 2642 O O . GLY A 1 347 ? 5.164 -14.393 30.737 1.00 87.56 347 GLY A O 1
ATOM 2643 N N . ALA A 1 348 ? 3.855 -14.132 32.546 1.00 87.31 348 ALA A N 1
ATOM 2644 C CA . ALA A 1 348 ? 3.219 -12.886 32.092 1.00 87.31 348 ALA A CA 1
ATOM 2645 C C . ALA A 1 348 ? 4.236 -11.758 31.819 1.00 87.31 348 ALA A C 1
ATOM 2647 O O . ALA A 1 348 ? 4.149 -11.077 30.803 1.00 87.31 348 ALA A O 1
ATOM 2648 N N . ASP A 1 349 ? 5.273 -11.650 32.656 1.00 92.75 349 ASP A N 1
ATOM 2649 C CA . ASP A 1 349 ? 6.346 -10.656 32.522 1.00 92.75 349 ASP A CA 1
ATOM 2650 C C . ASP A 1 349 ? 7.466 -11.060 31.536 1.00 92.75 349 ASP A C 1
ATOM 2652 O O . ASP A 1 349 ? 8.467 -10.348 31.390 1.00 92.75 349 ASP A O 1
ATOM 2656 N N . ALA A 1 350 ? 7.334 -12.203 30.847 1.00 94.44 350 ALA A N 1
ATOM 2657 C CA . ALA A 1 350 ? 8.364 -12.700 29.938 1.00 94.44 350 ALA A CA 1
ATOM 2658 C C . ALA A 1 350 ? 8.519 -11.816 28.692 1.00 94.44 350 ALA A C 1
ATOM 2660 O O . ALA A 1 350 ? 9.647 -11.655 28.224 1.00 94.44 350 ALA A O 1
ATOM 2661 N N . PHE A 1 351 ? 7.438 -11.193 28.200 1.00 96.19 351 PHE A N 1
ATOM 2662 C CA . PHE A 1 351 ? 7.527 -10.211 27.117 1.00 96.19 351 PHE A CA 1
ATOM 2663 C C . PHE A 1 351 ? 8.355 -8.998 27.539 1.00 96.19 351 PHE A C 1
ATOM 2665 O O . PHE A 1 351 ? 9.389 -8.733 26.931 1.00 96.19 351 PHE A O 1
ATOM 2672 N N . THR A 1 352 ? 7.976 -8.335 28.636 1.00 94.56 352 THR A N 1
ATOM 2673 C CA . THR A 1 352 ? 8.672 -7.159 29.186 1.00 94.56 352 THR A CA 1
ATOM 2674 C C . THR A 1 352 ? 10.155 -7.427 29.466 1.00 94.56 352 THR A C 1
ATOM 2676 O O . THR A 1 352 ? 11.001 -6.565 29.243 1.00 94.56 352 THR A O 1
ATOM 2679 N N . LYS A 1 353 ? 10.507 -8.643 29.910 1.00 94.12 353 LYS A N 1
ATOM 2680 C CA . LYS A 1 353 ? 11.907 -9.061 30.108 1.00 94.12 353 LYS A CA 1
ATOM 2681 C C . LYS A 1 353 ? 12.686 -9.261 28.808 1.00 94.12 353 LYS A C 1
ATOM 2683 O O . LYS A 1 353 ? 13.898 -9.076 28.825 1.00 94.12 353 LYS A O 1
ATOM 2688 N N . VAL A 1 354 ? 12.037 -9.681 27.719 1.00 95.31 354 VAL A N 1
ATOM 2689 C CA . VAL A 1 354 ? 12.681 -9.876 26.407 1.00 95.31 354 VAL A CA 1
ATOM 2690 C C . VAL A 1 354 ? 12.772 -8.556 25.640 1.00 95.31 354 VAL A C 1
ATOM 2692 O O . VAL A 1 354 ? 13.819 -8.286 25.062 1.00 95.31 354 VAL A O 1
ATOM 2695 N N . SER A 1 355 ? 11.736 -7.714 25.663 1.00 93.88 355 SER A N 1
ATOM 2696 C CA . SER A 1 355 ? 11.750 -6.396 25.009 1.00 93.88 355 SER A CA 1
ATOM 2697 C C . SER A 1 355 ? 12.668 -5.381 25.702 1.00 93.88 355 SER A C 1
ATOM 2699 O O . SER A 1 355 ? 13.111 -4.432 25.066 1.00 93.88 355 SER A O 1
ATOM 2701 N N . ALA A 1 356 ? 13.025 -5.611 26.971 1.00 93.38 356 ALA A N 1
ATOM 2702 C CA . ALA A 1 356 ? 14.094 -4.891 27.665 1.00 93.38 356 ALA A CA 1
ATOM 2703 C C . ALA A 1 356 ? 15.520 -5.417 27.361 1.00 93.38 356 ALA A C 1
ATOM 2705 O O . ALA A 1 356 ? 16.494 -4.869 27.884 1.00 93.38 356 ALA A O 1
ATOM 2706 N N . GLU A 1 357 ? 15.684 -6.475 26.554 1.00 94.00 357 GLU A N 1
ATOM 2707 C CA . GLU A 1 357 ? 17.005 -6.869 26.048 1.00 94.00 357 GLU A CA 1
ATOM 2708 C C . GLU A 1 357 ? 17.437 -5.984 24.865 1.00 94.00 357 GLU A C 1
ATOM 2710 O O . GLU A 1 357 ? 16.619 -5.457 24.119 1.00 94.00 357 GLU A O 1
ATOM 2715 N N . ASP A 1 358 ? 18.750 -5.842 24.664 1.00 91.06 358 ASP A N 1
ATOM 2716 C CA . ASP A 1 358 ? 19.309 -5.065 23.554 1.00 91.06 358 ASP A CA 1
ATOM 2717 C C . ASP A 1 358 ? 18.787 -5.562 22.190 1.00 91.06 358 ASP A C 1
ATOM 2719 O O . ASP A 1 358 ? 18.996 -6.720 21.823 1.00 91.06 358 ASP A O 1
ATOM 2723 N N . ALA A 1 359 ? 18.170 -4.676 21.404 1.00 92.31 359 ALA A N 1
ATOM 2724 C CA . ALA A 1 359 ? 17.592 -5.016 20.103 1.00 92.31 359 ALA A CA 1
ATOM 2725 C C . ALA A 1 359 ? 18.585 -5.723 19.159 1.00 92.31 359 ALA A C 1
ATOM 2727 O O . ALA A 1 359 ? 18.227 -6.678 18.467 1.00 92.31 359 ALA A O 1
ATOM 2728 N N . THR A 1 360 ? 19.865 -5.322 19.165 1.00 92.75 360 THR A N 1
ATOM 2729 C CA . THR A 1 360 ? 20.903 -5.943 18.318 1.00 92.75 360 THR A CA 1
ATOM 2730 C C . THR A 1 360 ? 21.310 -7.326 18.816 1.00 92.75 360 THR A C 1
ATOM 2732 O O . THR A 1 360 ? 21.778 -8.141 18.027 1.00 92.75 360 THR A O 1
ATOM 2735 N N . LYS A 1 361 ? 21.093 -7.629 20.102 1.00 93.69 361 LYS A N 1
ATOM 2736 C CA . LYS A 1 361 ? 21.203 -8.986 20.651 1.00 93.69 361 LYS A CA 1
ATOM 2737 C C . LYS A 1 361 ? 20.008 -9.849 20.232 1.00 93.69 361 LYS A C 1
ATOM 2739 O O . LYS A 1 361 ? 20.225 -10.999 19.861 1.00 93.69 361 LYS A O 1
ATOM 2744 N N . LEU A 1 362 ? 18.783 -9.311 20.253 1.00 94.94 362 LEU A N 1
ATOM 2745 C CA . LEU A 1 362 ? 17.583 -10.029 19.799 1.00 94.94 362 LEU A CA 1
ATOM 2746 C C . LEU A 1 362 ? 17.702 -10.419 18.317 1.00 94.94 362 LEU A C 1
ATOM 2748 O O . LEU A 1 362 ? 17.598 -11.600 17.988 1.00 94.94 362 LEU A O 1
ATOM 2752 N N . ALA A 1 363 ? 18.021 -9.456 17.446 1.00 94.88 363 ALA A N 1
ATOM 2753 C CA . ALA A 1 363 ? 18.262 -9.702 16.024 1.00 94.88 363 ALA A CA 1
ATOM 2754 C C . ALA A 1 363 ? 19.405 -10.706 15.797 1.00 94.88 363 ALA A C 1
ATOM 2756 O O . ALA A 1 363 ? 19.218 -11.707 15.105 1.00 94.88 363 ALA A O 1
ATOM 2757 N N . ALA A 1 364 ? 20.556 -10.514 16.455 1.00 93.75 364 ALA A N 1
ATOM 2758 C CA . ALA A 1 364 ? 21.690 -11.427 16.326 1.00 93.75 364 ALA A CA 1
ATOM 2759 C C . ALA A 1 364 ? 21.416 -12.838 16.873 1.00 93.75 364 ALA A C 1
ATOM 2761 O O . ALA A 1 364 ? 22.160 -13.757 16.545 1.00 93.75 364 ALA A O 1
ATOM 2762 N N . ASP A 1 365 ? 20.413 -13.050 17.728 1.00 93.31 365 ASP A N 1
ATOM 2763 C CA . ASP A 1 365 ? 19.960 -14.386 18.138 1.00 93.31 365 ASP A CA 1
ATOM 2764 C C . ASP A 1 365 ? 18.989 -15.013 17.123 1.00 93.31 365 ASP A C 1
ATOM 2766 O O . ASP A 1 365 ? 19.067 -16.219 16.891 1.00 93.31 365 ASP A O 1
ATOM 2770 N N . LEU A 1 366 ? 18.132 -14.219 16.473 1.00 94.50 366 LEU A N 1
ATOM 2771 C CA . LEU A 1 366 ? 17.255 -14.683 15.387 1.00 94.50 366 LEU A CA 1
ATOM 2772 C C . LEU A 1 366 ? 18.057 -15.075 14.132 1.00 94.50 366 LEU A C 1
ATOM 2774 O O . LEU A 1 366 ? 17.767 -16.104 13.519 1.00 94.50 366 LEU A O 1
ATOM 2778 N N . GLN A 1 367 ? 19.140 -14.346 13.837 1.00 94.38 367 GLN A N 1
ATOM 2779 C CA . GLN A 1 367 ? 20.140 -14.657 12.799 1.00 94.38 367 GLN A CA 1
ATOM 2780 C C . GLN A 1 367 ? 20.856 -16.015 12.980 1.00 94.38 367 GLN A C 1
ATOM 2782 O O . GLN A 1 367 ? 21.534 -16.476 12.068 1.00 94.38 367 GLN A O 1
ATOM 2787 N N . LYS A 1 368 ? 20.720 -16.686 14.135 1.00 90.94 368 LYS A N 1
ATOM 2788 C CA . LYS A 1 368 ? 21.315 -18.015 14.398 1.00 90.94 368 LYS A CA 1
ATOM 2789 C C . LYS A 1 368 ? 20.337 -19.181 14.187 1.00 90.94 368 LYS A C 1
ATOM 2791 O O . LYS A 1 368 ? 20.726 -20.331 14.380 1.00 90.94 368 LYS A O 1
ATOM 2796 N N . GLY A 1 369 ? 19.067 -18.901 13.883 1.00 87.38 369 GLY A N 1
ATOM 2797 C CA . GLY A 1 369 ? 17.989 -19.894 13.831 1.00 87.38 369 GLY A CA 1
ATOM 2798 C C . GLY A 1 369 ? 17.301 -19.994 12.469 1.00 87.38 369 GLY A C 1
ATOM 2799 O O . GLY A 1 369 ? 17.758 -19.442 11.474 1.00 87.38 369 GLY A O 1
ATOM 2800 N N . ALA A 1 370 ? 16.147 -20.667 12.435 1.00 88.69 370 ALA A N 1
ATOM 2801 C CA . ALA A 1 370 ? 15.347 -20.845 11.216 1.00 88.69 370 ALA A CA 1
ATOM 2802 C C . ALA A 1 370 ? 14.863 -19.523 10.577 1.00 88.69 370 ALA A C 1
ATOM 2804 O O . ALA A 1 370 ? 14.530 -19.500 9.397 1.00 88.69 370 ALA A O 1
ATOM 2805 N N . LEU A 1 371 ? 14.851 -18.428 11.344 1.00 93.75 371 LEU A N 1
ATOM 2806 C CA . LEU A 1 371 ? 14.468 -17.087 10.892 1.00 93.75 371 LEU A CA 1
ATOM 2807 C C . LEU A 1 371 ? 15.644 -16.257 10.348 1.00 93.75 371 LEU A C 1
ATOM 2809 O O . LEU A 1 371 ? 15.437 -15.102 9.981 1.00 93.75 371 LEU A O 1
ATOM 2813 N N . ALA A 1 372 ? 16.859 -16.812 10.257 1.00 94.06 372 ALA A N 1
ATOM 2814 C CA . ALA A 1 372 ? 18.018 -16.085 9.737 1.00 94.06 372 ALA A CA 1
ATOM 2815 C C . ALA A 1 372 ? 17.782 -15.424 8.358 1.00 94.06 372 ALA A C 1
ATOM 2817 O O . ALA A 1 372 ? 18.103 -14.243 8.242 1.00 94.06 372 ALA A O 1
ATOM 2818 N N . PRO A 1 373 ? 17.126 -16.069 7.364 1.00 93.62 373 PRO A N 1
ATOM 2819 C CA . PRO A 1 373 ? 16.833 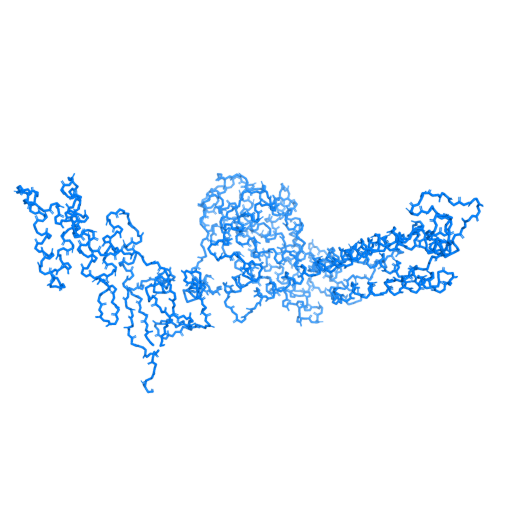-15.437 6.069 1.00 93.62 373 PRO A CA 1
ATOM 2820 C C . PRO A 1 373 ? 15.939 -14.185 6.133 1.00 93.62 373 PRO A C 1
ATOM 2822 O O . PRO A 1 373 ? 15.975 -13.363 5.223 1.00 93.62 373 PRO A O 1
ATOM 2825 N N . VAL A 1 374 ? 15.159 -14.011 7.209 1.00 94.38 374 VAL A N 1
ATOM 2826 C CA . VAL A 1 374 ? 14.334 -12.810 7.434 1.00 94.38 374 VAL A CA 1
ATOM 2827 C C . VAL A 1 374 ? 15.176 -11.668 8.001 1.00 94.38 374 VAL A C 1
ATOM 2829 O O . VAL A 1 374 ? 14.968 -10.512 7.640 1.00 94.38 374 VAL A O 1
ATOM 2832 N N . PHE A 1 375 ? 16.110 -11.983 8.903 1.00 95.06 375 PHE A N 1
ATOM 2833 C CA . PHE A 1 375 ? 16.807 -11.008 9.749 1.00 95.06 375 PHE A CA 1
ATOM 2834 C C . PHE A 1 375 ? 18.287 -10.792 9.396 1.00 95.06 375 PHE A C 1
ATOM 2836 O O . PHE A 1 375 ? 18.967 -10.076 10.127 1.00 95.06 375 PHE A O 1
ATOM 2843 N N . ASP A 1 376 ? 18.807 -11.359 8.306 1.00 93.00 376 ASP A N 1
ATOM 2844 C CA . ASP A 1 376 ? 20.215 -11.189 7.900 1.00 93.00 376 ASP A CA 1
ATOM 2845 C C . ASP A 1 376 ? 20.576 -9.698 7.695 1.00 93.00 376 ASP A C 1
ATOM 2847 O O . ASP A 1 376 ? 21.579 -9.210 8.218 1.00 93.00 376 ASP A O 1
ATOM 2851 N N . ASP A 1 377 ? 19.659 -8.924 7.100 1.00 92.50 377 ASP A N 1
ATOM 2852 C CA . ASP A 1 377 ? 19.777 -7.467 6.913 1.00 92.50 377 ASP A CA 1
ATOM 2853 C C . ASP A 1 377 ? 19.751 -6.638 8.216 1.00 92.50 377 ASP A C 1
ATOM 2855 O O . ASP A 1 377 ? 20.067 -5.448 8.200 1.00 92.50 377 ASP A O 1
ATOM 2859 N N . ALA A 1 378 ? 19.418 -7.227 9.373 1.00 91.50 378 ALA A N 1
ATOM 2860 C CA . ALA A 1 378 ? 19.352 -6.535 10.668 1.00 91.50 378 ALA A CA 1
ATOM 2861 C C . ALA A 1 378 ? 20.743 -6.259 11.284 1.00 91.50 378 ALA A C 1
ATOM 2863 O O . ALA A 1 378 ? 20.973 -6.433 12.486 1.00 91.50 378 ALA A O 1
ATOM 2864 N N . ALA A 1 379 ? 21.701 -5.830 10.464 1.00 89.88 379 ALA A N 1
ATOM 2865 C CA . ALA A 1 379 ? 23.107 -5.717 10.817 1.00 89.88 379 ALA A CA 1
ATOM 2866 C C . ALA A 1 379 ? 23.360 -4.725 11.968 1.00 89.88 379 ALA A C 1
ATOM 2868 O O . ALA A 1 379 ? 23.004 -3.545 11.920 1.00 89.88 379 ALA A O 1
ATOM 2869 N N . ARG A 1 380 ? 24.057 -5.196 13.010 1.00 89.56 380 ARG A N 1
ATOM 2870 C CA . ARG A 1 380 ? 24.272 -4.473 14.278 1.00 89.56 380 ARG A CA 1
ATOM 2871 C C . ARG A 1 380 ? 24.897 -3.073 14.134 1.00 89.56 380 ARG A C 1
ATOM 2873 O O . ARG A 1 380 ? 24.675 -2.227 15.001 1.00 89.56 380 ARG A O 1
ATOM 2880 N N . TYR A 1 381 ? 25.683 -2.806 13.088 1.00 87.94 381 TYR A N 1
ATOM 2881 C CA . TYR A 1 381 ? 26.288 -1.483 12.893 1.00 87.94 381 TYR A CA 1
ATOM 2882 C C . TYR A 1 381 ? 25.254 -0.398 12.546 1.00 87.94 381 TYR A C 1
ATOM 2884 O O . TYR A 1 381 ? 25.501 0.757 12.881 1.00 87.94 381 TYR A O 1
ATOM 2892 N N . LEU A 1 382 ? 24.101 -0.744 11.948 1.00 87.88 382 LEU A N 1
ATOM 2893 C CA . LEU A 1 382 ? 23.066 0.218 11.530 1.00 87.88 382 LEU A CA 1
ATOM 2894 C C . LEU A 1 382 ? 22.555 1.061 12.709 1.00 87.88 382 LEU A C 1
ATOM 2896 O O . LEU A 1 382 ? 22.382 2.269 12.581 1.00 87.88 382 LEU A O 1
ATOM 2900 N N . ARG A 1 383 ? 22.404 0.433 13.881 1.00 88.00 383 ARG A N 1
ATOM 2901 C CA . ARG A 1 383 ? 22.028 1.095 15.137 1.00 88.00 383 ARG A CA 1
ATOM 2902 C C . ARG A 1 383 ? 23.176 1.892 15.767 1.00 88.00 383 ARG A C 1
ATOM 2904 O O . ARG A 1 383 ? 22.989 3.019 16.207 1.00 88.00 383 ARG A O 1
ATOM 2911 N N . HIS A 1 384 ? 24.382 1.322 15.830 1.00 85.88 384 HIS A N 1
ATOM 2912 C CA . HIS A 1 384 ? 25.477 1.903 16.629 1.00 85.88 384 HIS A CA 1
ATOM 2913 C C . HIS A 1 384 ? 26.288 2.991 15.895 1.00 85.88 384 HIS A C 1
ATOM 2915 O O . HIS A 1 384 ? 26.785 3.913 16.541 1.00 85.88 384 HIS A O 1
ATOM 2921 N N . ALA A 1 385 ? 26.416 2.922 14.564 1.00 81.19 385 ALA A N 1
ATOM 2922 C CA . ALA A 1 385 ? 27.162 3.890 13.747 1.00 81.19 385 ALA A CA 1
ATOM 2923 C C . ALA A 1 385 ? 26.670 5.356 13.845 1.00 81.19 385 ALA A C 1
ATOM 2925 O O . ALA A 1 385 ? 27.520 6.243 13.932 1.00 81.19 385 ALA A O 1
ATOM 2926 N N . PRO A 1 386 ? 25.355 5.663 13.872 1.00 76.50 386 PRO A N 1
ATOM 2927 C CA . PRO A 1 386 ? 24.874 7.039 14.047 1.00 76.50 386 PRO A CA 1
ATOM 2928 C C . PRO A 1 386 ? 24.953 7.545 15.496 1.00 76.50 386 PRO A C 1
ATOM 2930 O O . PRO A 1 386 ? 25.153 8.738 15.714 1.00 76.50 386 PRO A O 1
ATOM 2933 N N . VAL A 1 387 ? 24.791 6.659 16.488 1.00 76.31 387 VAL A N 1
ATOM 2934 C CA . VAL A 1 387 ? 24.725 7.025 17.917 1.00 76.31 387 VAL A CA 1
ATOM 2935 C C . VAL A 1 387 ? 26.097 7.445 18.453 1.00 76.31 387 VAL A C 1
ATOM 2937 O O . VAL A 1 387 ? 26.205 8.347 19.286 1.00 76.31 387 VAL A O 1
ATOM 2940 N N . HIS A 1 388 ? 27.173 6.837 17.952 1.00 75.75 388 HIS A N 1
ATOM 2941 C CA . HIS A 1 388 ? 28.535 7.241 18.284 1.00 75.75 388 HIS A CA 1
ATOM 2942 C C . HIS A 1 388 ? 29.021 8.327 17.314 1.00 75.75 388 HIS A C 1
ATOM 2944 O O . HIS A 1 388 ? 29.434 8.042 16.196 1.00 75.75 388 HIS A O 1
ATOM 2950 N N . GLY A 1 389 ? 28.982 9.594 17.737 1.00 58.72 389 GLY A N 1
ATOM 2951 C CA . GLY A 1 389 ? 29.327 10.736 16.880 1.00 58.72 389 GLY A CA 1
ATOM 2952 C C . GLY A 1 389 ? 30.687 10.598 16.173 1.00 58.72 389 GLY A C 1
ATOM 2953 O O . GLY A 1 389 ? 31.714 10.438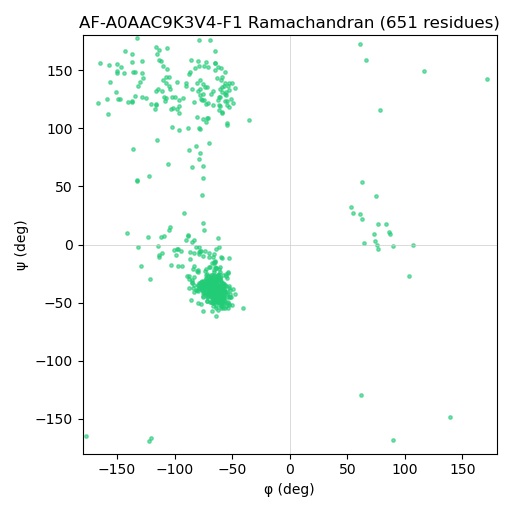 16.830 1.00 58.72 389 GLY A O 1
ATOM 2954 N N . ARG A 1 390 ? 30.678 10.723 14.835 1.00 69.75 390 ARG A N 1
ATOM 2955 C CA . ARG A 1 390 ? 31.786 10.450 13.885 1.00 69.75 390 ARG A CA 1
ATOM 2956 C C . ARG A 1 390 ? 32.134 8.970 13.630 1.00 69.75 390 ARG A C 1
ATOM 2958 O O . ARG A 1 390 ? 33.110 8.714 12.933 1.00 69.75 390 ARG A O 1
ATOM 2965 N N . ALA A 1 391 ? 31.345 8.006 14.108 1.00 83.12 391 ALA A N 1
ATOM 2966 C CA . ALA A 1 391 ? 31.449 6.606 13.674 1.00 83.12 391 ALA A CA 1
ATOM 2967 C C . ALA A 1 391 ? 30.784 6.337 12.306 1.00 83.12 391 ALA A C 1
ATOM 2969 O O . ALA A 1 391 ? 30.864 5.215 11.809 1.00 83.12 391 ALA A O 1
ATOM 2970 N N . LEU A 1 392 ? 30.172 7.362 11.700 1.00 87.75 392 LEU A N 1
ATOM 2971 C CA . LEU A 1 392 ? 29.718 7.421 10.312 1.00 87.75 392 LEU A CA 1
ATOM 2972 C C . LEU A 1 392 ? 30.093 8.802 9.731 1.00 87.75 392 LEU A C 1
ATOM 2974 O O . LEU A 1 392 ? 29.696 9.828 10.290 1.00 87.75 392 LEU A O 1
ATOM 2978 N N . ASP A 1 393 ? 30.862 8.834 8.641 1.00 87.94 393 ASP A N 1
ATOM 2979 C CA . ASP A 1 393 ? 31.185 10.038 7.844 1.00 87.94 393 ASP A CA 1
ATOM 2980 C C . ASP A 1 393 ? 31.232 9.677 6.343 1.00 87.94 393 ASP A C 1
ATOM 2982 O O . ASP A 1 393 ? 31.260 8.500 5.985 1.00 87.94 393 ASP A O 1
ATOM 2986 N N . TYR A 1 394 ? 31.234 10.679 5.464 1.00 88.69 394 TYR A N 1
ATOM 2987 C CA . TYR A 1 394 ? 31.350 10.528 4.010 1.00 88.69 394 TYR A CA 1
ATOM 2988 C C . TYR A 1 394 ? 32.754 10.907 3.526 1.00 88.69 394 TYR A C 1
ATOM 2990 O O . TYR A 1 394 ? 33.275 11.965 3.890 1.00 88.69 394 TYR A O 1
ATOM 2998 N N . GLU A 1 395 ? 33.339 10.066 2.671 1.00 89.50 395 GLU A N 1
ATOM 2999 C CA . GLU A 1 395 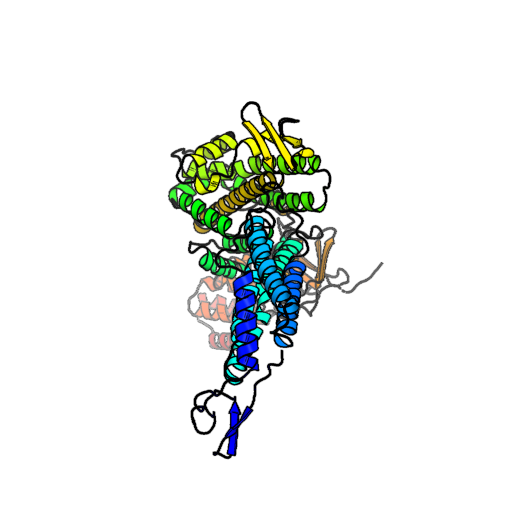? 34.593 10.312 1.959 1.00 89.50 395 GLU A CA 1
ATOM 3000 C C . GLU A 1 395 ? 34.298 10.708 0.495 1.00 89.50 395 GLU A C 1
ATOM 3002 O O . GLU A 1 395 ? 34.043 9.835 -0.342 1.00 89.50 395 GLU A O 1
ATOM 3007 N N . PRO A 1 396 ? 34.356 12.010 0.137 1.00 85.31 396 PRO A N 1
ATOM 3008 C CA . PRO A 1 396 ? 33.919 12.476 -1.183 1.00 85.31 396 PRO A CA 1
ATOM 3009 C C . PRO A 1 396 ? 34.756 11.937 -2.346 1.00 85.31 396 PRO A C 1
ATOM 3011 O O . PRO A 1 396 ? 34.249 11.809 -3.454 1.00 85.31 396 PRO A O 1
ATOM 3014 N N . ASN A 1 397 ? 36.025 11.601 -2.096 1.00 86.06 397 ASN A N 1
ATOM 3015 C CA . ASN A 1 397 ? 36.937 11.062 -3.108 1.00 86.06 397 ASN A CA 1
ATOM 3016 C C . ASN A 1 397 ? 36.607 9.610 -3.500 1.00 86.06 397 ASN A C 1
ATOM 3018 O O . ASN A 1 397 ? 37.045 9.159 -4.554 1.00 86.06 397 ASN A O 1
ATOM 3022 N N . ALA A 1 398 ? 35.882 8.883 -2.643 1.00 83.44 398 ALA A N 1
ATOM 3023 C CA . ALA A 1 398 ? 35.559 7.468 -2.815 1.00 83.44 398 ALA A CA 1
ATOM 3024 C C . ALA A 1 398 ? 34.067 7.213 -3.101 1.00 83.44 398 ALA A C 1
ATOM 3026 O O . ALA A 1 398 ? 33.690 6.073 -3.357 1.00 83.44 398 ALA A O 1
ATOM 3027 N N . GLY A 1 399 ? 33.206 8.239 -3.015 1.00 87.25 399 GLY A N 1
ATOM 3028 C CA . GLY A 1 399 ? 31.748 8.070 -3.111 1.00 87.25 399 GLY A CA 1
ATOM 3029 C C . GLY A 1 399 ? 31.174 7.174 -2.003 1.00 87.25 399 GLY A C 1
ATOM 3030 O O . GLY A 1 399 ? 30.159 6.504 -2.199 1.00 87.25 399 GLY A O 1
ATOM 3031 N N . ALA A 1 400 ? 31.848 7.111 -0.851 1.00 90.62 400 ALA A N 1
ATOM 3032 C CA . ALA A 1 400 ? 31.647 6.072 0.152 1.00 90.62 400 ALA A CA 1
ATOM 3033 C C . ALA A 1 400 ? 31.392 6.642 1.551 1.00 90.62 400 ALA A C 1
ATOM 3035 O O . ALA A 1 400 ? 31.946 7.675 1.935 1.00 90.62 400 ALA A O 1
ATOM 3036 N N . PHE A 1 401 ? 30.589 5.931 2.339 1.00 90.31 401 PHE A N 1
ATOM 3037 C CA . PHE A 1 401 ? 30.494 6.150 3.776 1.00 90.31 401 PHE A CA 1
ATOM 3038 C C . PHE A 1 401 ? 31.513 5.270 4.506 1.00 90.31 401 PHE A C 1
ATOM 3040 O O . PHE A 1 401 ? 31.674 4.083 4.211 1.00 90.31 401 PHE A O 1
ATOM 3047 N N . VAL A 1 402 ? 32.194 5.865 5.482 1.00 90.88 402 VAL A N 1
ATOM 3048 C CA . VAL A 1 402 ? 33.164 5.196 6.348 1.00 90.88 402 VAL A CA 1
ATOM 3049 C C . VAL A 1 402 ? 32.502 4.938 7.695 1.00 90.88 402 VAL A C 1
ATOM 3051 O O . VAL A 1 402 ? 32.135 5.875 8.408 1.00 90.88 402 VAL A O 1
ATOM 3054 N N . ILE A 1 403 ? 32.363 3.661 8.045 1.00 91.75 403 ILE A N 1
ATOM 3055 C CA . ILE A 1 403 ? 31.872 3.190 9.339 1.00 91.75 403 ILE A CA 1
ATOM 3056 C C . ILE A 1 403 ? 33.086 2.883 10.221 1.00 91.75 403 ILE A C 1
ATOM 3058 O O . ILE A 1 403 ? 33.954 2.085 9.857 1.00 91.75 403 ILE A O 1
ATOM 3062 N N . ASN A 1 404 ? 33.157 3.504 11.398 1.00 90.31 404 ASN A N 1
ATOM 3063 C CA . ASN A 1 404 ? 34.279 3.356 12.327 1.00 90.31 404 ASN A CA 1
ATOM 3064 C C . ASN A 1 404 ? 33.794 3.184 13.775 1.00 90.31 404 ASN A C 1
ATOM 3066 O O . ASN A 1 404 ? 33.745 4.127 14.566 1.00 90.31 404 ASN A O 1
ATOM 3070 N N . LEU A 1 405 ? 33.422 1.950 14.113 1.00 87.75 405 LEU A N 1
ATOM 3071 C CA . LEU A 1 405 ? 33.045 1.512 15.453 1.00 87.75 405 LEU A CA 1
ATOM 3072 C C . LEU A 1 405 ? 34.152 0.643 16.058 1.00 87.75 405 LEU A C 1
ATOM 3074 O O . LEU A 1 405 ? 34.807 -0.134 15.369 1.00 87.75 405 LEU A O 1
ATOM 3078 N N . LYS A 1 406 ? 34.272 0.650 17.392 1.00 86.00 406 LYS A N 1
ATOM 3079 C CA . LYS A 1 406 ? 35.221 -0.211 18.131 1.00 86.00 406 LYS A CA 1
ATOM 3080 C C . LYS A 1 406 ? 35.086 -1.713 17.803 1.00 86.00 406 LYS A C 1
ATOM 3082 O O . LYS A 1 406 ? 36.030 -2.467 18.020 1.00 86.00 406 LYS A O 1
ATOM 3087 N N . SER A 1 407 ? 33.918 -2.149 17.330 1.00 83.62 407 SER A N 1
ATOM 3088 C CA . SER A 1 407 ? 33.606 -3.541 16.983 1.00 83.62 407 SER A CA 1
ATOM 3089 C C . SER A 1 407 ? 33.347 -3.793 15.492 1.00 83.62 407 SER A C 1
ATOM 3091 O O . SER A 1 407 ? 33.046 -4.928 15.143 1.00 83.62 407 SER A O 1
ATOM 3093 N N . HIS A 1 408 ? 33.389 -2.767 14.633 1.00 87.12 408 HIS A N 1
ATOM 3094 C CA . HIS A 1 408 ? 33.122 -2.884 13.191 1.00 87.12 408 HIS A CA 1
ATOM 3095 C C . HIS A 1 408 ? 33.750 -1.707 12.447 1.00 87.12 408 HIS A C 1
ATOM 3097 O O . HIS A 1 408 ? 33.454 -0.559 12.771 1.00 87.12 408 HIS A O 1
ATOM 3103 N N . SER A 1 409 ? 34.580 -1.971 11.440 1.00 90.25 409 SER A N 1
ATOM 3104 C CA . SER A 1 409 ? 35.122 -0.924 10.574 1.00 90.25 409 SER A CA 1
ATOM 3105 C C . SER A 1 409 ? 35.021 -1.360 9.120 1.00 90.25 409 SER A C 1
ATOM 3107 O O . SER A 1 409 ? 35.425 -2.469 8.777 1.00 90.25 409 SER A O 1
ATOM 3109 N N . GLU A 1 410 ? 34.429 -0.503 8.295 1.00 93.00 410 GLU A N 1
ATOM 3110 C CA . GLU A 1 410 ? 34.059 -0.801 6.914 1.00 93.00 410 GLU A CA 1
ATOM 3111 C C . GLU A 1 410 ? 33.964 0.508 6.121 1.00 93.00 410 GLU A C 1
ATOM 3113 O O . GLU A 1 410 ? 33.419 1.492 6.621 1.00 93.00 410 GLU A O 1
ATOM 3118 N N . THR A 1 411 ? 34.447 0.510 4.880 1.00 91.81 411 THR A N 1
ATOM 3119 C CA . THR A 1 411 ? 34.144 1.563 3.902 1.00 91.81 411 THR A CA 1
ATOM 3120 C C . THR A 1 411 ? 33.204 0.967 2.865 1.00 91.81 411 THR A C 1
ATOM 3122 O O . THR A 1 411 ? 33.521 -0.057 2.261 1.00 91.81 411 THR A O 1
ATOM 3125 N N . VAL A 1 412 ? 32.039 1.583 2.679 1.00 91.56 412 VAL A N 1
ATOM 3126 C CA . VAL A 1 412 ? 30.944 1.068 1.846 1.00 91.56 412 VAL A CA 1
ATOM 3127 C C . VAL A 1 412 ? 30.443 2.171 0.918 1.00 91.56 412 VAL A C 1
ATOM 3129 O O . VAL A 1 412 ? 30.292 3.316 1.340 1.00 91.56 412 VAL A O 1
ATOM 3132 N N . LEU A 1 413 ? 30.197 1.849 -0.356 1.00 90.12 413 LEU A N 1
ATOM 3133 C CA . LEU A 1 413 ? 29.645 2.814 -1.312 1.00 90.12 413 LEU A CA 1
ATOM 3134 C C . LEU A 1 413 ? 28.317 3.377 -0.792 1.00 90.12 413 LEU A C 1
ATOM 3136 O O . LEU A 1 413 ? 27.490 2.631 -0.260 1.00 90.12 413 LEU A O 1
ATOM 3140 N N . ARG A 1 414 ? 28.115 4.685 -0.978 1.00 88.38 414 ARG A N 1
ATOM 3141 C CA . ARG A 1 414 ? 26.916 5.440 -0.577 1.00 88.38 414 ARG A CA 1
ATOM 3142 C C . ARG A 1 414 ? 25.623 4.668 -0.846 1.00 88.38 414 ARG A C 1
ATOM 3144 O O . ARG A 1 414 ? 24.828 4.434 0.061 1.00 88.38 414 ARG A O 1
ATOM 3151 N N . ASP A 1 415 ? 25.452 4.247 -2.094 1.00 86.56 415 ASP A N 1
ATOM 3152 C CA . ASP A 1 415 ? 24.213 3.651 -2.593 1.00 86.56 415 ASP A CA 1
ATOM 3153 C C . ASP A 1 415 ? 23.981 2.246 -2.006 1.00 86.56 415 ASP A C 1
ATOM 3155 O O . ASP A 1 415 ? 22.851 1.876 -1.704 1.00 86.56 415 ASP A O 1
ATOM 3159 N N . VAL A 1 416 ? 25.060 1.505 -1.723 1.00 89.81 416 VAL A N 1
ATOM 3160 C CA . VAL A 1 416 ? 25.019 0.196 -1.045 1.00 89.81 416 VAL A CA 1
ATOM 3161 C C . VAL A 1 416 ? 24.670 0.341 0.441 1.00 89.81 416 VAL A C 1
ATOM 3163 O O . VAL A 1 416 ? 23.994 -0.518 1.001 1.00 89.81 416 VAL A O 1
ATOM 3166 N N . PHE A 1 417 ? 25.090 1.422 1.107 1.00 89.81 417 PHE A N 1
ATOM 3167 C CA . PHE A 1 417 ? 24.657 1.702 2.481 1.00 89.81 417 PHE A CA 1
ATOM 3168 C C . PHE A 1 417 ? 23.179 2.103 2.545 1.00 89.81 417 PHE A C 1
ATOM 3170 O O . PHE A 1 417 ? 22.464 1.628 3.426 1.00 89.81 417 PHE A O 1
ATOM 3177 N N . ILE A 1 418 ? 22.715 2.939 1.609 1.00 89.81 418 ILE A N 1
ATOM 3178 C CA . ILE A 1 418 ? 21.295 3.301 1.491 1.00 89.81 418 ILE A CA 1
ATOM 3179 C C . ILE A 1 418 ? 20.457 2.039 1.239 1.00 89.81 418 ILE A C 1
ATOM 3181 O O . ILE A 1 418 ? 19.483 1.812 1.956 1.00 89.81 418 ILE A O 1
ATOM 3185 N N . ASP A 1 419 ? 20.887 1.170 0.319 1.00 91.38 419 ASP A N 1
ATOM 3186 C CA . ASP A 1 419 ? 20.231 -0.113 0.064 1.00 91.38 419 ASP A CA 1
ATOM 3187 C C . ASP A 1 419 ? 20.147 -0.996 1.320 1.00 91.38 419 ASP A C 1
ATOM 3189 O O . ASP A 1 419 ? 19.062 -1.457 1.660 1.00 91.38 419 ASP A O 1
ATOM 3193 N N . ARG A 1 420 ? 21.247 -1.156 2.074 1.00 92.25 420 ARG A N 1
ATOM 3194 C CA . ARG A 1 420 ? 21.271 -1.901 3.351 1.00 92.25 420 ARG A CA 1
ATOM 3195 C C . ARG A 1 420 ? 20.284 -1.345 4.389 1.00 92.25 420 ARG A C 1
ATOM 3197 O O . ARG A 1 420 ? 19.714 -2.114 5.159 1.00 92.25 420 ARG A O 1
ATOM 3204 N N . VAL A 1 421 ? 20.063 -0.028 4.424 1.00 91.94 421 VAL A N 1
ATOM 3205 C CA . VAL A 1 421 ? 19.061 0.589 5.313 1.00 91.94 421 VAL A CA 1
ATOM 3206 C C . VAL A 1 421 ? 17.635 0.252 4.856 1.00 91.94 421 VAL A C 1
ATOM 3208 O O . VAL A 1 421 ? 16.809 -0.133 5.685 1.00 91.94 421 VAL A O 1
ATOM 3211 N N . TYR A 1 422 ? 17.352 0.313 3.551 1.00 92.31 422 TYR A N 1
ATOM 3212 C CA . TYR A 1 422 ? 16.066 -0.131 3.001 1.00 92.31 422 TYR A CA 1
ATOM 3213 C C . TYR A 1 422 ? 15.850 -1.648 3.143 1.00 92.31 422 TYR A C 1
ATOM 3215 O O . TYR A 1 422 ? 14.725 -2.077 3.379 1.00 92.31 422 TYR A O 1
ATOM 3223 N N . ALA A 1 423 ? 16.907 -2.461 3.090 1.00 93.81 423 ALA A N 1
ATOM 3224 C CA . ALA A 1 423 ? 16.856 -3.904 3.326 1.00 93.81 423 ALA A CA 1
ATOM 3225 C C . ALA A 1 423 ? 16.420 -4.243 4.760 1.00 93.81 423 ALA A C 1
ATOM 3227 O O . ALA A 1 423 ? 15.604 -5.143 4.981 1.00 93.81 423 ALA A O 1
ATOM 3228 N N . PHE A 1 424 ? 16.914 -3.475 5.737 1.00 93.94 424 PHE A N 1
ATOM 3229 C CA . PHE A 1 424 ? 16.468 -3.585 7.120 1.00 93.94 424 PHE A CA 1
ATOM 3230 C C . PHE A 1 424 ? 15.014 -3.115 7.291 1.00 93.94 424 PHE A C 1
ATOM 3232 O O . PHE A 1 424 ? 14.229 -3.811 7.933 1.00 93.94 424 PHE A O 1
ATOM 3239 N N . LEU A 1 425 ? 14.618 -2.001 6.663 1.00 92.06 425 LEU A N 1
ATOM 3240 C CA . LEU A 1 425 ? 13.227 -1.523 6.663 1.00 92.06 425 LEU A CA 1
ATOM 3241 C C . LEU A 1 425 ? 12.255 -2.573 6.088 1.00 92.06 425 LEU A C 1
ATOM 3243 O O . LEU A 1 425 ? 11.217 -2.855 6.682 1.00 92.06 425 LEU A O 1
ATOM 3247 N N . GLU A 1 426 ? 12.624 -3.193 4.968 1.00 93.81 426 GLU A N 1
ATOM 3248 C CA . GLU A 1 426 ? 11.907 -4.292 4.313 1.00 93.81 426 GLU A CA 1
ATOM 3249 C C . GLU A 1 426 ? 11.740 -5.502 5.245 1.00 93.81 426 GLU A C 1
ATOM 3251 O O . GLU A 1 426 ? 10.647 -6.058 5.351 1.00 93.81 426 GLU A O 1
ATOM 3256 N N . THR A 1 427 ? 12.794 -5.865 5.984 1.00 95.25 427 THR A N 1
ATOM 3257 C CA . THR A 1 427 ? 12.756 -6.892 7.037 1.00 95.25 427 THR A CA 1
ATOM 3258 C C . THR A 1 427 ? 11.809 -6.524 8.177 1.00 95.25 427 THR A C 1
ATOM 3260 O O . THR A 1 427 ? 11.027 -7.378 8.607 1.00 95.25 427 THR A O 1
ATOM 3263 N N . VAL A 1 428 ? 11.828 -5.280 8.667 1.00 94.44 428 VAL A N 1
ATOM 3264 C CA . VAL A 1 428 ? 10.934 -4.860 9.757 1.00 94.44 428 VAL A CA 1
ATOM 3265 C C . VAL A 1 428 ? 9.480 -4.842 9.285 1.00 94.44 428 VAL A C 1
ATOM 3267 O O . VAL A 1 428 ? 8.645 -5.445 9.955 1.00 94.44 428 VAL A O 1
ATOM 3270 N N . PHE A 1 429 ? 9.152 -4.284 8.115 1.00 93.81 429 PHE A N 1
ATOM 3271 C CA . PHE A 1 429 ? 7.778 -4.341 7.593 1.00 93.81 429 PHE A CA 1
ATOM 3272 C C . PHE A 1 429 ? 7.294 -5.770 7.344 1.00 93.81 429 PHE A C 1
ATOM 3274 O O . PHE A 1 429 ? 6.190 -6.113 7.765 1.00 93.81 429 PHE A O 1
ATOM 3281 N N . ALA A 1 430 ? 8.106 -6.615 6.701 1.00 95.94 430 ALA A N 1
ATOM 3282 C CA . ALA A 1 430 ? 7.719 -7.986 6.379 1.00 95.94 430 ALA A CA 1
ATOM 3283 C C . ALA A 1 430 ? 7.453 -8.814 7.645 1.00 95.94 430 ALA A C 1
ATOM 3285 O O . ALA A 1 430 ? 6.446 -9.518 7.734 1.00 95.94 430 ALA A O 1
ATOM 3286 N N . SER A 1 431 ? 8.332 -8.696 8.645 1.00 96.12 431 SER A N 1
ATOM 3287 C CA . SER A 1 431 ? 8.193 -9.407 9.919 1.00 96.12 431 SER A CA 1
ATOM 3288 C C . SER A 1 431 ? 7.077 -8.835 10.804 1.00 96.12 431 SER A C 1
ATOM 3290 O O . SER A 1 431 ? 6.371 -9.616 11.443 1.00 96.12 431 SER A O 1
ATOM 3292 N N . THR A 1 432 ? 6.847 -7.517 10.793 1.00 95.38 432 THR A N 1
ATOM 3293 C CA . THR A 1 432 ? 5.720 -6.877 11.499 1.00 95.38 432 THR A CA 1
ATOM 3294 C C . THR A 1 432 ? 4.387 -7.302 10.887 1.00 95.38 432 THR A C 1
ATOM 3296 O O . THR A 1 432 ? 3.519 -7.793 11.603 1.00 95.38 432 THR A O 1
ATOM 3299 N N . TRP A 1 433 ? 4.231 -7.204 9.561 1.00 95.38 433 TRP A N 1
ATOM 3300 C CA . TRP A 1 433 ? 2.989 -7.592 8.887 1.00 95.38 433 TRP A CA 1
ATOM 3301 C C . TRP A 1 433 ? 2.685 -9.088 9.056 1.00 95.38 433 TRP A C 1
ATOM 3303 O O . TRP A 1 433 ? 1.554 -9.447 9.377 1.00 95.38 433 TRP A O 1
ATOM 3313 N N . ALA A 1 434 ? 3.690 -9.962 8.916 1.00 96.88 434 ALA A N 1
ATOM 3314 C CA . ALA A 1 434 ? 3.520 -11.402 9.126 1.00 96.88 434 ALA A CA 1
ATOM 3315 C C . ALA A 1 434 ? 3.074 -11.744 10.561 1.00 96.88 434 ALA A C 1
ATOM 3317 O O . ALA A 1 434 ? 2.255 -12.646 10.754 1.00 96.88 434 ALA A O 1
ATOM 3318 N N . LEU A 1 435 ? 3.568 -10.998 11.556 1.00 96.19 435 LEU A N 1
ATOM 3319 C CA . LEU A 1 435 ? 3.173 -11.132 12.958 1.00 96.19 435 LEU A CA 1
ATOM 3320 C C . LEU A 1 435 ? 1.727 -10.686 13.187 1.00 96.19 435 LEU A C 1
ATOM 3322 O O . LEU A 1 435 ? 0.933 -11.450 13.738 1.00 96.19 435 LEU A O 1
ATOM 3326 N N . SER A 1 436 ? 1.364 -9.503 12.699 1.00 94.69 436 SER A N 1
ATOM 3327 C CA . SER A 1 436 ? -0.002 -8.978 12.781 1.00 94.69 436 SER A CA 1
ATOM 3328 C C . SER A 1 436 ? -1.008 -9.894 12.079 1.00 94.69 436 SER A C 1
ATOM 3330 O O . SER A 1 436 ? -2.052 -10.194 12.652 1.00 94.69 436 SER A O 1
ATOM 3332 N N . ASN A 1 437 ? -0.657 -10.448 10.913 1.00 95.62 437 ASN A N 1
ATOM 3333 C CA . ASN A 1 437 ? -1.487 -11.426 10.209 1.00 95.62 437 ASN A CA 1
ATOM 3334 C C . ASN A 1 437 ? -1.677 -12.731 10.995 1.00 95.62 437 ASN A C 1
ATOM 3336 O O . ASN A 1 437 ? -2.779 -13.272 11.014 1.00 95.62 437 ASN A O 1
ATOM 3340 N N . ALA A 1 438 ? -0.645 -13.236 11.676 1.00 96.19 438 ALA A N 1
ATOM 3341 C CA . ALA A 1 438 ? -0.789 -14.423 12.521 1.00 96.19 438 ALA A CA 1
ATOM 3342 C C . ALA A 1 438 ? -1.721 -14.173 13.723 1.00 96.19 438 ALA A C 1
ATOM 3344 O O . ALA A 1 438 ? -2.491 -15.059 14.096 1.00 96.19 438 ALA A O 1
ATOM 3345 N N . ILE A 1 439 ? -1.663 -12.976 14.314 1.00 93.56 439 ILE A N 1
ATOM 3346 C CA . ILE A 1 439 ? -2.465 -12.556 15.475 1.00 93.56 439 ILE A CA 1
ATOM 3347 C C . ILE A 1 439 ? -3.942 -12.352 15.077 1.00 93.56 439 ILE A C 1
ATOM 3349 O O . ILE A 1 439 ? -4.832 -12.912 15.719 1.00 93.56 439 ILE A O 1
ATOM 3353 N N . ASP A 1 440 ? -4.193 -11.677 13.954 1.00 93.06 440 ASP A N 1
ATOM 3354 C CA . ASP A 1 440 ? -5.512 -11.493 13.323 1.00 93.06 440 ASP A CA 1
ATOM 3355 C C . ASP A 1 440 ? -6.154 -12.853 12.959 1.00 93.06 440 ASP A C 1
ATOM 3357 O O . ASP A 1 440 ? -7.252 -13.176 13.413 1.00 93.06 440 ASP A O 1
ATOM 3361 N N . VAL A 1 441 ? -5.413 -13.747 12.282 1.00 93.12 441 VAL A N 1
ATOM 3362 C CA . VAL A 1 441 ? -5.854 -15.132 11.988 1.00 93.12 441 VAL A CA 1
ATOM 3363 C C . VAL A 1 441 ? -6.092 -15.968 13.257 1.00 93.12 441 VAL A C 1
ATOM 3365 O O . VAL A 1 441 ? -6.899 -16.901 13.243 1.00 93.12 441 VAL A O 1
ATOM 3368 N N . ALA A 1 442 ? -5.429 -15.656 14.373 1.00 91.81 442 ALA A N 1
ATOM 3369 C CA . ALA A 1 442 ? -5.669 -16.319 15.654 1.00 91.81 442 ALA A CA 1
ATOM 3370 C C . ALA A 1 442 ? -6.925 -15.813 16.393 1.00 91.81 442 ALA A C 1
ATOM 3372 O O . ALA A 1 442 ? -7.294 -16.426 17.404 1.00 91.81 442 ALA A O 1
ATOM 3373 N N . GLY A 1 443 ? -7.591 -14.765 15.893 1.00 90.06 443 GLY A N 1
ATOM 3374 C CA . GLY A 1 443 ? -8.763 -14.144 16.513 1.00 90.06 443 GLY A CA 1
ATOM 3375 C C . GLY A 1 443 ? -8.404 -13.291 17.730 1.00 90.06 443 GLY A C 1
ATOM 3376 O O . GLY A 1 443 ? -9.059 -13.401 18.764 1.00 90.06 443 GLY A O 1
ATOM 3377 N N . ILE A 1 444 ? -7.315 -12.524 17.636 1.00 88.50 444 ILE A N 1
ATOM 3378 C CA . ILE A 1 444 ? -6.808 -11.650 18.697 1.00 88.50 444 ILE A CA 1
ATOM 3379 C C . ILE A 1 444 ? -6.865 -10.208 18.185 1.00 88.50 444 ILE A C 1
ATOM 3381 O O . ILE A 1 444 ? -6.169 -9.863 17.229 1.00 88.50 444 ILE A O 1
ATOM 3385 N N . ASP A 1 445 ? -7.673 -9.366 18.825 1.00 81.56 445 ASP A N 1
ATOM 3386 C CA . ASP A 1 445 ? -7.791 -7.957 18.449 1.00 81.56 445 ASP A CA 1
ATOM 3387 C C . ASP A 1 445 ? -6.532 -7.161 18.830 1.00 81.56 445 ASP A C 1
ATOM 3389 O O . ASP A 1 445 ? -6.003 -7.284 19.937 1.00 81.56 445 ASP A O 1
ATOM 3393 N N . VAL A 1 446 ? -6.067 -6.313 17.907 1.00 80.38 446 VAL A N 1
ATOM 3394 C CA . VAL A 1 446 ? -4.936 -5.393 18.105 1.00 80.38 446 VAL A CA 1
ATOM 3395 C C . VAL A 1 446 ? -5.459 -3.962 18.017 1.00 80.38 446 VAL A C 1
ATOM 3397 O O . VAL A 1 446 ? -5.529 -3.373 16.940 1.00 80.38 446 VAL A O 1
ATOM 3400 N N . THR A 1 447 ? -5.864 -3.407 19.156 1.00 76.56 447 THR A N 1
ATOM 3401 C CA . THR A 1 447 ? -6.336 -2.021 19.265 1.00 76.56 447 THR A CA 1
ATOM 3402 C C . THR A 1 447 ? -5.164 -1.055 19.444 1.00 76.56 447 THR A C 1
ATOM 3404 O O . THR A 1 447 ? -4.302 -1.285 20.290 1.00 76.56 447 THR A O 1
ATOM 3407 N N . LEU A 1 448 ? -5.155 0.055 18.699 1.00 76.88 448 LEU A N 1
ATOM 3408 C CA . LEU A 1 448 ? -4.345 1.229 19.051 1.00 76.88 448 LEU A CA 1
ATOM 3409 C C . LEU A 1 448 ? -4.842 1.824 20.379 1.00 76.88 448 LEU A C 1
ATOM 3411 O O . LEU A 1 448 ? -6.009 1.651 20.732 1.00 76.88 448 LEU A O 1
ATOM 3415 N N . SER A 1 449 ? -3.983 2.558 21.094 1.00 79.62 449 SER A N 1
ATOM 3416 C CA . SER A 1 449 ? -4.453 3.380 22.215 1.00 79.62 449 SER A CA 1
ATOM 3417 C C . SER A 1 449 ? -5.253 4.578 21.689 1.00 79.62 449 SER A C 1
ATOM 3419 O O . SER A 1 449 ? -4.973 5.061 20.589 1.00 79.62 449 SER A O 1
ATOM 3421 N N . ASP A 1 450 ? -6.193 5.113 22.478 1.00 76.12 450 ASP A N 1
ATOM 3422 C CA . ASP A 1 450 ? -6.941 6.332 22.115 1.00 76.12 450 ASP A CA 1
ATOM 3423 C C . ASP A 1 450 ? -5.996 7.494 21.748 1.00 76.12 450 ASP A C 1
ATOM 3425 O O . ASP A 1 450 ? -6.268 8.268 20.832 1.00 76.12 450 ASP A O 1
ATOM 3429 N N . SER A 1 451 ? -4.846 7.587 22.427 1.00 78.62 451 SER A N 1
ATOM 3430 C CA . SER A 1 451 ? -3.793 8.571 22.156 1.00 78.62 451 SER A CA 1
ATOM 3431 C C . SER A 1 451 ? -3.064 8.353 20.826 1.00 78.62 451 SER A C 1
ATOM 3433 O O . SER A 1 451 ? -2.822 9.328 20.117 1.00 78.62 451 SER A O 1
ATOM 3435 N N . ASP A 1 452 ? -2.727 7.112 20.461 1.00 80.31 452 ASP A N 1
ATOM 3436 C CA . ASP A 1 452 ? -2.074 6.813 19.176 1.00 80.31 452 ASP A CA 1
ATOM 3437 C C . ASP A 1 452 ? -3.065 6.947 18.011 1.00 80.31 452 ASP A C 1
ATOM 3439 O O . ASP A 1 452 ? -2.716 7.496 16.967 1.00 80.31 452 ASP A O 1
ATOM 3443 N N . ALA A 1 453 ? -4.318 6.522 18.206 1.00 80.44 453 ALA A N 1
ATOM 3444 C CA . ALA A 1 453 ? -5.401 6.706 17.245 1.00 80.44 453 ALA A CA 1
ATOM 3445 C C . ALA A 1 453 ? -5.653 8.199 16.968 1.00 80.44 453 ALA A C 1
ATOM 3447 O O . ALA A 1 453 ? -5.652 8.620 15.808 1.00 80.44 453 ALA A O 1
ATOM 3448 N N . LEU A 1 454 ? -5.777 9.018 18.022 1.00 80.19 454 LEU A N 1
ATOM 3449 C CA . LEU A 1 454 ? -5.907 10.474 17.917 1.00 80.19 454 LEU A CA 1
ATOM 3450 C C . LEU A 1 454 ? -4.690 11.109 17.227 1.00 80.19 454 LEU A C 1
ATOM 3452 O O . LEU A 1 454 ? -4.871 11.911 16.313 1.00 80.19 454 LEU A O 1
ATOM 3456 N N . TYR A 1 455 ? -3.467 10.723 17.607 1.00 81.50 455 TYR A N 1
ATOM 3457 C CA . TYR A 1 455 ? -2.232 11.215 16.983 1.00 81.50 455 TYR A CA 1
ATOM 3458 C C . TYR A 1 455 ? -2.167 10.896 15.480 1.00 81.50 455 TYR A C 1
ATOM 3460 O O . TYR A 1 455 ? -1.816 11.757 14.676 1.00 81.50 455 TYR A O 1
ATOM 3468 N N . MET A 1 456 ? -2.553 9.680 15.083 1.00 80.31 456 MET A N 1
ATOM 3469 C CA . MET A 1 456 ? -2.612 9.269 13.676 1.00 80.31 456 MET A CA 1
ATOM 3470 C C . MET A 1 456 ? -3.798 9.890 12.910 1.00 80.31 456 MET A C 1
ATOM 3472 O O . MET A 1 456 ? -3.893 9.731 11.693 1.00 80.31 456 MET A O 1
ATOM 3476 N N . GLY A 1 457 ? -4.700 10.613 13.582 1.00 84.62 457 GLY A N 1
ATOM 3477 C CA . GLY A 1 457 ? -5.855 11.266 12.964 1.00 84.62 457 GLY A CA 1
ATOM 3478 C C . GLY A 1 457 ? -7.080 10.364 12.771 1.00 84.62 457 GLY A C 1
ATOM 3479 O O . GLY A 1 457 ? -7.973 10.725 12.008 1.00 84.62 457 GLY A O 1
ATOM 3480 N N . PHE A 1 458 ? -7.163 9.223 13.464 1.00 82.88 458 PHE A N 1
ATOM 3481 C CA . PHE A 1 458 ? -8.377 8.396 13.574 1.00 82.88 458 PHE A CA 1
ATOM 3482 C C . PHE A 1 458 ? -9.379 9.047 14.544 1.00 82.88 458 PHE A C 1
ATOM 3484 O O . PHE A 1 458 ? -9.767 8.467 15.556 1.00 82.88 458 PHE A O 1
ATOM 3491 N N . THR A 1 459 ? -9.773 10.291 14.264 1.00 81.62 459 THR A N 1
ATOM 3492 C CA . THR A 1 459 ? -10.748 11.011 15.089 1.00 81.62 459 THR A CA 1
ATOM 3493 C C . THR A 1 459 ? -12.179 10.615 14.708 1.00 81.62 459 THR A C 1
ATOM 3495 O O . THR A 1 459 ? -12.438 10.305 13.542 1.00 81.62 459 THR A O 1
ATOM 3498 N N . PRO A 1 460 ? -13.145 10.687 15.642 1.00 78.44 460 PRO A N 1
ATOM 3499 C CA . PRO A 1 460 ? -14.569 10.503 15.350 1.00 78.44 460 PRO A CA 1
ATOM 3500 C C . PRO A 1 460 ? -15.085 11.327 14.159 1.00 78.44 460 PRO A C 1
ATOM 3502 O O . PRO A 1 460 ? -15.859 10.824 13.345 1.00 78.44 460 PRO A O 1
ATOM 3505 N N . LEU A 1 461 ? -14.605 12.569 14.021 1.00 82.56 461 LEU A N 1
ATOM 3506 C CA . LEU A 1 461 ? -14.884 13.467 12.898 1.00 82.56 461 LEU A CA 1
ATOM 3507 C C . LEU A 1 461 ? -14.417 12.865 11.561 1.00 82.56 461 LEU A C 1
ATOM 3509 O O . LEU A 1 461 ? -15.214 12.726 10.634 1.00 82.56 461 LEU A O 1
ATOM 3513 N N . VAL A 1 462 ? -13.142 12.473 11.478 1.00 86.12 462 VAL A N 1
ATOM 3514 C CA . VAL A 1 462 ? -12.517 11.922 10.263 1.00 86.12 462 VAL A CA 1
ATOM 3515 C C . VAL A 1 462 ? -13.140 10.576 9.889 1.00 86.12 462 VAL A C 1
ATOM 3517 O O . VAL A 1 462 ? -13.474 10.346 8.728 1.00 86.12 462 VAL A O 1
ATOM 3520 N N . LEU A 1 463 ? -13.373 9.701 10.869 1.00 83.44 463 LEU A N 1
ATOM 3521 C CA . LEU A 1 463 ? -14.017 8.406 10.644 1.00 83.44 463 LEU A CA 1
ATOM 3522 C C . LEU A 1 463 ? -15.471 8.563 10.171 1.00 83.44 463 LEU A C 1
ATOM 3524 O O . LEU A 1 463 ? -15.878 7.887 9.227 1.00 83.44 463 LEU A O 1
ATOM 3528 N N . THR A 1 464 ? -16.222 9.522 10.727 1.00 80.88 464 THR A N 1
ATOM 3529 C CA . THR A 1 464 ? -17.563 9.876 10.228 1.00 80.88 464 THR A CA 1
ATOM 3530 C C . THR A 1 464 ? -17.499 10.401 8.789 1.00 80.88 464 THR A C 1
ATOM 3532 O O . THR A 1 464 ? -18.275 9.950 7.947 1.00 80.88 464 THR A O 1
ATOM 3535 N N . ALA A 1 465 ? -16.556 11.296 8.468 1.00 84.12 465 ALA A N 1
ATOM 3536 C CA . ALA A 1 465 ? -16.376 11.831 7.114 1.00 84.12 465 ALA A CA 1
ATOM 3537 C C . ALA A 1 465 ? -16.048 10.739 6.077 1.00 84.12 465 ALA A C 1
ATOM 3539 O O . ALA A 1 465 ? -16.524 10.809 4.944 1.00 84.12 465 ALA A O 1
ATOM 3540 N N . ILE A 1 466 ? -15.286 9.713 6.472 1.00 83.50 466 ILE A N 1
ATOM 3541 C CA . ILE A 1 466 ? -14.950 8.548 5.640 1.00 83.50 466 ILE A CA 1
ATOM 3542 C C . ILE A 1 466 ? -16.138 7.586 5.502 1.00 83.50 466 ILE A C 1
ATOM 3544 O O . ILE A 1 466 ? -16.379 7.082 4.407 1.00 83.50 466 ILE A O 1
ATOM 3548 N N . ALA A 1 467 ? -16.885 7.328 6.579 1.00 80.94 467 ALA A N 1
ATOM 3549 C CA . ALA A 1 467 ? -17.991 6.369 6.596 1.00 80.94 467 ALA A CA 1
ATOM 3550 C C . ALA A 1 467 ? -19.267 6.893 5.910 1.00 80.94 467 ALA A C 1
ATOM 3552 O O . ALA A 1 467 ? -19.997 6.117 5.290 1.00 80.94 467 ALA A O 1
ATOM 3553 N N . LEU A 1 468 ? -19.523 8.206 5.965 1.00 77.62 468 LEU A N 1
ATOM 3554 C CA . LEU A 1 468 ? -20.686 8.853 5.347 1.00 77.62 468 LEU A CA 1
ATOM 3555 C C . LEU A 1 468 ? -20.848 8.505 3.845 1.00 77.62 468 LEU A C 1
ATOM 3557 O O . LEU A 1 468 ? -21.923 8.025 3.478 1.00 77.62 468 LEU A O 1
ATOM 3561 N N . PRO A 1 469 ? -19.818 8.651 2.981 1.00 75.50 469 PRO A N 1
ATOM 3562 C CA . PRO A 1 469 ? -19.847 8.184 1.593 1.00 75.50 469 PRO A CA 1
ATOM 3563 C C . PRO A 1 469 ? -20.260 6.721 1.408 1.00 75.50 469 PRO A C 1
ATOM 3565 O O . PRO A 1 469 ? -20.998 6.410 0.477 1.00 75.50 469 PRO A O 1
ATOM 3568 N N . VAL A 1 470 ? -19.802 5.833 2.293 1.00 70.31 470 VAL A N 1
ATOM 3569 C CA . VAL A 1 470 ? -19.948 4.372 2.171 1.00 70.31 470 VAL A CA 1
ATOM 3570 C C . VAL A 1 470 ? -21.365 3.924 2.502 1.00 70.31 470 VAL A C 1
ATOM 3572 O O . VAL A 1 470 ? -21.943 3.105 1.792 1.00 70.31 470 VAL A O 1
ATOM 3575 N N . THR A 1 471 ? -21.926 4.464 3.582 1.00 66.25 471 THR A N 1
ATOM 3576 C CA . THR A 1 471 ? -23.199 3.994 4.144 1.00 66.25 471 THR A CA 1
ATOM 3577 C C . THR A 1 471 ? -24.416 4.525 3.378 1.00 66.25 471 THR A C 1
ATOM 3579 O O . THR A 1 471 ? -25.493 3.932 3.451 1.00 66.25 471 THR A O 1
ATOM 3582 N N . ALA A 1 472 ? -24.271 5.632 2.638 1.00 57.78 472 ALA A N 1
ATOM 3583 C CA . ALA A 1 472 ? -25.407 6.329 2.029 1.00 57.78 472 ALA A CA 1
ATOM 3584 C C . ALA A 1 472 ? -25.184 6.899 0.610 1.00 57.78 472 ALA A C 1
ATOM 3586 O O . ALA A 1 472 ? -26.069 7.602 0.127 1.00 57.78 472 ALA A O 1
ATOM 3587 N N . ASP A 1 473 ? -24.074 6.562 -0.066 1.00 63.53 473 ASP A N 1
ATOM 3588 C CA . ASP A 1 473 ? -23.715 7.032 -1.425 1.00 63.53 473 ASP A CA 1
ATOM 3589 C C . ASP A 1 473 ? -23.506 8.560 -1.495 1.00 63.53 473 ASP A C 1
ATOM 3591 O O . ASP A 1 473 ? -24.164 9.288 -2.241 1.00 63.53 473 ASP A O 1
ATOM 3595 N N . LEU A 1 474 ? -22.633 9.070 -0.615 1.00 69.25 474 LEU A N 1
ATOM 3596 C CA . LEU A 1 474 ? -22.501 10.508 -0.337 1.00 69.25 474 LEU A CA 1
ATOM 3597 C C . LEU A 1 474 ? -21.204 11.116 -0.854 1.00 69.25 474 LEU A C 1
ATOM 3599 O O . LEU A 1 474 ? -20.116 10.578 -0.663 1.00 69.25 474 LEU A O 1
ATOM 3603 N N . THR A 1 475 ? -21.306 12.339 -1.369 1.00 72.12 475 THR A N 1
ATOM 3604 C CA . THR A 1 475 ? -20.144 13.223 -1.506 1.00 72.12 475 THR A CA 1
ATOM 3605 C C . THR A 1 475 ? -20.094 14.167 -0.308 1.00 72.12 475 THR A C 1
ATOM 3607 O O . THR A 1 475 ? -20.792 15.181 -0.282 1.00 72.12 475 THR A O 1
ATOM 3610 N N . VAL A 1 476 ? -19.260 13.831 0.681 1.00 76.25 476 VAL A N 1
ATOM 3611 C CA . VAL A 1 476 ? -18.746 14.810 1.652 1.00 76.25 476 VAL A CA 1
ATOM 3612 C C . VAL A 1 476 ? -17.731 15.677 0.905 1.00 76.25 476 VAL A C 1
ATOM 3614 O O . VAL A 1 476 ? -16.774 15.156 0.334 1.00 76.25 476 VAL A O 1
ATOM 3617 N N . ARG A 1 477 ? -17.971 16.989 0.850 1.00 75.56 477 ARG A N 1
ATOM 3618 C CA . ARG A 1 477 ? -17.077 17.965 0.205 1.00 75.56 477 ARG A CA 1
ATOM 3619 C C . ARG A 1 477 ? -15.996 18.481 1.142 1.00 75.56 477 ARG A C 1
ATOM 3621 O O . ARG A 1 477 ? -14.899 18.780 0.687 1.00 75.56 477 ARG A O 1
ATOM 3628 N N . ASP A 1 478 ? -16.373 18.663 2.399 1.00 78.69 478 ASP A N 1
ATOM 3629 C CA . ASP A 1 478 ? -15.628 19.382 3.426 1.00 78.69 478 ASP A CA 1
ATOM 3630 C C . ASP A 1 478 ? -16.225 19.023 4.799 1.00 78.69 478 ASP A C 1
ATOM 3632 O O . ASP A 1 478 ? -17.397 18.628 4.885 1.00 78.69 478 ASP A O 1
ATOM 3636 N N . TYR A 1 479 ? -15.446 19.158 5.867 1.00 84.31 479 TYR A N 1
ATOM 3637 C CA . TYR A 1 479 ? -15.895 18.975 7.245 1.00 84.31 479 TYR A CA 1
ATOM 3638 C C . TYR A 1 479 ? -14.980 19.720 8.222 1.00 84.31 479 TYR A C 1
ATOM 3640 O O . TYR A 1 479 ? -13.803 19.944 7.958 1.00 84.31 479 TYR A O 1
ATOM 3648 N N . GLN A 1 480 ? -15.521 20.084 9.382 1.00 81.19 480 GLN A N 1
ATOM 3649 C CA . GLN A 1 480 ? -14.792 20.842 10.400 1.00 81.19 480 GLN A CA 1
ATOM 3650 C C . GLN A 1 480 ? -15.282 20.504 11.811 1.00 81.19 480 GLN A C 1
ATOM 3652 O O . GLN A 1 480 ? -16.469 20.239 12.029 1.00 81.19 480 GLN A O 1
ATOM 3657 N N . GLU A 1 481 ? -14.365 20.556 12.774 1.00 75.06 481 GLU A N 1
ATOM 3658 C CA . GLU A 1 481 ? -14.697 20.600 14.197 1.00 75.06 481 GLU A CA 1
ATOM 3659 C C . GLU A 1 481 ? -15.141 22.020 14.579 1.00 75.06 481 GLU A C 1
ATOM 3661 O O . GLU A 1 481 ? -14.609 23.007 14.069 1.00 75.06 481 GLU A O 1
ATOM 3666 N N . VAL A 1 482 ? -16.143 22.124 15.448 1.00 69.94 482 VAL A N 1
ATOM 3667 C CA . VAL A 1 482 ? -16.694 23.385 15.965 1.00 69.94 482 VAL A CA 1
ATOM 3668 C C . VAL A 1 482 ? -16.928 23.257 17.472 1.00 69.94 482 VAL A C 1
ATOM 3670 O O . VAL A 1 482 ? -16.960 22.145 17.997 1.00 69.94 482 VAL A O 1
ATOM 3673 N N . ASP A 1 483 ? -17.108 24.376 18.180 1.00 60.62 483 ASP A N 1
ATOM 3674 C CA . ASP A 1 483 ? -17.328 24.375 19.635 1.00 60.62 483 ASP A CA 1
ATOM 3675 C C . ASP A 1 483 ? -18.514 23.471 20.033 1.00 60.62 483 ASP A C 1
ATOM 3677 O O . ASP A 1 483 ? -19.681 23.833 19.889 1.00 60.62 483 ASP A O 1
ATOM 3681 N N . GLY A 1 484 ? -18.200 22.276 20.548 1.00 63.75 484 GLY A N 1
ATOM 3682 C CA . GLY A 1 484 ? -19.176 21.276 20.985 1.00 63.75 484 GLY A CA 1
ATOM 3683 C C . GLY A 1 484 ? -19.716 20.323 19.908 1.00 63.75 484 GLY A C 1
ATOM 3684 O O . GLY A 1 484 ? -20.666 19.600 20.205 1.00 63.75 484 GLY A O 1
ATOM 3685 N N . GLY A 1 485 ? -19.157 20.272 18.691 1.00 67.81 485 GLY A N 1
ATOM 3686 C CA . GLY A 1 485 ? -19.646 19.344 17.661 1.00 67.81 485 GLY A CA 1
ATOM 3687 C C . GLY A 1 485 ? -18.875 19.325 16.338 1.00 67.81 485 GLY A C 1
ATOM 3688 O O . GLY A 1 485 ? -17.761 19.831 16.223 1.00 67.81 485 GLY A O 1
ATOM 3689 N N . TRP A 1 486 ? -19.493 18.731 15.314 1.00 74.19 486 TRP A N 1
ATOM 3690 C CA . TRP A 1 486 ? -18.916 18.546 13.977 1.00 74.19 486 TRP A CA 1
ATOM 3691 C C . TRP A 1 486 ? -19.852 19.082 12.893 1.00 74.19 486 TRP A C 1
ATOM 3693 O O . TRP A 1 486 ? -21.069 18.926 12.978 1.00 74.19 486 TRP A O 1
ATOM 3703 N N . THR A 1 487 ? -19.284 19.671 11.843 1.00 68.75 487 THR A N 1
ATOM 3704 C CA . THR A 1 487 ? -20.010 20.084 10.633 1.00 68.75 487 THR A CA 1
ATOM 3705 C C . THR A 1 487 ? -19.535 19.254 9.445 1.00 68.75 487 THR A C 1
ATOM 3707 O O . THR A 1 487 ? -18.332 19.141 9.235 1.00 68.75 487 THR A O 1
ATOM 3710 N N . PHE A 1 488 ? -20.463 18.731 8.638 1.00 74.19 488 PHE A N 1
ATOM 3711 C CA . PHE A 1 488 ? -20.173 18.014 7.390 1.00 74.19 488 PHE A CA 1
ATOM 3712 C C . PHE A 1 488 ? -20.931 18.668 6.230 1.00 74.19 488 PHE A C 1
ATOM 3714 O O . PHE A 1 488 ? -22.154 18.815 6.286 1.00 74.19 488 PHE A O 1
ATOM 3721 N N . TYR A 1 489 ? -20.223 19.036 5.163 1.00 72.75 489 TYR A N 1
ATOM 3722 C CA . TYR A 1 489 ? -20.806 19.632 3.961 1.00 72.75 489 TYR A CA 1
ATOM 3723 C C . TYR A 1 489 ? -21.038 18.546 2.905 1.00 72.75 489 TYR A C 1
ATOM 3725 O O . TYR A 1 489 ? -20.097 17.892 2.459 1.00 72.75 489 TYR A O 1
ATOM 3733 N N . VAL A 1 490 ? -22.296 18.347 2.505 1.00 68.88 490 VAL A N 1
ATOM 3734 C CA . VAL A 1 490 ? -22.750 17.165 1.746 1.00 68.88 490 VAL A CA 1
ATOM 3735 C C . VAL A 1 490 ? -23.687 17.518 0.583 1.00 68.88 490 VAL A C 1
ATOM 3737 O O . VAL A 1 490 ? -24.462 18.479 0.649 1.00 68.88 490 VAL A O 1
ATOM 3740 N N . ASP A 1 491 ? -23.625 16.723 -0.487 1.00 64.50 491 ASP A N 1
ATOM 3741 C CA . ASP A 1 491 ? -24.508 16.824 -1.659 1.00 64.50 491 ASP A CA 1
ATOM 3742 C C . ASP A 1 491 ? -25.585 15.723 -1.695 1.00 64.50 491 ASP A C 1
ATOM 3744 O O . ASP A 1 491 ? -25.285 14.548 -1.489 1.00 64.50 491 ASP A O 1
ATOM 3748 N N . GLY A 1 492 ? -26.829 16.109 -2.020 1.00 59.38 492 GLY A N 1
ATOM 3749 C CA . GLY A 1 492 ? -28.014 15.238 -2.038 1.00 59.38 492 GLY A CA 1
ATOM 3750 C C . GLY A 1 492 ? -29.269 15.932 -1.471 1.00 59.38 492 GLY A C 1
ATOM 3751 O O . GLY A 1 492 ? -29.404 17.146 -1.623 1.00 59.38 492 GLY A O 1
ATOM 3752 N N . ASP A 1 493 ? -30.171 15.160 -0.835 1.00 59.53 493 ASP A N 1
ATOM 3753 C CA . ASP A 1 493 ? -31.457 15.567 -0.220 1.00 59.53 493 ASP A CA 1
ATOM 3754 C C . ASP A 1 493 ? -31.909 14.527 0.868 1.00 59.53 493 ASP A C 1
ATOM 3756 O O . ASP A 1 493 ? -32.119 13.377 0.505 1.00 59.53 493 ASP A O 1
ATOM 3760 N N . VAL A 1 494 ? -31.959 14.815 2.192 1.00 62.09 494 VAL A N 1
ATOM 3761 C CA . VAL A 1 494 ? -31.829 13.755 3.262 1.00 62.09 494 VAL A CA 1
ATOM 3762 C C . VAL A 1 494 ? -33.030 12.873 3.649 1.00 62.09 494 VAL A C 1
ATOM 3764 O O . VAL A 1 494 ? -34.073 13.368 4.083 1.00 62.09 494 VAL A O 1
ATOM 3767 N N . ASP A 1 495 ? -32.725 11.581 3.858 1.00 66.88 495 ASP A N 1
ATOM 3768 C CA . ASP A 1 495 ? -33.076 10.886 5.116 1.00 66.88 495 ASP A CA 1
ATOM 3769 C C . ASP A 1 495 ? -32.102 11.248 6.261 1.00 66.88 495 ASP A C 1
ATOM 3771 O O . ASP A 1 495 ? -31.012 10.686 6.372 1.00 66.88 495 ASP A O 1
ATOM 3775 N N . LEU A 1 496 ? -32.511 12.175 7.136 1.00 69.31 496 LEU A N 1
ATOM 3776 C CA . LEU A 1 496 ? -31.718 12.674 8.276 1.00 69.31 496 LEU A CA 1
ATOM 3777 C C . LEU A 1 496 ? -31.239 11.561 9.222 1.00 69.31 496 LEU A C 1
ATOM 3779 O O . LEU A 1 496 ? -30.223 11.720 9.896 1.00 69.31 496 LEU A O 1
ATOM 3783 N N . LEU A 1 497 ? -31.943 10.430 9.274 1.00 72.12 497 LEU A N 1
ATOM 3784 C CA . LEU A 1 497 ? -31.655 9.362 10.223 1.00 72.12 497 LEU A CA 1
ATOM 3785 C C . LEU A 1 497 ? -30.326 8.655 9.929 1.00 72.12 497 LEU A C 1
ATOM 3787 O O . LEU A 1 497 ? -29.607 8.282 10.854 1.00 72.12 497 LEU A O 1
ATOM 3791 N N . THR A 1 498 ? -29.975 8.507 8.651 1.00 72.88 498 THR A N 1
ATOM 3792 C CA . THR A 1 498 ? -28.767 7.788 8.230 1.00 72.88 498 THR A CA 1
ATOM 3793 C C . THR A 1 498 ? -27.455 8.490 8.642 1.00 72.88 498 THR A C 1
ATOM 3795 O O . THR A 1 498 ? -26.656 7.847 9.323 1.00 72.88 498 THR A O 1
ATOM 3798 N N . PRO A 1 499 ? -27.199 9.785 8.347 1.00 70.75 499 PRO A N 1
ATOM 3799 C CA . PRO A 1 499 ? -25.983 10.458 8.820 1.00 70.75 499 PRO A CA 1
ATOM 3800 C C . PRO A 1 499 ? -25.914 10.580 10.351 1.00 70.75 49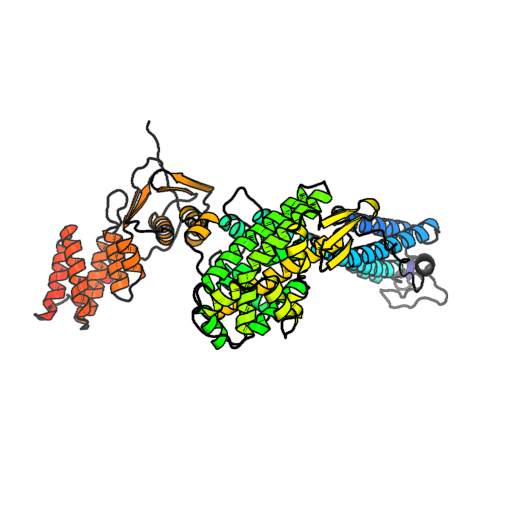9 PRO A C 1
ATOM 3802 O O . PRO A 1 499 ? -24.823 10.474 10.910 1.00 70.75 499 PRO A O 1
ATOM 3805 N N . ALA A 1 500 ? -27.052 10.712 11.047 1.00 75.06 500 ALA A N 1
ATOM 3806 C CA . ALA A 1 500 ? -27.080 10.664 12.511 1.00 75.06 500 ALA A CA 1
ATOM 3807 C C . ALA A 1 500 ? -26.628 9.293 13.050 1.00 75.06 500 ALA A C 1
ATOM 3809 O O . ALA A 1 500 ? -25.904 9.230 14.042 1.00 75.06 500 ALA A O 1
ATOM 3810 N N . LEU A 1 501 ? -27.006 8.196 12.381 1.00 74.44 501 LEU A N 1
ATOM 3811 C CA . LEU A 1 501 ? -26.578 6.840 12.733 1.00 74.44 501 LEU A CA 1
ATOM 3812 C C . LEU A 1 501 ? -25.098 6.565 12.419 1.00 74.44 501 LEU A C 1
ATOM 3814 O O . LEU A 1 501 ? -24.476 5.825 13.175 1.00 74.44 501 LEU A O 1
ATOM 3818 N N . VAL A 1 502 ? -24.522 7.175 11.377 1.00 76.75 502 VAL A N 1
ATOM 3819 C CA . VAL A 1 502 ? -23.076 7.072 11.084 1.00 76.75 502 VAL A CA 1
ATOM 3820 C C . VAL A 1 502 ? -22.250 7.871 12.098 1.00 76.75 502 VAL A C 1
ATOM 3822 O O . VAL A 1 502 ? -21.268 7.356 12.630 1.00 76.75 502 VAL A O 1
ATOM 3825 N N . ALA A 1 503 ? -22.668 9.093 12.446 1.00 74.88 503 ALA A N 1
ATOM 3826 C CA . ALA A 1 503 ? -22.028 9.857 13.521 1.00 74.88 503 ALA A CA 1
ATOM 3827 C C . ALA A 1 503 ? -22.133 9.126 14.878 1.00 74.88 503 ALA A C 1
ATOM 3829 O O . ALA A 1 503 ? -21.173 9.093 15.642 1.00 74.88 503 ALA A O 1
ATOM 3830 N N . ALA A 1 504 ? -23.269 8.470 15.145 1.00 72.38 504 ALA A N 1
ATOM 3831 C CA . ALA A 1 504 ? -23.498 7.656 16.340 1.00 72.38 504 ALA A CA 1
ATOM 3832 C C . ALA A 1 504 ? -22.596 6.416 16.466 1.00 72.38 504 ALA A C 1
ATOM 3834 O O . ALA A 1 504 ? -22.339 5.969 17.581 1.00 72.38 504 ALA A O 1
ATOM 3835 N N . GLU A 1 505 ? -22.150 5.833 15.350 1.00 71.56 505 GLU A N 1
ATOM 3836 C CA . GLU A 1 505 ? -21.224 4.690 15.339 1.00 71.56 505 GLU A CA 1
ATOM 3837 C C . GLU A 1 505 ? -19.783 5.102 15.655 1.00 71.56 505 GLU A C 1
ATOM 3839 O O . GLU A 1 505 ? -19.040 4.324 16.245 1.00 71.56 505 GLU A O 1
ATOM 3844 N N . ASN A 1 506 ? -19.402 6.325 15.279 1.00 74.19 506 ASN A N 1
ATOM 3845 C CA . ASN A 1 506 ? -18.038 6.837 15.407 1.00 74.19 506 ASN A CA 1
ATOM 3846 C C . ASN A 1 506 ? -17.837 7.725 16.651 1.00 74.19 506 ASN A C 1
ATOM 3848 O O . ASN A 1 506 ? -16.708 8.091 16.970 1.00 74.19 506 ASN A O 1
ATOM 3852 N N . ALA A 1 507 ? -18.913 8.079 17.362 1.00 66.88 507 ALA A N 1
ATOM 3853 C CA . ALA A 1 507 ? -18.871 8.897 18.569 1.00 66.88 507 ALA A CA 1
ATOM 3854 C C . ALA A 1 507 ? -18.172 8.180 19.740 1.00 66.88 507 ALA A C 1
ATOM 3856 O O . ALA A 1 507 ? -18.630 7.146 20.223 1.00 66.88 507 ALA A O 1
ATOM 3857 N N . VAL A 1 508 ? -17.082 8.774 20.235 1.00 60.66 508 VAL A N 1
ATOM 3858 C CA . VAL A 1 508 ? -16.290 8.259 21.363 1.00 60.66 508 VAL A CA 1
ATOM 3859 C C . VAL A 1 508 ? -16.692 8.950 22.671 1.00 60.66 508 VAL A C 1
ATOM 3861 O O . VAL A 1 508 ? -16.908 10.160 22.715 1.00 60.66 508 VAL A O 1
ATOM 3864 N N . GLY A 1 509 ? -16.762 8.177 23.759 1.00 54.25 509 GLY A N 1
ATOM 3865 C CA . GLY A 1 509 ? -17.126 8.659 25.094 1.00 54.25 509 GLY A CA 1
ATOM 3866 C C . GLY A 1 509 ? -18.631 8.603 25.391 1.00 54.25 509 GLY A C 1
ATOM 3867 O O . GLY A 1 509 ? -19.410 7.965 24.689 1.00 54.25 509 GLY A O 1
ATOM 3868 N N . HIS A 1 510 ? -19.058 9.242 26.483 1.00 51.84 510 HIS A N 1
ATOM 3869 C CA . HIS A 1 510 ? -20.474 9.320 26.874 1.00 51.84 510 HIS A CA 1
ATOM 3870 C C . HIS A 1 510 ? -21.192 10.475 26.162 1.00 51.84 510 HIS A C 1
ATOM 3872 O O . HIS A 1 510 ? -21.624 11.440 26.792 1.00 51.84 510 HIS A O 1
ATOM 3878 N N . VAL A 1 511 ? -21.331 10.367 24.841 1.00 60.44 511 VAL A N 1
ATOM 3879 C CA . VAL A 1 511 ? -22.237 11.232 24.077 1.00 60.44 511 VAL A CA 1
ATOM 3880 C C . VAL A 1 511 ? -23.677 10.729 24.315 1.00 60.44 511 VAL A C 1
ATOM 3882 O O . VAL A 1 511 ? -23.930 9.539 24.122 1.00 60.44 511 VAL A O 1
ATOM 3885 N N . PRO A 1 512 ? -24.627 11.564 24.785 1.00 60.31 512 PRO A N 1
ATOM 3886 C CA . PRO A 1 512 ? -25.989 11.111 25.096 1.00 60.31 512 PRO A CA 1
ATOM 3887 C C . PRO A 1 512 ? -26.937 11.160 23.885 1.00 60.31 512 PRO A C 1
ATOM 3889 O O . PRO A 1 512 ? -27.868 10.355 23.783 1.00 60.31 512 PRO A O 1
ATOM 3892 N N . GLU A 1 513 ? -26.697 12.091 22.962 1.00 71.12 513 GLU A N 1
ATOM 3893 C CA . GLU A 1 513 ? -27.522 12.350 21.784 1.00 71.12 513 GLU A CA 1
ATOM 3894 C C . GLU A 1 513 ? -26.685 12.878 20.611 1.00 71.12 513 GLU A C 1
ATOM 3896 O O . GLU A 1 513 ? -25.626 13.470 20.809 1.00 71.12 513 GLU A O 1
ATOM 3901 N N . ILE A 1 514 ? -27.184 12.681 19.392 1.00 72.12 514 ILE A N 1
ATOM 3902 C CA . ILE A 1 514 ? -26.696 13.329 18.171 1.00 72.12 514 ILE A CA 1
ATOM 3903 C C . ILE A 1 514 ? -27.757 14.333 17.720 1.00 72.12 514 ILE A C 1
ATOM 3905 O O . ILE A 1 514 ? -28.917 13.957 17.536 1.00 72.12 514 ILE A O 1
ATOM 3909 N N . GLN A 1 515 ? -27.361 15.588 17.508 1.00 71.38 515 GLN A N 1
ATOM 3910 C CA . GLN A 1 515 ? -28.195 16.610 16.875 1.00 71.38 515 GLN A CA 1
ATOM 3911 C C . GLN A 1 515 ? -27.681 16.896 15.459 1.00 71.38 515 GLN A C 1
ATOM 3913 O O . GLN A 1 515 ? -26.511 17.224 15.270 1.00 71.38 515 GLN A O 1
ATOM 3918 N N . LEU A 1 516 ? -28.559 16.801 14.461 1.00 72.44 516 LEU A N 1
ATOM 3919 C CA . LEU A 1 516 ? -28.327 17.325 13.119 1.00 72.44 516 LEU A CA 1
ATOM 3920 C C . LEU A 1 516 ? -29.005 18.683 12.994 1.00 72.44 516 LEU A C 1
ATOM 3922 O O . LEU A 1 516 ? -30.233 18.793 13.064 1.00 72.44 516 LEU A O 1
ATOM 3926 N N . LEU A 1 517 ? -28.189 19.710 12.785 1.00 69.75 517 LEU A N 1
ATOM 3927 C CA . LEU A 1 517 ? -28.650 21.082 12.650 1.00 69.75 517 LEU A CA 1
ATOM 3928 C C . LEU A 1 517 ? -28.944 21.420 11.182 1.00 69.75 517 LEU A C 1
ATOM 3930 O O . LEU A 1 517 ? -28.197 21.065 10.267 1.00 69.75 517 LEU A O 1
ATOM 3934 N N . GLY A 1 518 ? -30.036 22.138 10.954 1.00 67.25 518 GLY A N 1
ATOM 3935 C CA . GLY A 1 518 ? -30.319 22.821 9.705 1.00 67.25 518 GLY A CA 1
ATOM 3936 C C . GLY A 1 518 ? -29.308 23.928 9.459 1.00 67.25 518 GLY A C 1
ATOM 3937 O O . GLY A 1 518 ? -28.510 24.301 10.320 1.00 67.25 518 GLY A O 1
ATOM 3938 N N . PRO A 1 519 ? -29.267 24.462 8.235 1.00 64.25 519 PRO A N 1
ATOM 3939 C CA . PRO A 1 519 ? -27.760 25.891 7.707 1.00 64.25 519 PRO A CA 1
ATOM 3940 C C . PRO A 1 519 ? -27.817 26.998 8.789 1.00 64.25 519 PRO A C 1
ATOM 3942 O O . PRO A 1 519 ? -26.897 27.798 8.876 1.00 64.25 519 PRO A O 1
ATOM 3945 N N . ALA A 1 520 ? -28.863 27.009 9.638 1.00 68.00 520 ALA A N 1
ATOM 3946 C CA . ALA A 1 520 ? -29.172 28.026 10.653 1.00 68.00 520 ALA A CA 1
ATOM 3947 C C . ALA A 1 520 ? -28.716 27.703 12.088 1.00 68.00 520 ALA A C 1
ATOM 3949 O O . ALA A 1 520 ? -28.687 28.610 12.918 1.00 68.00 520 ALA A O 1
ATOM 3950 N N . GLY A 1 521 ? -28.434 26.435 12.405 1.00 63.66 521 GLY A N 1
ATOM 3951 C CA . GLY A 1 521 ? -28.315 25.968 13.793 1.00 63.66 521 GLY A CA 1
ATOM 3952 C C . GLY A 1 521 ? -29.646 25.540 14.437 1.00 63.66 521 GLY A C 1
ATOM 3953 O O . GLY A 1 521 ? -29.694 25.298 15.639 1.00 63.66 521 GLY A O 1
ATOM 3954 N N . ASP A 1 522 ? -30.729 25.443 13.664 1.00 69.81 522 ASP A N 1
ATOM 3955 C CA . ASP A 1 522 ? -32.021 24.904 14.094 1.00 69.81 522 ASP A CA 1
ATOM 3956 C C . ASP A 1 522 ? -31.998 23.360 14.121 1.00 69.81 522 ASP A C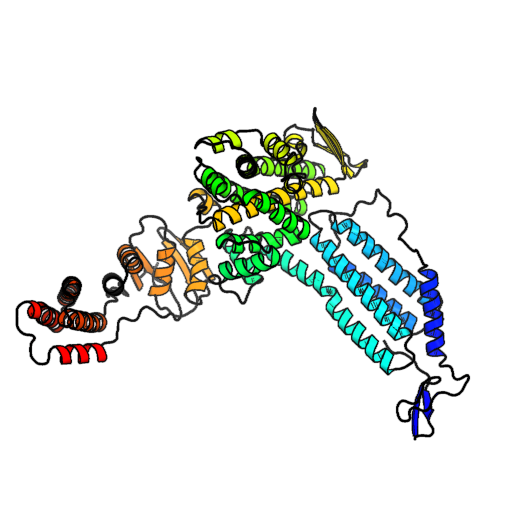 1
ATOM 3958 O O . ASP A 1 522 ? -31.516 22.754 13.169 1.00 69.81 522 ASP A O 1
ATOM 3962 N N . PRO A 1 523 ? -32.487 22.669 15.168 1.00 68.75 523 PRO A N 1
ATOM 3963 C CA . PRO A 1 523 ? -32.419 21.208 15.226 1.00 68.75 523 PRO A CA 1
ATOM 3964 C C . PRO A 1 523 ? -33.413 20.556 14.249 1.00 68.75 523 PRO A C 1
ATOM 3966 O O . PRO A 1 523 ? -34.619 20.506 14.499 1.00 68.75 523 PRO A O 1
ATOM 3969 N N . LEU A 1 524 ? -32.897 20.015 13.139 1.00 76.12 524 LEU A N 1
ATOM 3970 C CA . LEU A 1 524 ? -33.690 19.258 12.166 1.00 76.12 524 LEU A CA 1
ATOM 3971 C C . LEU A 1 524 ? -33.955 17.829 12.635 1.00 76.12 524 LEU A C 1
ATOM 3973 O O . LEU A 1 524 ? -35.042 17.315 12.387 1.00 76.12 524 LEU A O 1
ATOM 3977 N N . LEU A 1 525 ? -32.989 17.184 13.296 1.00 81.19 525 LEU A N 1
ATOM 3978 C CA . LEU A 1 525 ? -33.158 15.861 13.900 1.00 81.19 525 LEU A CA 1
ATOM 3979 C C . LEU A 1 525 ? -32.309 15.726 15.171 1.00 81.19 525 LEU A C 1
ATOM 3981 O O . LEU A 1 525 ? -31.091 15.850 15.101 1.00 81.19 525 LEU A O 1
ATOM 3985 N N . THR A 1 526 ? -32.931 15.366 16.291 1.00 77.94 526 THR A N 1
ATOM 3986 C CA . THR A 1 526 ? -32.252 14.914 17.518 1.00 77.94 526 THR A CA 1
ATOM 3987 C C . THR A 1 526 ? -32.451 13.409 17.687 1.00 77.94 526 THR A C 1
ATOM 3989 O O . THR A 1 526 ? -33.543 12.898 17.438 1.00 77.94 526 THR A O 1
ATOM 3992 N N . VAL A 1 527 ? -31.408 12.682 18.100 1.00 77.81 527 VAL A N 1
ATOM 3993 C CA . VAL A 1 527 ? -31.399 11.213 18.228 1.00 77.81 527 VAL A CA 1
ATOM 3994 C C . VAL A 1 527 ? -30.715 10.785 19.525 1.00 77.81 527 VAL A C 1
ATOM 3996 O O . VAL A 1 527 ? -29.539 11.081 19.713 1.00 77.81 527 VAL A O 1
ATOM 3999 N N . SER A 1 528 ? -31.393 10.022 20.391 1.00 77.06 528 SER A N 1
ATOM 4000 C CA . SER A 1 528 ? -30.749 9.448 21.584 1.00 77.06 528 SER A CA 1
ATOM 4001 C C . SER A 1 528 ? -29.842 8.262 21.237 1.00 77.06 528 SER A C 1
ATOM 4003 O O . SER A 1 528 ? -30.259 7.300 20.582 1.00 77.06 528 SER A O 1
ATOM 4005 N N . LEU A 1 529 ? -28.603 8.296 21.731 1.00 68.25 529 LEU A N 1
ATOM 4006 C CA . LEU A 1 529 ? -27.620 7.230 21.520 1.00 68.25 529 LEU A CA 1
ATOM 4007 C C . LEU A 1 529 ? -27.916 5.985 22.360 1.00 68.25 529 LEU A C 1
ATOM 4009 O O . LEU A 1 529 ? -27.743 4.865 21.880 1.00 68.25 529 LEU A O 1
ATOM 4013 N N . ALA A 1 530 ? -28.463 6.168 23.564 1.00 71.69 530 ALA A N 1
ATOM 4014 C CA . ALA A 1 530 ? -28.861 5.064 24.433 1.00 71.69 530 ALA A CA 1
ATOM 4015 C C . ALA A 1 530 ? -29.927 4.165 23.776 1.00 71.69 530 ALA A C 1
ATOM 4017 O O . ALA A 1 530 ? -29.789 2.941 23.789 1.00 71.69 530 ALA A O 1
ATOM 4018 N N . ASP A 1 531 ? -30.949 4.753 23.141 1.00 73.06 531 ASP A N 1
ATOM 4019 C CA . ASP A 1 531 ? -31.957 3.988 22.395 1.00 73.06 531 ASP A CA 1
ATOM 4020 C C . ASP A 1 531 ? -31.397 3.388 21.091 1.00 73.06 531 ASP A C 1
ATOM 4022 O O . ASP A 1 531 ? -31.791 2.284 20.713 1.00 73.06 531 ASP A O 1
ATOM 4026 N N . SER A 1 532 ? -30.446 4.060 20.425 1.00 70.44 532 SER A N 1
ATOM 4027 C CA . SER A 1 532 ? -29.759 3.537 19.229 1.00 70.44 532 SER A CA 1
ATOM 4028 C C . SER A 1 532 ? -28.988 2.247 19.535 1.00 70.44 532 SER A C 1
ATOM 4030 O O . SER A 1 532 ? -29.154 1.231 18.853 1.00 70.44 532 SER A O 1
ATOM 4032 N N . TRP A 1 533 ? -28.195 2.238 20.611 1.00 68.75 533 TRP A N 1
ATOM 4033 C CA . TRP A 1 533 ? -27.473 1.045 21.060 1.00 68.75 533 TRP A CA 1
ATOM 4034 C C . TRP A 1 533 ? -28.418 -0.033 21.616 1.00 68.75 533 TRP A C 1
ATOM 4036 O O . TRP A 1 533 ? -28.229 -1.217 21.330 1.00 68.75 533 TRP A O 1
ATOM 4046 N N . ALA A 1 534 ? -29.476 0.349 22.342 1.00 74.44 534 ALA A N 1
ATOM 4047 C CA . ALA A 1 534 ? -30.495 -0.591 22.819 1.00 74.44 534 ALA A CA 1
ATOM 4048 C C . ALA A 1 534 ? -31.280 -1.258 21.673 1.00 74.44 534 ALA A C 1
ATOM 4050 O O . ALA A 1 534 ? -31.711 -2.403 21.807 1.00 74.44 534 ALA A O 1
ATOM 4051 N N . TRP A 1 535 ? -31.459 -0.572 20.541 1.00 77.19 535 TRP A N 1
ATOM 4052 C CA . TRP A 1 535 ? -31.991 -1.159 19.312 1.00 77.19 535 TRP A CA 1
ATOM 4053 C C . TRP A 1 535 ? -31.015 -2.173 18.710 1.00 77.19 535 TRP A C 1
ATOM 4055 O O . TRP A 1 535 ? -31.378 -3.342 18.566 1.00 77.19 535 TRP A O 1
ATOM 4065 N N . ARG A 1 536 ? -29.783 -1.745 18.411 1.00 69.12 536 ARG A N 1
ATOM 4066 C CA . ARG A 1 536 ? -28.766 -2.547 17.703 1.00 69.12 536 ARG A CA 1
ATOM 4067 C C . ARG A 1 536 ? -28.385 -3.844 18.426 1.00 69.12 536 ARG A C 1
ATOM 4069 O O . ARG A 1 536 ? -28.168 -4.854 17.769 1.00 69.12 536 ARG A O 1
ATOM 4076 N N . ASN A 1 537 ? -28.358 -3.838 19.759 1.00 69.00 537 ASN A N 1
ATOM 4077 C CA . ASN A 1 537 ? -27.889 -4.964 20.576 1.00 69.00 537 ASN A CA 1
ATOM 4078 C C . ASN A 1 537 ? -29.007 -5.947 20.996 1.00 69.00 537 ASN A C 1
ATOM 4080 O O . ASN A 1 537 ? -28.913 -6.561 22.060 1.00 69.00 537 ASN A O 1
ATOM 4084 N N . THR A 1 538 ? -30.099 -6.077 20.226 1.00 74.06 538 THR A N 1
ATOM 4085 C CA . THR A 1 538 ? -31.231 -6.953 20.591 1.00 74.06 538 THR A CA 1
ATOM 4086 C C . THR A 1 538 ? -31.892 -7.658 19.409 1.00 74.06 538 THR A C 1
ATOM 4088 O O . THR A 1 538 ? -32.016 -7.087 18.334 1.00 74.06 538 THR A O 1
ATOM 4091 N N . ASP A 1 539 ? -32.401 -8.874 19.645 1.00 73.50 539 ASP A N 1
ATOM 4092 C CA . ASP A 1 539 ? -33.028 -9.735 18.633 1.00 73.50 539 ASP A CA 1
ATOM 4093 C C . ASP A 1 539 ? -34.564 -9.834 18.746 1.00 73.50 539 ASP A C 1
ATOM 4095 O O . ASP A 1 539 ? -35.188 -9.450 19.743 1.00 73.50 539 ASP A O 1
ATOM 4099 N N . GLY A 1 540 ? -35.196 -10.413 17.719 1.00 76.19 540 GLY A N 1
ATOM 4100 C CA . GLY A 1 540 ? -36.601 -10.835 17.746 1.00 76.19 540 GLY A CA 1
ATOM 4101 C C . GLY A 1 540 ? -37.590 -9.681 17.955 1.00 76.19 540 GLY A C 1
ATOM 4102 O O . GLY A 1 540 ? -37.550 -8.673 17.248 1.00 76.19 540 GLY A O 1
ATOM 4103 N N . TYR A 1 541 ? -38.505 -9.822 18.920 1.00 75.44 541 TYR A N 1
ATOM 4104 C CA . TYR A 1 541 ? -39.442 -8.746 19.266 1.00 75.44 541 TYR A CA 1
ATOM 4105 C C . TYR A 1 541 ? -38.754 -7.547 19.934 1.00 75.44 541 TYR A C 1
ATOM 4107 O O . TYR A 1 541 ? -39.224 -6.422 19.757 1.00 75.44 541 TYR A O 1
ATOM 4115 N N . ASN A 1 542 ? -37.630 -7.749 20.638 1.00 78.38 542 ASN A N 1
ATOM 4116 C CA . ASN A 1 542 ? -36.875 -6.649 21.244 1.00 78.38 542 ASN A CA 1
ATOM 4117 C C . ASN A 1 542 ? -36.281 -5.735 20.166 1.00 78.38 542 ASN A C 1
ATOM 4119 O O . ASN A 1 542 ? -36.456 -4.526 20.274 1.00 78.38 542 ASN A O 1
ATOM 4123 N N . LEU A 1 543 ? -35.719 -6.298 19.086 1.00 78.12 543 LEU A N 1
ATOM 4124 C CA . LEU A 1 543 ? -35.200 -5.540 17.937 1.00 78.12 543 LEU A CA 1
ATOM 4125 C C . LEU A 1 543 ? -36.225 -4.519 17.417 1.00 78.12 543 LEU A C 1
ATOM 4127 O O . LEU A 1 543 ? -35.938 -3.329 17.301 1.00 78.12 543 LEU A O 1
ATOM 4131 N N . GLN A 1 544 ? -37.453 -4.973 17.139 1.00 81.94 544 GLN A N 1
ATOM 4132 C CA . GLN A 1 544 ? -38.507 -4.098 16.614 1.00 81.94 544 GLN A CA 1
ATOM 4133 C C . GLN A 1 544 ? -39.041 -3.139 17.685 1.00 81.94 544 GLN A C 1
ATOM 4135 O O . GLN A 1 544 ? -39.288 -1.974 17.390 1.00 81.94 544 GLN A O 1
ATOM 4140 N N . MET A 1 545 ? -39.179 -3.576 18.938 1.00 86.38 545 MET A N 1
ATOM 4141 C CA . MET A 1 545 ? -39.660 -2.716 20.026 1.00 86.38 545 MET A CA 1
ATOM 4142 C C . MET A 1 545 ? -38.646 -1.663 20.480 1.00 86.38 545 MET A C 1
ATOM 4144 O O . MET A 1 545 ? -39.054 -0.610 20.968 1.00 86.38 545 MET A O 1
ATOM 4148 N N . ASN A 1 546 ? -37.350 -1.906 20.307 1.00 83.00 546 ASN A N 1
ATOM 4149 C CA . ASN A 1 546 ? -36.305 -0.925 20.569 1.00 83.00 546 ASN A CA 1
ATOM 4150 C C . ASN A 1 546 ? -36.084 -0.012 19.356 1.00 83.00 546 ASN A C 1
ATOM 4152 O O . ASN A 1 546 ? -35.903 1.179 19.566 1.00 83.00 546 ASN A O 1
ATOM 4156 N N . PHE A 1 547 ? -36.268 -0.487 18.115 1.00 83.00 547 PHE A N 1
ATOM 4157 C CA . PHE A 1 547 ? -36.406 0.398 16.945 1.00 83.00 547 PHE A CA 1
ATOM 4158 C C . PHE A 1 547 ? -37.574 1.386 17.107 1.00 83.00 547 PHE A C 1
ATOM 4160 O O . PHE A 1 547 ? -37.435 2.572 16.819 1.00 83.00 547 PHE A O 1
ATOM 4167 N N . LEU A 1 548 ? -38.719 0.932 17.634 1.00 86.38 548 LEU A N 1
ATOM 4168 C CA . LEU A 1 548 ? -39.829 1.822 17.992 1.00 86.38 548 LEU A CA 1
ATOM 4169 C C . LEU A 1 548 ? -39.475 2.788 19.131 1.00 86.38 548 LEU A C 1
ATOM 4171 O O . LEU A 1 548 ? -39.928 3.926 19.098 1.00 86.38 548 LEU A O 1
ATOM 4175 N N . GLY A 1 549 ? -38.682 2.356 20.117 1.00 85.50 549 GLY A N 1
ATOM 4176 C CA . GLY A 1 549 ? -38.192 3.217 21.202 1.00 85.50 549 GLY A CA 1
ATOM 4177 C C . GLY A 1 549 ? -37.275 4.323 20.687 1.00 85.50 549 GLY A C 1
ATOM 4178 O O . GLY A 1 549 ? -37.514 5.491 20.963 1.00 85.50 549 GLY A O 1
ATOM 4179 N N . PHE A 1 550 ? -36.330 3.960 19.827 1.00 83.31 550 PHE A N 1
ATOM 4180 C CA . PHE A 1 550 ? -35.471 4.867 19.075 1.00 83.31 550 PHE A CA 1
ATOM 4181 C C . PHE A 1 550 ? -36.273 5.845 18.202 1.00 83.31 550 PHE A C 1
ATOM 4183 O O . PHE A 1 550 ? -36.029 7.044 18.249 1.00 83.31 550 PHE A O 1
ATOM 4190 N N . LYS A 1 551 ? -37.313 5.391 17.486 1.00 84.25 551 LYS A N 1
ATOM 4191 C CA . LYS A 1 551 ? -38.252 6.303 16.799 1.00 84.25 551 LYS A CA 1
ATOM 4192 C C . LYS A 1 551 ? -39.076 7.165 17.769 1.00 84.25 551 LYS A C 1
ATOM 4194 O O . LYS A 1 551 ? -39.538 8.232 17.378 1.00 84.25 551 LYS A O 1
ATOM 4199 N N . ALA A 1 552 ? -39.304 6.718 19.004 1.00 85.75 552 ALA A N 1
ATOM 4200 C CA . ALA A 1 552 ? -40.062 7.464 20.004 1.00 85.75 552 ALA A CA 1
ATOM 4201 C C . ALA A 1 552 ? -39.251 8.620 20.607 1.00 85.75 552 ALA A C 1
ATOM 4203 O O . ALA A 1 552 ? -39.846 9.668 20.858 1.00 85.75 552 ALA A O 1
ATOM 4204 N N . SER A 1 553 ? -37.941 8.436 20.813 1.00 83.31 553 SER A N 1
ATOM 4205 C CA . SER A 1 553 ? -37.012 9.448 21.340 1.00 83.31 553 SER A CA 1
ATOM 4206 C C . SER A 1 553 ? -36.287 10.263 20.266 1.00 83.31 553 SER A C 1
ATOM 4208 O O . SER A 1 553 ? -35.802 11.348 20.571 1.00 83.31 553 SER A O 1
ATOM 4210 N N . ALA A 1 554 ? -36.237 9.797 19.015 1.00 83.44 554 ALA A N 1
ATOM 4211 C CA . ALA A 1 554 ? -35.779 10.612 17.896 1.00 83.44 554 ALA A CA 1
ATOM 4212 C C . ALA A 1 554 ? -36.849 11.645 17.497 1.00 83.44 554 ALA A C 1
ATOM 4214 O O . ALA A 1 554 ? -37.984 11.282 17.166 1.00 83.44 554 ALA A O 1
ATOM 4215 N N . GLU A 1 555 ? -36.479 12.924 17.492 1.00 83.62 555 GLU A N 1
ATOM 4216 C CA . GLU A 1 555 ? -37.356 14.050 17.160 1.00 83.62 555 GLU A CA 1
ATOM 4217 C C . GLU A 1 555 ? -36.863 14.769 15.907 1.00 83.62 555 GLU A C 1
ATOM 4219 O O . GLU A 1 555 ? -35.759 15.308 15.893 1.00 83.62 555 GLU A O 1
ATOM 4224 N N . ARG A 1 556 ? -37.693 14.817 14.863 1.00 81.81 556 ARG A N 1
ATOM 4225 C CA . ARG A 1 556 ? -37.463 15.626 13.664 1.00 81.81 556 ARG A CA 1
ATOM 4226 C C . ARG A 1 556 ? -38.276 16.909 13.758 1.00 81.81 556 ARG A C 1
ATOM 4228 O O . ARG A 1 556 ? -39.483 16.828 13.961 1.00 81.81 556 ARG A O 1
ATOM 4235 N N . GLU A 1 557 ? -37.642 18.068 13.597 1.00 77.94 557 GLU A N 1
ATOM 4236 C CA . GLU A 1 557 ? -38.311 19.384 13.628 1.00 77.94 557 GLU A CA 1
ATOM 4237 C C . GLU A 1 557 ? -39.167 19.587 14.915 1.00 77.94 557 GLU A C 1
ATOM 4239 O O . GLU A 1 557 ? -40.220 20.222 14.901 1.00 77.94 557 GLU A O 1
ATOM 4244 N N . GLY A 1 558 ? -38.730 19.002 16.044 1.00 77.56 558 GLY A N 1
ATOM 4245 C CA . GLY A 1 558 ? -39.458 18.991 17.326 1.00 77.56 558 GLY A CA 1
ATOM 4246 C C . GLY A 1 558 ? -40.631 17.999 17.409 1.00 77.56 558 GLY A C 1
ATOM 4247 O O . GLY A 1 558 ? -41.522 18.159 18.249 1.00 77.56 558 GLY A O 1
ATOM 4248 N N . HIS A 1 559 ? -40.698 17.003 16.518 1.00 83.44 559 HIS A N 1
ATOM 4249 C CA . HIS A 1 559 ? -41.754 15.988 16.458 1.00 83.44 559 HIS A CA 1
ATOM 4250 C C . HIS A 1 559 ? -41.181 14.559 16.416 1.00 83.44 559 HIS A C 1
ATOM 4252 O O . HIS A 1 559 ? -40.364 14.212 15.566 1.00 83.44 559 HIS A O 1
ATOM 4258 N N . SER A 1 560 ? -41.650 13.701 17.327 1.00 85.81 560 SER A N 1
ATOM 4259 C CA . SER A 1 560 ? -41.248 12.288 17.441 1.00 85.81 560 SER A CA 1
ATOM 4260 C C . SER A 1 560 ? -41.452 11.506 16.130 1.00 85.81 560 SER A C 1
ATOM 4262 O O . SER A 1 560 ? -42.539 11.534 15.551 1.00 85.81 560 SER A O 1
ATOM 4264 N N . LEU A 1 561 ? -40.436 10.752 15.690 1.00 85.75 561 LEU A N 1
ATOM 4265 C CA . LEU A 1 561 ? -40.481 9.928 14.469 1.00 85.75 561 LEU A CA 1
ATOM 4266 C C . LEU A 1 561 ? -41.411 8.700 14.570 1.00 85.75 561 LEU A C 1
ATOM 4268 O O . LEU A 1 561 ? -41.677 8.039 13.560 1.00 85.75 561 LEU A O 1
ATOM 4272 N N . LEU A 1 562 ? -41.904 8.359 15.764 1.00 89.31 562 LEU A N 1
ATOM 4273 C CA . LEU A 1 562 ? -42.861 7.275 15.983 1.00 89.31 562 LEU A CA 1
ATOM 4274 C C . LEU A 1 562 ? -44.244 7.674 15.452 1.00 89.31 562 LEU A C 1
ATOM 4276 O O . LEU A 1 562 ? -44.946 8.478 16.066 1.00 89.31 562 LEU A O 1
ATOM 4280 N N . SER A 1 563 ? -44.670 7.065 14.344 1.00 89.88 563 SER A N 1
ATOM 4281 C CA . SER A 1 563 ? -45.990 7.313 13.766 1.00 89.88 563 SER A CA 1
ATOM 4282 C C . SER A 1 563 ? -47.076 6.434 14.392 1.00 89.88 563 SER A C 1
ATOM 4284 O O . SER A 1 563 ? -46.820 5.351 14.923 1.00 89.88 563 SER A O 1
ATOM 4286 N N . HIS A 1 564 ? -48.326 6.875 14.256 1.00 91.62 564 HIS A N 1
ATOM 4287 C CA . HIS A 1 564 ? -49.514 6.124 14.676 1.00 91.62 564 HIS A CA 1
ATOM 4288 C C . HIS A 1 564 ? -49.577 4.729 14.028 1.00 91.62 564 HIS A C 1
ATOM 4290 O O . HIS A 1 564 ? -49.839 3.733 14.701 1.00 91.62 564 HIS A O 1
ATOM 4296 N N . SER A 1 565 ? -49.214 4.647 12.742 1.00 90.12 565 SER A N 1
ATOM 4297 C CA . SER A 1 565 ? -49.152 3.400 11.970 1.00 90.12 565 SER A CA 1
ATOM 4298 C C . SER A 1 565 ? -48.121 2.402 12.509 1.00 90.12 565 SER A C 1
ATOM 4300 O O . SER A 1 565 ? -48.365 1.197 12.456 1.00 90.12 565 SER A O 1
ATOM 4302 N N . ASP A 1 566 ? -46.982 2.876 13.029 1.00 90.06 566 ASP A N 1
ATOM 4303 C CA . ASP A 1 566 ? -45.953 1.996 13.596 1.00 90.06 566 ASP A CA 1
ATOM 4304 C C . ASP A 1 566 ? -46.498 1.238 14.820 1.00 90.06 566 ASP A C 1
ATOM 4306 O O . ASP A 1 566 ? -46.320 0.023 14.950 1.00 90.06 566 ASP A O 1
ATOM 4310 N N . VAL A 1 567 ? -47.210 1.953 15.702 1.00 92.38 567 VAL A N 1
ATOM 4311 C CA . VAL A 1 567 ? -47.836 1.381 16.903 1.00 92.38 567 VAL A CA 1
ATOM 4312 C C . VAL A 1 567 ? -49.015 0.480 16.540 1.00 92.38 567 VAL A C 1
ATOM 4314 O O . VAL A 1 567 ? -49.123 -0.608 17.101 1.00 92.38 567 VAL A O 1
ATOM 4317 N N . GLN A 1 568 ? -49.851 0.860 15.572 1.00 92.94 568 GLN A N 1
ATOM 4318 C CA . GLN A 1 568 ? -50.969 0.030 15.104 1.00 92.94 568 GLN A CA 1
ATOM 4319 C C . GLN A 1 568 ? -50.522 -1.316 14.526 1.00 92.94 568 GLN A C 1
ATOM 4321 O O . GLN A 1 568 ? -51.058 -2.366 14.900 1.00 92.94 568 GLN A O 1
ATOM 4326 N N . PHE A 1 569 ? -49.495 -1.305 13.672 1.00 91.88 569 PHE A N 1
ATOM 4327 C CA . PHE A 1 569 ? -48.911 -2.529 13.133 1.00 91.88 569 PHE A CA 1
ATOM 4328 C C . PHE A 1 569 ? -48.372 -3.428 14.257 1.00 91.88 569 PHE A C 1
ATOM 4330 O O . PHE A 1 569 ? -48.662 -4.624 14.299 1.00 91.88 569 PHE A O 1
ATOM 4337 N N . MET A 1 570 ? -47.633 -2.855 15.211 1.00 92.69 570 MET A N 1
ATOM 4338 C CA . MET A 1 570 ? -46.979 -3.634 16.267 1.00 92.69 570 MET A CA 1
ATOM 4339 C C . MET A 1 570 ? -47.937 -4.119 17.362 1.00 92.69 570 MET A C 1
ATOM 4341 O O . MET A 1 570 ? -47.767 -5.240 17.843 1.00 92.69 570 MET A O 1
ATOM 4345 N N . LEU A 1 571 ? -48.996 -3.366 17.688 1.00 93.94 571 LEU A N 1
ATOM 4346 C CA . LEU A 1 571 ? -50.113 -3.859 18.508 1.00 93.94 571 LEU A CA 1
ATOM 4347 C C . LEU A 1 571 ? -50.773 -5.077 17.855 1.00 93.94 571 LEU A C 1
ATOM 4349 O O . LEU A 1 571 ? -51.134 -6.029 18.545 1.00 93.94 571 LEU A O 1
ATOM 4353 N N . SER A 1 572 ? -50.887 -5.069 16.528 1.00 91.12 572 SER A N 1
ATOM 4354 C CA . SER A 1 572 ? -51.499 -6.155 15.766 1.00 91.12 572 SER A CA 1
ATOM 4355 C C . SER A 1 572 ? -50.629 -7.409 15.735 1.00 91.12 572 SER A C 1
ATOM 4357 O O . SER A 1 572 ? -51.107 -8.489 16.080 1.00 91.12 572 SER A O 1
ATOM 4359 N N . VAL A 1 573 ? -49.336 -7.274 15.419 1.00 90.12 573 VAL A N 1
ATOM 4360 C CA . VAL A 1 573 ? -48.374 -8.392 15.425 1.00 90.12 573 VAL A CA 1
ATOM 4361 C C . VAL A 1 573 ? -48.256 -9.022 16.816 1.00 90.12 573 VAL A C 1
ATOM 4363 O O . VAL A 1 573 ? -48.388 -10.238 16.954 1.00 90.12 573 VAL A O 1
ATOM 4366 N N . LEU A 1 574 ? -48.058 -8.212 17.860 1.00 92.31 574 LEU A N 1
ATOM 4367 C CA . LEU A 1 574 ? -47.908 -8.709 19.231 1.00 92.31 574 LEU A CA 1
ATOM 4368 C C . LEU A 1 574 ? -49.234 -9.212 19.819 1.00 92.31 574 LEU A C 1
ATOM 4370 O O . LEU A 1 574 ? -49.230 -10.131 20.635 1.00 92.31 574 LEU A O 1
ATOM 4374 N N . GLY A 1 575 ? -50.374 -8.667 19.387 1.00 91.19 575 GLY A N 1
ATOM 4375 C CA . GLY A 1 575 ? -51.692 -9.179 19.752 1.00 91.19 575 GLY A CA 1
ATOM 4376 C C . GLY A 1 575 ? -51.981 -10.548 19.142 1.00 91.19 575 GLY A C 1
ATOM 4377 O O . GLY A 1 575 ? -52.474 -11.430 19.840 1.00 91.19 575 GLY A O 1
ATOM 4378 N N . ILE A 1 576 ? -51.608 -10.765 17.877 1.00 91.00 576 ILE A N 1
ATOM 4379 C CA . ILE A 1 576 ? -51.691 -12.082 17.228 1.00 91.00 576 ILE A CA 1
ATOM 4380 C C . ILE A 1 576 ? -50.737 -13.078 17.908 1.00 91.00 576 ILE A C 1
ATOM 4382 O O . ILE A 1 576 ? -51.149 -14.203 18.182 1.00 91.00 576 ILE A O 1
ATOM 4386 N N . ALA A 1 577 ? -49.512 -12.667 18.259 1.00 88.75 577 ALA A N 1
ATOM 4387 C CA . ALA A 1 577 ? -48.567 -13.509 19.002 1.00 88.75 577 ALA A CA 1
ATOM 4388 C C . ALA A 1 577 ? -49.109 -13.924 20.386 1.00 88.75 577 ALA A C 1
ATOM 4390 O O . ALA A 1 577 ? -49.076 -15.106 20.732 1.00 88.75 577 ALA A O 1
ATOM 4391 N N . LEU A 1 578 ? -49.694 -12.983 21.140 1.00 91.75 578 LEU A N 1
ATOM 4392 C CA . LEU A 1 578 ? -50.308 -13.264 22.442 1.00 91.75 578 LEU A CA 1
ATOM 4393 C C . LEU A 1 578 ? -51.502 -14.224 22.324 1.00 91.75 578 LEU A C 1
ATOM 4395 O O . LEU A 1 578 ? -51.630 -15.147 23.125 1.00 91.75 578 LEU A O 1
ATOM 4399 N N . LEU A 1 579 ? -52.352 -14.041 21.307 1.00 89.31 579 LEU A N 1
ATOM 4400 C CA . LEU A 1 579 ? -53.474 -14.942 21.009 1.00 89.31 579 LEU A CA 1
ATOM 4401 C C . LEU A 1 579 ? -53.013 -16.332 20.536 1.00 89.31 579 LEU A C 1
ATOM 4403 O O . LEU A 1 579 ? -53.727 -17.310 20.745 1.00 89.31 579 LEU A O 1
ATOM 4407 N N . GLY A 1 580 ? -51.819 -16.427 19.942 1.00 86.69 580 GLY A N 1
ATOM 4408 C CA . GLY A 1 580 ? -51.122 -17.682 19.646 1.00 86.69 580 GLY A CA 1
ATOM 4409 C C . GLY A 1 580 ? -50.452 -18.341 20.861 1.00 86.69 580 GLY A C 1
ATOM 4410 O O . GLY A 1 580 ? -49.954 -19.457 20.738 1.00 86.69 580 GLY A O 1
ATOM 4411 N N . GLY A 1 581 ? -50.457 -17.684 22.028 1.00 86.69 581 GLY A N 1
ATOM 4412 C CA . GLY A 1 581 ? -49.941 -18.209 23.294 1.00 86.69 581 GLY A CA 1
ATOM 4413 C C . GLY A 1 581 ? -48.620 -17.602 23.781 1.00 86.69 581 GLY A C 1
ATOM 4414 O O . GLY A 1 581 ? -48.164 -17.983 24.860 1.00 86.69 581 GLY A O 1
ATOM 4415 N N . ASP A 1 582 ? -48.002 -16.660 23.056 1.00 87.94 582 ASP A N 1
ATOM 4416 C CA . ASP A 1 582 ? -46.745 -16.047 23.505 1.00 87.94 582 ASP A CA 1
ATOM 4417 C C . ASP A 1 582 ? -46.967 -14.967 24.579 1.00 87.94 582 ASP A C 1
ATOM 4419 O O . ASP A 1 582 ? -47.283 -13.807 24.301 1.00 87.94 582 ASP A O 1
ATOM 4423 N N . ALA A 1 583 ? -46.739 -15.346 25.836 1.00 86.88 583 ALA A N 1
ATOM 4424 C CA . ALA A 1 583 ? -46.841 -14.452 26.983 1.00 86.88 583 ALA A CA 1
ATOM 4425 C C . ALA A 1 583 ? -45.764 -13.343 27.028 1.00 86.88 583 ALA A C 1
ATOM 4427 O O . ALA A 1 583 ? -45.946 -12.364 27.756 1.00 86.88 583 ALA A O 1
ATOM 4428 N N . HIS A 1 584 ? -44.664 -13.428 26.269 1.00 85.69 584 HIS A N 1
ATOM 4429 C CA . HIS A 1 584 ? -43.629 -12.381 26.282 1.00 85.69 584 HIS A CA 1
ATOM 4430 C C . HIS A 1 584 ? -44.132 -11.077 25.643 1.00 85.69 584 HIS A C 1
ATOM 4432 O O . HIS A 1 584 ? -43.813 -9.982 26.120 1.00 85.69 584 HIS A O 1
ATOM 4438 N N . ALA A 1 585 ? -45.031 -11.184 24.657 1.00 88.44 585 ALA A N 1
ATOM 4439 C CA . ALA A 1 585 ? -45.679 -10.053 23.996 1.00 88.44 585 ALA A CA 1
ATOM 4440 C C . ALA A 1 585 ? -46.374 -9.072 24.967 1.00 88.44 585 ALA A C 1
ATOM 4442 O O . ALA A 1 585 ? -46.497 -7.886 24.659 1.00 88.44 585 ALA A O 1
ATOM 4443 N N . ILE A 1 586 ? -46.775 -9.517 26.167 1.00 90.38 586 ILE A N 1
ATOM 4444 C CA . ILE A 1 586 ? -47.442 -8.692 27.194 1.00 90.38 586 ILE A CA 1
ATOM 4445 C C . ILE A 1 586 ? -46.613 -7.459 27.576 1.00 90.38 586 ILE A C 1
ATOM 4447 O O . ILE A 1 586 ? -47.170 -6.375 27.760 1.00 90.38 586 ILE A O 1
ATOM 4451 N N . VAL A 1 587 ? -45.292 -7.608 27.722 1.00 91.06 587 VAL A N 1
ATOM 4452 C CA . VAL A 1 587 ? -44.405 -6.506 28.137 1.00 91.06 587 VAL A CA 1
ATOM 4453 C C . VAL A 1 587 ? -44.361 -5.431 27.050 1.00 91.06 587 VAL A C 1
ATOM 4455 O O . VAL A 1 587 ? -44.481 -4.238 27.334 1.00 91.06 587 VAL A O 1
ATOM 4458 N N . HIS A 1 588 ? -44.284 -5.859 25.793 1.00 91.31 588 HIS A N 1
ATOM 4459 C CA . HIS A 1 588 ? -44.256 -4.982 24.630 1.00 91.31 588 HIS A CA 1
ATOM 4460 C C . HIS A 1 588 ? -45.608 -4.299 24.378 1.00 91.31 588 HIS A C 1
ATOM 4462 O O . HIS A 1 588 ? -45.645 -3.088 24.177 1.00 91.31 588 HIS A O 1
ATOM 4468 N N . LEU A 1 589 ? -46.726 -5.024 24.503 1.00 92.56 589 LEU A N 1
ATOM 4469 C C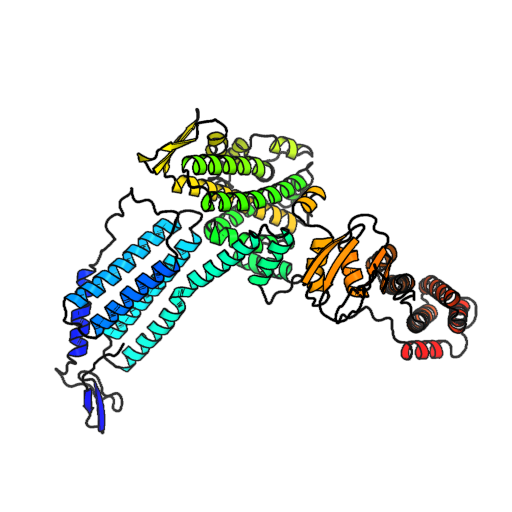A . LEU A 1 589 ? -48.083 -4.466 24.417 1.00 92.56 589 LEU A CA 1
ATOM 4470 C C . LEU A 1 589 ? -48.337 -3.385 25.481 1.00 92.56 589 LEU A C 1
ATOM 4472 O O . LEU A 1 589 ? -48.984 -2.380 25.193 1.00 92.56 589 LEU A O 1
ATOM 4476 N N . ARG A 1 590 ? -47.781 -3.537 26.693 1.00 94.31 590 ARG A N 1
ATOM 4477 C CA . ARG A 1 590 ? -47.815 -2.481 27.722 1.00 94.31 590 ARG A CA 1
ATOM 4478 C C . ARG A 1 590 ? -46.996 -1.250 27.318 1.00 94.31 590 ARG A C 1
ATOM 4480 O O . ARG A 1 590 ? -47.488 -0.143 27.499 1.00 94.31 590 ARG A O 1
ATOM 4487 N N . ARG A 1 591 ? -45.799 -1.422 26.738 1.00 92.62 591 ARG A N 1
ATOM 4488 C CA . ARG A 1 591 ? -44.965 -0.307 26.231 1.00 92.62 591 ARG A CA 1
ATOM 4489 C C . ARG A 1 591 ? -45.678 0.457 25.104 1.00 92.62 591 ARG A C 1
ATOM 4491 O O . ARG A 1 591 ? -45.757 1.680 25.162 1.00 92.62 591 ARG A O 1
ATOM 4498 N N . LEU A 1 592 ? -46.291 -0.261 24.157 1.00 93.56 592 LEU A N 1
ATOM 4499 C CA . LEU A 1 592 ? -47.118 0.319 23.088 1.00 93.56 592 LEU A CA 1
ATOM 4500 C C . LEU A 1 592 ? -48.329 1.088 23.637 1.00 93.56 592 LEU A C 1
ATOM 4502 O O . LEU A 1 592 ? -48.603 2.195 23.179 1.00 93.56 592 LEU A O 1
ATOM 4506 N N . LYS A 1 593 ? -49.023 0.545 24.651 1.00 95.00 593 LYS A N 1
ATOM 4507 C CA . LYS A 1 593 ? -50.121 1.246 25.333 1.00 95.00 593 LYS A CA 1
ATOM 4508 C C . LYS A 1 593 ? -49.658 2.578 25.929 1.00 95.00 593 LYS A C 1
ATOM 4510 O O . LYS A 1 593 ? -50.355 3.577 25.774 1.00 95.00 593 LYS A O 1
ATOM 4515 N N . THR A 1 594 ? -48.508 2.599 26.604 1.00 94.19 594 THR A N 1
ATOM 4516 C CA . THR A 1 594 ? -47.956 3.825 27.199 1.00 94.19 594 THR A CA 1
ATOM 4517 C C . THR A 1 594 ? -47.696 4.886 26.128 1.00 94.19 594 THR A C 1
ATOM 4519 O O . THR A 1 594 ? -48.229 5.987 26.239 1.00 94.19 594 THR A O 1
ATOM 4522 N N . TRP A 1 595 ? -47.005 4.538 25.035 1.00 93.12 595 TRP A N 1
ATOM 4523 C CA . TRP A 1 595 ? -46.757 5.471 23.927 1.00 93.12 595 TRP A CA 1
ATOM 4524 C C . TRP A 1 595 ? -48.037 5.976 23.248 1.00 93.12 595 TRP A C 1
ATOM 4526 O O . TRP A 1 595 ? -48.101 7.146 22.865 1.00 93.12 595 TRP A O 1
ATOM 4536 N N . ALA A 1 596 ? -49.063 5.126 23.126 1.00 92.31 596 ALA A N 1
ATOM 4537 C CA . ALA A 1 596 ? -50.374 5.517 22.612 1.00 92.31 596 ALA A CA 1
ATOM 4538 C C . ALA A 1 596 ? -51.092 6.506 23.550 1.00 92.31 596 ALA A C 1
ATOM 4540 O O . ALA A 1 596 ? -51.667 7.484 23.078 1.00 92.31 596 ALA A O 1
ATOM 4541 N N . LEU A 1 597 ? -51.021 6.309 24.873 1.00 92.31 597 LEU A N 1
ATOM 4542 C CA . LEU A 1 597 ? -51.582 7.247 25.854 1.00 92.31 597 LEU A CA 1
ATOM 4543 C C . LEU A 1 597 ? -50.861 8.603 25.838 1.00 92.31 597 LEU A C 1
ATOM 4545 O O . LEU A 1 597 ? -51.529 9.635 25.785 1.00 92.31 597 LEU A O 1
ATOM 4549 N N . GLU A 1 598 ? -49.525 8.610 25.824 1.00 90.88 598 GLU A N 1
ATOM 4550 C CA . GLU A 1 598 ? -48.700 9.826 25.703 1.00 90.88 598 GLU A CA 1
ATOM 4551 C C . GLU A 1 598 ? -49.081 10.651 24.463 1.00 90.88 598 GLU A C 1
ATOM 4553 O O . GLU A 1 598 ? -49.271 11.865 24.542 1.00 90.88 598 GLU A O 1
ATOM 4558 N N . ARG A 1 599 ? -49.249 9.972 23.320 1.00 90.50 599 ARG A N 1
ATOM 4559 C CA . ARG A 1 599 ? -49.565 10.578 22.014 1.00 90.50 599 ARG A CA 1
ATOM 4560 C C . ARG A 1 599 ? -51.073 10.749 21.769 1.00 90.50 599 ARG A C 1
ATOM 4562 O O . ARG A 1 599 ? -51.475 11.177 20.691 1.00 90.50 599 ARG A O 1
ATOM 4569 N N . LYS A 1 600 ? -51.907 10.493 22.789 1.00 93.31 600 LYS A N 1
ATOM 4570 C CA . LYS A 1 600 ? -53.379 10.655 22.800 1.00 93.31 600 LYS A CA 1
ATOM 4571 C C . LYS A 1 600 ? -54.134 9.768 21.791 1.00 93.31 600 LYS A C 1
ATOM 4573 O O . LYS A 1 600 ? -55.287 10.042 21.461 1.00 93.31 600 LYS A O 1
ATOM 4578 N N . TRP A 1 601 ? -53.523 8.670 21.352 1.00 94.62 601 TRP A N 1
ATOM 4579 C CA . TRP A 1 601 ? -54.106 7.639 20.486 1.00 94.62 601 TRP A CA 1
ATOM 4580 C C . TRP A 1 601 ? -55.007 6.697 21.306 1.00 94.62 601 TRP A C 1
ATOM 4582 O O . TRP A 1 601 ? -54.652 5.571 21.660 1.00 94.62 601 TRP A O 1
ATOM 4592 N N . ALA A 1 602 ? -56.176 7.217 21.692 1.00 92.06 602 ALA A N 1
ATOM 4593 C CA . ALA A 1 602 ? -57.065 6.584 22.667 1.00 92.06 602 ALA A CA 1
ATOM 4594 C C . ALA A 1 602 ? -57.625 5.222 22.214 1.00 92.06 602 ALA A C 1
ATOM 4596 O O . ALA A 1 602 ? -57.769 4.319 23.040 1.00 92.06 602 ALA A O 1
ATOM 4597 N N . GLU A 1 603 ? -57.914 5.049 20.920 1.00 93.06 603 GLU A N 1
ATOM 4598 C CA . GLU A 1 603 ? -58.429 3.782 20.381 1.00 93.06 603 GLU A CA 1
ATOM 4599 C C . GLU A 1 603 ? -57.394 2.655 20.458 1.00 93.06 603 GLU A C 1
ATOM 4601 O O . GLU A 1 603 ? -57.737 1.512 20.753 1.00 93.06 603 GLU A O 1
ATOM 4606 N N . ASP A 1 604 ? -56.122 2.985 20.255 1.00 94.56 604 ASP A N 1
ATOM 4607 C CA . ASP A 1 604 ? -55.000 2.048 20.224 1.00 94.56 604 ASP A CA 1
ATOM 4608 C C . ASP A 1 604 ? -54.562 1.665 21.644 1.00 94.56 604 ASP A C 1
ATOM 4610 O O . ASP A 1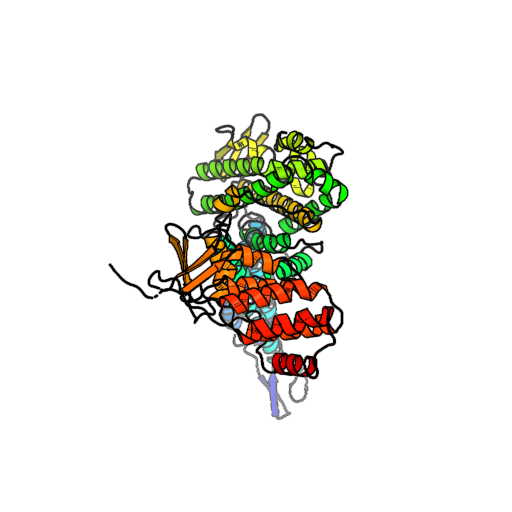 604 ? -54.275 0.501 21.925 1.00 94.56 604 ASP A O 1
ATOM 4614 N N . ALA A 1 605 ? -54.628 2.613 22.585 1.00 93.75 605 ALA A N 1
ATOM 4615 C CA . ALA A 1 605 ? -54.496 2.326 24.011 1.00 93.75 605 ALA A CA 1
ATOM 4616 C C . ALA A 1 605 ? -55.628 1.411 24.528 1.00 93.75 605 ALA A C 1
ATOM 4618 O O . ALA A 1 605 ? -55.375 0.509 25.333 1.00 93.75 605 ALA A O 1
ATOM 4619 N N . ALA A 1 606 ? -56.861 1.601 24.041 1.00 93.50 606 ALA A N 1
ATOM 4620 C CA . ALA A 1 606 ? -57.995 0.727 24.347 1.00 93.50 606 ALA A CA 1
ATOM 4621 C C . ALA A 1 606 ? -57.877 -0.650 23.664 1.00 93.50 606 ALA A C 1
ATOM 4623 O O . ALA A 1 606 ? -58.208 -1.667 24.276 1.00 93.50 606 ALA A O 1
ATOM 4624 N N . LEU A 1 607 ? -57.354 -0.710 22.434 1.00 94.25 607 LEU A N 1
ATOM 4625 C CA . LEU A 1 607 ? -57.042 -1.956 21.729 1.00 94.25 607 LEU A CA 1
ATOM 4626 C C . LEU A 1 607 ? -55.968 -2.759 22.476 1.00 94.25 607 LEU A C 1
ATOM 4628 O O . LEU A 1 607 ? -56.131 -3.962 22.659 1.00 94.25 607 LEU A O 1
ATOM 4632 N N . ALA A 1 608 ? -54.918 -2.105 22.980 1.00 94.44 608 ALA A N 1
ATOM 4633 C CA . ALA A 1 608 ? -53.890 -2.746 23.798 1.00 94.44 608 ALA A CA 1
ATOM 4634 C C . ALA A 1 608 ? -54.473 -3.381 25.075 1.00 94.44 608 ALA A C 1
ATOM 4636 O O . ALA A 1 608 ? -54.161 -4.532 25.387 1.00 94.44 608 ALA A O 1
ATOM 4637 N N . ASP A 1 609 ? -55.372 -2.684 25.782 1.00 93.69 609 ASP A N 1
ATOM 4638 C CA . ASP A 1 609 ? -56.101 -3.261 26.922 1.00 93.69 609 ASP A CA 1
ATOM 4639 C C . ASP A 1 609 ? -57.026 -4.414 26.502 1.00 93.69 609 ASP A C 1
ATOM 4641 O O . ASP A 1 609 ? -57.089 -5.428 27.200 1.00 93.69 609 ASP A O 1
ATOM 4645 N N . GLN A 1 610 ? -57.713 -4.301 25.359 1.00 92.75 610 GLN A N 1
ATOM 4646 C CA . GLN A 1 610 ? -58.578 -5.357 24.824 1.00 92.75 610 GLN A CA 1
ATOM 4647 C C . GLN A 1 610 ? -57.784 -6.636 24.510 1.00 92.75 610 GLN A C 1
ATOM 4649 O O . GLN A 1 610 ? -58.243 -7.729 24.842 1.00 92.75 610 GLN A O 1
ATOM 4654 N N . ILE A 1 611 ? -56.586 -6.499 23.932 1.00 93.69 611 ILE A N 1
ATOM 4655 C CA . ILE A 1 611 ? -55.643 -7.595 23.673 1.00 93.69 611 ILE A CA 1
ATOM 4656 C C . ILE A 1 611 ? -55.167 -8.211 24.998 1.00 93.69 611 ILE A C 1
ATOM 4658 O O . ILE A 1 611 ? -55.325 -9.413 25.210 1.00 93.69 611 ILE A O 1
ATOM 4662 N N . ILE A 1 612 ? -54.631 -7.404 25.922 1.00 92.56 612 ILE A N 1
ATOM 4663 C CA . ILE A 1 612 ? -54.073 -7.885 27.202 1.00 92.56 612 ILE A CA 1
ATOM 4664 C C . ILE A 1 612 ? -55.153 -8.560 28.072 1.00 92.56 612 ILE A C 1
ATOM 4666 O O . ILE A 1 612 ? -54.858 -9.500 28.813 1.00 92.56 612 ILE A O 1
ATOM 4670 N N . ALA A 1 613 ? -56.417 -8.136 27.974 1.00 90.94 613 ALA A N 1
ATOM 4671 C CA . ALA A 1 613 ? -57.527 -8.726 28.722 1.00 90.94 613 ALA A CA 1
ATOM 4672 C C . ALA A 1 613 ? -57.843 -10.187 28.340 1.00 90.94 613 ALA A C 1
ATOM 4674 O O . ALA A 1 613 ? -58.419 -10.902 29.165 1.00 90.94 613 ALA A O 1
ATOM 4675 N N . THR A 1 614 ? -57.450 -10.652 27.146 1.00 89.31 614 THR A N 1
ATOM 4676 C CA . THR A 1 614 ? -57.718 -12.028 26.667 1.00 89.31 614 THR A CA 1
ATOM 4677 C C . THR A 1 614 ? -57.034 -13.117 27.503 1.00 89.31 614 THR A C 1
ATOM 4679 O O . THR A 1 614 ? -57.518 -14.239 27.589 1.00 89.31 614 THR A O 1
ATOM 4682 N N . LEU A 1 615 ? -55.989 -12.763 28.255 1.00 84.56 615 LEU A N 1
ATOM 4683 C CA . LEU A 1 615 ? -55.340 -13.638 29.243 1.00 84.56 615 LEU A CA 1
ATOM 4684 C C . LEU A 1 615 ? -56.227 -13.999 30.446 1.00 84.56 615 LEU A C 1
ATOM 4686 O O . LEU A 1 615 ? -55.874 -14.868 31.240 1.00 84.56 615 LEU A O 1
ATOM 4690 N N . ARG A 1 616 ? -57.328 -13.267 30.654 1.00 85.19 616 ARG A N 1
ATOM 4691 C CA . ARG A 1 616 ? -58.206 -13.382 31.833 1.00 85.19 616 ARG A CA 1
ATOM 4692 C C . ARG A 1 616 ? -59.690 -13.485 31.474 1.00 85.19 616 ARG A C 1
ATOM 4694 O O . ARG A 1 616 ? -60.527 -13.553 32.373 1.00 85.19 616 ARG A O 1
ATOM 4701 N N . ARG A 1 617 ? -60.031 -13.413 30.186 1.00 86.69 617 ARG A N 1
ATOM 4702 C CA . ARG A 1 617 ? -61.398 -13.358 29.650 1.00 86.69 617 ARG A CA 1
ATOM 4703 C C . ARG A 1 617 ? -61.418 -14.019 28.269 1.00 86.69 617 ARG A C 1
ATOM 4705 O O . ARG A 1 617 ? -60.416 -13.911 27.571 1.00 86.69 617 ARG A O 1
ATOM 4712 N N . PRO A 1 618 ? -62.530 -14.639 27.835 1.00 83.25 618 PRO A N 1
ATOM 4713 C CA . PRO A 1 618 ? -62.641 -15.168 26.478 1.00 83.25 618 PRO A CA 1
ATOM 4714 C C . PRO A 1 618 ? -62.297 -14.110 25.422 1.00 83.25 618 PRO A C 1
ATOM 4716 O O . PRO A 1 618 ? -62.707 -12.954 25.553 1.00 83.25 618 PRO A O 1
ATOM 4719 N N . THR A 1 619 ? -61.564 -14.508 24.379 1.00 84.81 619 THR A N 1
ATOM 4720 C CA . THR A 1 619 ? -61.197 -13.631 23.260 1.00 84.81 619 THR A CA 1
ATOM 4721 C C . THR A 1 619 ? -62.449 -12.992 22.646 1.00 84.81 619 THR A C 1
ATOM 4723 O O . THR A 1 619 ? -63.352 -13.726 22.234 1.00 84.81 619 THR A O 1
ATOM 4726 N N . PRO A 1 620 ? -62.539 -11.649 22.566 1.00 86.50 620 PRO A N 1
ATOM 4727 C CA . PRO A 1 620 ? -63.692 -10.978 21.977 1.00 86.50 620 PRO A CA 1
ATOM 4728 C C . PRO A 1 620 ? -63.942 -11.426 20.525 1.00 86.50 620 PRO A C 1
ATOM 4730 O O . PRO A 1 620 ? -62.983 -11.502 19.747 1.00 86.50 620 PRO A O 1
ATOM 4733 N N . PRO A 1 621 ? -65.204 -11.685 20.125 1.00 82.06 621 PRO A N 1
ATOM 4734 C CA . PRO A 1 621 ? -65.538 -12.036 18.748 1.00 82.06 621 PRO A CA 1
ATOM 4735 C C . PRO A 1 621 ? -64.984 -11.014 17.749 1.00 82.06 621 PRO A C 1
ATOM 4737 O O . PRO A 1 621 ? -65.119 -9.809 17.946 1.00 82.06 621 PRO A O 1
ATOM 4740 N N . GLY A 1 622 ? -64.341 -11.501 16.686 1.00 86.81 622 GLY A N 1
ATOM 4741 C CA . GLY A 1 622 ? -63.752 -10.662 15.638 1.00 86.81 622 GLY A CA 1
ATOM 4742 C C . GLY A 1 622 ? -62.426 -9.971 15.988 1.00 86.81 622 GLY A C 1
ATOM 4743 O O . GLY A 1 622 ? -61.843 -9.363 15.094 1.00 86.81 622 GLY A O 1
ATOM 4744 N N . LEU A 1 623 ? -61.895 -10.080 17.219 1.00 88.81 623 LEU A N 1
ATOM 4745 C CA . LEU A 1 623 ? -60.630 -9.414 17.580 1.00 88.81 623 LEU A CA 1
ATOM 4746 C C . LEU A 1 623 ? -59.468 -9.858 16.679 1.00 88.81 623 LEU A C 1
ATOM 4748 O O . LEU A 1 623 ? -58.760 -9.010 16.150 1.00 88.81 623 LEU A O 1
ATOM 4752 N N . THR A 1 624 ? -59.301 -11.162 16.444 1.00 87.81 624 THR A N 1
ATOM 4753 C CA . THR A 1 624 ? -58.240 -11.685 15.564 1.00 87.81 624 THR A CA 1
ATOM 4754 C C . THR A 1 624 ? -58.359 -11.151 14.134 1.00 87.81 624 THR A C 1
ATOM 4756 O O . THR A 1 624 ? -57.347 -10.816 13.524 1.00 87.81 624 THR A O 1
ATOM 4759 N N . THR A 1 625 ? -59.585 -11.010 13.617 1.00 89.50 625 THR A N 1
ATOM 4760 C CA . THR A 1 625 ? -59.855 -10.423 12.295 1.00 89.50 625 THR A CA 1
ATOM 4761 C C . THR A 1 625 ? -59.460 -8.950 12.263 1.00 89.50 625 THR A C 1
ATOM 4763 O O . THR A 1 625 ? -58.687 -8.556 11.397 1.00 89.50 625 THR A O 1
ATOM 4766 N N . ARG A 1 626 ? -59.877 -8.163 13.267 1.00 91.31 626 ARG A N 1
ATOM 4767 C CA . ARG A 1 626 ? -59.511 -6.744 13.407 1.00 91.31 626 ARG A CA 1
ATOM 4768 C C . ARG A 1 626 ? -57.992 -6.545 13.472 1.00 91.31 626 ARG A C 1
ATOM 4770 O O . ARG A 1 626 ? -57.476 -5.618 12.862 1.00 91.31 626 ARG A O 1
ATOM 4777 N N . LEU A 1 627 ? -57.262 -7.408 14.183 1.00 90.94 627 LEU A N 1
ATOM 4778 C CA . LEU A 1 627 ? -55.794 -7.344 14.234 1.00 90.94 627 LEU A CA 1
ATOM 4779 C C . LEU A 1 627 ? -55.164 -7.696 12.875 1.00 90.94 627 LEU A C 1
ATOM 4781 O O . LEU A 1 627 ? -54.209 -7.046 12.467 1.00 90.94 627 LEU A O 1
ATOM 4785 N N . ALA A 1 628 ? -55.703 -8.675 12.142 1.00 87.44 628 ALA A N 1
ATOM 4786 C CA . ALA A 1 628 ? -55.233 -8.986 10.791 1.00 87.44 628 ALA A CA 1
ATOM 4787 C C . ALA A 1 628 ? -55.500 -7.834 9.801 1.00 87.44 628 ALA A C 1
ATOM 4789 O O . ALA A 1 628 ? -54.620 -7.485 9.017 1.00 87.44 628 ALA A O 1
ATOM 4790 N N . GLU A 1 629 ? -56.673 -7.200 9.876 1.00 88.94 629 GLU A N 1
ATOM 4791 C CA . GLU A 1 629 ? -57.034 -6.017 9.084 1.00 88.94 629 GLU A CA 1
ATOM 4792 C C . GLU A 1 629 ? -56.117 -4.825 9.394 1.00 88.94 629 GLU A C 1
ATOM 4794 O O . GLU A 1 629 ? -55.617 -4.182 8.472 1.00 88.94 629 GLU A O 1
ATOM 4799 N N . ILE A 1 630 ? -55.837 -4.539 10.671 1.00 89.31 630 ILE A N 1
ATOM 4800 C CA . ILE A 1 630 ? -54.911 -3.462 11.051 1.00 89.31 630 ILE A CA 1
ATOM 4801 C C . ILE A 1 630 ? -53.482 -3.802 10.591 1.00 89.31 630 ILE A C 1
ATOM 4803 O O . ILE A 1 630 ? -52.834 -2.961 9.979 1.00 89.31 630 ILE A O 1
ATOM 4807 N N . ALA A 1 631 ? -53.005 -5.041 10.759 1.00 86.12 631 ALA A N 1
ATOM 4808 C CA . ALA A 1 631 ? -51.682 -5.458 10.275 1.00 86.12 631 ALA A CA 1
ATOM 4809 C C . ALA A 1 631 ? -51.513 -5.370 8.742 1.00 86.12 631 ALA A C 1
ATOM 4811 O O . ALA A 1 631 ? -50.386 -5.233 8.268 1.00 86.12 631 ALA A O 1
ATOM 4812 N N . GLN A 1 632 ? -52.604 -5.458 7.971 1.00 85.44 632 GLN A N 1
ATOM 4813 C CA . GLN A 1 632 ? -52.601 -5.290 6.512 1.00 85.44 632 GLN A CA 1
ATOM 4814 C C . GLN A 1 632 ? -52.686 -3.820 6.075 1.00 85.44 632 GLN A C 1
ATOM 4816 O O . GLN A 1 632 ? -52.063 -3.447 5.083 1.00 85.44 632 GLN A O 1
ATOM 4821 N N . ASN A 1 633 ? -53.456 -2.992 6.789 1.00 86.62 633 ASN A N 1
ATOM 4822 C CA . ASN A 1 633 ? -53.696 -1.592 6.422 1.00 86.62 633 ASN A CA 1
ATOM 4823 C C . ASN A 1 633 ? -52.665 -0.615 7.017 1.00 86.62 633 ASN A C 1
ATOM 4825 O O . ASN A 1 633 ? -52.400 0.435 6.430 1.00 86.62 633 ASN A O 1
ATOM 4829 N N . SER A 1 634 ? -52.058 -0.941 8.160 1.00 85.38 634 SER A N 1
ATOM 4830 C CA . SER A 1 634 ? -50.948 -0.176 8.727 1.00 85.38 634 SER A CA 1
ATOM 4831 C C . SER A 1 634 ? -49.665 -0.425 7.935 1.00 85.38 634 SER A C 1
ATOM 4833 O O . SER A 1 634 ? -49.285 -1.565 7.665 1.00 85.38 634 SER A O 1
ATOM 4835 N N . LYS A 1 635 ? -48.918 0.643 7.644 1.00 82.75 635 LYS A N 1
ATOM 4836 C CA . LYS A 1 635 ? -47.527 0.512 7.206 1.00 82.75 635 LYS A CA 1
ATOM 4837 C C . LYS A 1 635 ? -46.729 -0.156 8.325 1.00 82.75 635 LYS A C 1
ATOM 4839 O O . LYS A 1 635 ? -46.630 0.395 9.423 1.00 82.75 635 LYS A O 1
ATOM 4844 N N . ARG A 1 636 ? -46.138 -1.316 8.024 1.00 77.50 636 ARG A N 1
ATOM 4845 C CA . ARG A 1 636 ? -45.082 -1.934 8.837 1.00 77.50 636 ARG A CA 1
ATOM 4846 C C . ARG A 1 636 ? -43.984 -0.896 9.120 1.00 77.50 636 ARG A C 1
ATOM 4848 O O . ARG A 1 636 ? -43.609 -0.202 8.172 1.00 77.50 636 ARG A O 1
ATOM 4855 N N . PRO A 1 637 ? -43.413 -0.835 10.340 1.00 70.75 637 PRO A N 1
ATOM 4856 C CA . PRO A 1 637 ? -42.189 -0.086 10.598 1.00 70.75 637 PRO A CA 1
ATOM 4857 C C . PRO A 1 637 ? -41.092 -0.546 9.634 1.00 70.75 637 PRO A C 1
ATOM 4859 O O . PRO A 1 637 ? -40.547 -1.646 9.760 1.00 70.75 637 PRO A O 1
ATOM 4862 N N . GLN A 1 638 ? -40.815 0.272 8.621 1.00 59.72 638 GLN A N 1
ATOM 4863 C CA . GLN A 1 638 ? -39.700 0.050 7.716 1.00 59.72 638 GLN A CA 1
ATOM 4864 C C . GLN A 1 638 ? -38.428 0.468 8.451 1.00 59.72 638 GLN A C 1
ATOM 4866 O O . GLN A 1 638 ? -38.338 1.593 8.943 1.00 59.72 638 GLN A O 1
ATOM 4871 N N . MET A 1 639 ? -37.456 -0.441 8.529 1.00 52.62 639 MET A N 1
ATOM 4872 C CA . MET A 1 639 ? -36.072 -0.037 8.773 1.00 52.62 639 MET A CA 1
ATOM 4873 C C . MET A 1 639 ? -35.652 0.891 7.623 1.00 52.62 639 MET A C 1
ATOM 4875 O O . MET A 1 639 ? -36.082 0.642 6.491 1.00 52.62 639 MET A O 1
ATOM 4879 N N . PRO A 1 640 ? -34.878 1.960 7.881 1.00 44.56 640 PRO A N 1
ATOM 4880 C CA . PRO A 1 640 ? -34.522 2.929 6.852 1.00 44.56 640 PRO A CA 1
ATOM 4881 C C . PRO A 1 640 ? -33.772 2.244 5.702 1.00 44.56 640 PRO A C 1
ATOM 4883 O O . PRO A 1 640 ? -32.670 1.730 5.872 1.00 44.56 640 PRO A O 1
ATOM 4886 N N . THR A 1 641 ? -34.391 2.223 4.521 1.00 33.34 641 THR A N 1
ATOM 4887 C CA . THR A 1 641 ? -33.737 1.856 3.260 1.00 33.34 641 THR A CA 1
ATOM 4888 C C . THR A 1 641 ? -33.296 3.145 2.579 1.00 33.34 641 THR A C 1
ATOM 4890 O O . THR A 1 641 ? -34.147 3.949 2.194 1.00 33.34 641 THR A O 1
ATOM 4893 N N . SER A 1 642 ? -31.985 3.345 2.473 1.00 34.00 642 SER A N 1
ATOM 4894 C CA . SER A 1 642 ? -31.349 4.628 2.159 1.00 34.00 642 SER A CA 1
ATOM 4895 C C . SER A 1 642 ? -31.762 5.250 0.817 1.00 34.00 642 SER A C 1
ATOM 4897 O O . SER A 1 642 ? -31.947 4.552 -0.186 1.00 34.00 642 SER A O 1
ATOM 4899 N N . ARG A 1 643 ? -31.850 6.593 0.799 1.00 26.66 643 ARG A N 1
ATOM 4900 C CA . ARG A 1 643 ? -31.702 7.445 -0.398 1.00 26.66 643 ARG A CA 1
ATOM 4901 C C . ARG A 1 643 ? -31.519 8.933 -0.047 1.00 26.66 643 ARG A C 1
ATOM 4903 O O . ARG A 1 643 ? -32.426 9.528 0.519 1.00 26.66 643 ARG A O 1
ATOM 4910 N N . ALA A 1 644 ? -30.390 9.489 -0.514 1.00 28.03 644 ALA A N 1
ATOM 4911 C CA . ALA A 1 644 ? -30.005 10.912 -0.589 1.00 28.03 644 ALA A CA 1
ATOM 4912 C C . ALA A 1 644 ? -29.787 11.680 0.750 1.00 28.03 644 ALA A C 1
ATOM 4914 O O . ALA A 1 644 ? -30.227 11.223 1.805 1.00 28.03 644 ALA A O 1
ATOM 4915 N N . VAL A 1 645 ? -29.027 12.808 0.706 1.00 27.50 645 VAL A N 1
ATOM 4916 C CA . VAL A 1 645 ? -28.576 13.634 1.872 1.00 27.50 645 VAL A CA 1
ATOM 4917 C C . VAL A 1 645 ? -28.382 15.159 1.649 1.00 27.50 645 VAL A C 1
ATOM 4919 O O . VAL A 1 645 ? -27.532 15.535 0.851 1.00 27.50 645 VAL A O 1
ATOM 4922 N N . ARG A 1 646 ? -29.013 16.057 2.441 1.00 30.27 646 ARG A N 1
ATOM 4923 C CA . ARG A 1 646 ? -28.530 17.457 2.648 1.00 30.27 646 ARG A CA 1
ATOM 4924 C C . ARG A 1 646 ? -28.830 18.184 3.978 1.00 30.27 646 ARG A C 1
ATOM 4926 O O . ARG A 1 646 ? -29.969 18.289 4.412 1.00 30.27 646 ARG A O 1
ATOM 4933 N N . VAL A 1 647 ? -27.795 18.785 4.564 1.00 33.34 647 VAL A N 1
ATOM 4934 C CA . VAL A 1 647 ? -27.779 19.474 5.877 1.00 33.34 647 VAL A CA 1
ATOM 4935 C C . VAL A 1 647 ? -27.541 20.992 5.680 1.00 33.34 647 VAL A C 1
ATOM 4937 O O . VAL A 1 647 ? -27.123 21.356 4.580 1.00 33.34 647 VAL A O 1
ATOM 4940 N N . LEU A 1 648 ? -27.743 21.819 6.734 1.00 26.22 648 LEU A N 1
ATOM 4941 C CA . LEU A 1 648 ? -27.394 23.267 6.886 1.00 26.22 648 LEU A CA 1
ATOM 4942 C C . LEU A 1 648 ? -28.391 24.389 6.154 1.00 26.22 648 LEU A C 1
ATOM 4944 O O . LEU A 1 648 ? -27.985 23.992 5.015 1.00 26.22 648 LEU A O 1
ATOM 4948 N N . VAL A 1 649 ? -29.791 26.112 6.839 1.00 24.83 649 VAL A N 1
ATOM 4949 C CA . VAL A 1 649 ? -30.404 27.529 6.487 1.00 24.83 649 VAL A CA 1
ATOM 4950 C C . VAL A 1 649 ? -29.878 28.868 7.239 1.00 24.83 649 VAL A C 1
ATOM 4952 O O . VAL A 1 649 ? -30.675 29.441 7.979 1.00 24.83 649 VAL A O 1
ATOM 4955 N N . PRO A 1 650 ? -28.668 29.520 7.143 1.00 27.16 650 PRO A N 1
ATOM 4956 C CA . PRO A 1 650 ? -28.378 30.737 7.951 1.00 27.16 650 PRO A CA 1
ATOM 4957 C C . PRO A 1 650 ? -29.040 31.996 7.339 1.00 27.16 650 PRO A C 1
ATOM 4959 O O . PRO A 1 650 ? -29.554 31.912 6.218 1.00 27.16 650 PRO A O 1
ATOM 4962 N N . PRO A 1 651 ? -28.971 33.194 7.974 1.00 31.89 651 PRO A N 1
ATOM 4963 C CA . PRO A 1 651 ? -28.183 33.569 9.165 1.00 31.89 651 PRO A CA 1
ATOM 4964 C C . PRO A 1 651 ? -28.964 34.344 10.251 1.00 31.89 651 PRO A C 1
ATOM 4966 O O . PRO A 1 651 ? -30.110 34.738 10.052 1.00 31.89 651 PRO A O 1
ATOM 4969 N N . THR A 1 652 ? -28.305 34.673 11.371 1.00 24.09 652 THR A N 1
ATOM 4970 C CA . THR A 1 652 ? -28.093 36.055 11.895 1.00 24.09 652 THR A CA 1
ATOM 4971 C C . THR A 1 652 ? -27.476 36.009 13.307 1.00 24.09 652 THR A C 1
ATOM 4973 O O . THR A 1 652 ? -27.839 35.148 14.097 1.00 24.09 652 THR A O 1
ATOM 4976 N N . ARG A 1 653 ? -26.560 36.901 13.710 1.00 31.86 653 ARG A N 1
ATOM 4977 C CA . ARG A 1 653 ? -25.993 38.100 13.056 1.00 31.86 653 ARG A CA 1
ATOM 4978 C C . ARG A 1 653 ? -24.470 38.048 13.011 1.00 31.86 653 ARG A C 1
ATOM 4980 O O . ARG A 1 653 ? -23.901 37.586 14.019 1.00 31.86 653 ARG A O 1
#

Mean predicted aligned error: 11.61 Å

Nearest PDB structures (foldseek):
  3dyj-assembly2_B  TM=2.027E-01  e=1.314E+00  Mus musculus

Radius of gyration: 36.33 Å; Cα contacts (8 Å, |Δi|>4): 921; chains: 1; bounding box: 102×61×99 Å

Solvent-accessible surface area (backbone atoms only — not comparable to full-atom values): 34903 Å² total; per-residue (Å²): 136,79,84,74,73,50,70,42,82,38,99,87,76,49,71,23,46,44,49,39,49,25,85,90,75,66,49,67,49,63,92,89,47,70,31,64,54,43,50,38,33,42,55,26,46,52,49,23,51,59,74,49,48,96,75,67,66,74,74,79,75,58,98,79,72,70,74,63,87,78,67,72,62,62,68,55,58,55,46,55,50,49,53,47,38,54,50,24,51,48,49,23,63,76,40,30,82,39,65,71,28,32,52,43,36,32,50,32,54,49,54,48,56,46,53,38,53,52,23,66,56,41,31,74,35,39,38,49,14,33,60,24,43,22,46,28,54,22,45,58,39,49,54,52,28,49,55,28,48,52,49,28,55,52,33,92,48,71,67,54,24,50,49,32,47,46,55,23,48,66,38,56,76,52,29,56,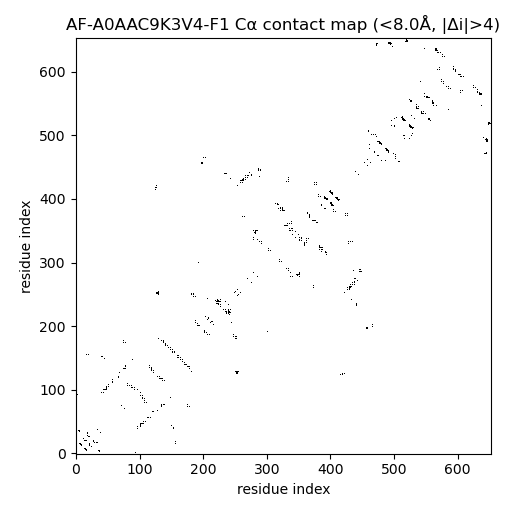50,44,48,55,53,46,53,55,31,49,51,34,44,50,41,57,62,44,79,93,51,47,52,57,58,22,54,51,52,24,49,41,68,77,37,75,92,53,53,77,86,46,39,34,62,48,18,26,59,48,50,29,67,73,68,70,50,90,58,8,58,66,43,11,40,53,47,65,66,42,49,31,51,28,42,55,41,24,53,49,67,60,34,52,50,27,23,56,54,37,37,63,65,55,72,53,66,66,58,53,51,57,49,56,67,13,57,61,43,49,50,43,49,44,55,30,53,55,54,52,56,55,49,55,58,53,53,56,52,47,73,74,69,57,81,51,64,56,54,46,52,50,50,54,28,42,50,43,22,53,51,45,62,49,40,22,45,53,41,29,50,58,50,46,63,72,43,94,72,71,62,48,62,40,45,54,61,45,46,70,43,60,46,56,57,43,37,60,54,40,44,74,46,97,49,16,88,40,38,63,53,56,49,60,60,47,45,51,29,46,73,41,84,77,11,51,47,62,41,82,94,69,56,20,35,40,37,54,47,101,88,49,75,51,79,42,46,44,62,60,52,49,20,47,49,39,45,28,50,39,32,49,52,19,42,45,51,28,48,50,22,51,37,39,62,68,74,47,89,78,65,64,52,74,67,56,33,48,72,49,34,63,33,46,68,51,50,26,60,61,44,47,31,68,81,51,76,38,52,68,80,50,71,48,82,51,99,93,49,78,47,72,42,55,56,66,51,53,51,68,65,57,62,49,51,46,45,62,71,38,58,78,77,93,65,64,59,46,74,44,45,35,39,56,70,47,63,43,32,38,36,43,41,66,37,48,51,54,16,73,76,38,63,76,73,49,24,56,55,23,47,48,46,29,26,52,61,17,25,43,71,85,39,55,62,53,48,73,39,41,52,46,17,48,50,17,54,38,41,52,41,38,76,74,64,42,71,72,35,57,63,54,42,51,54,51,24,50,56,23,53,78,70,64,38,60,70,56,27,50,47,36,51,59,51,63,45,40,84,80,41,82,72,61,88,63,48,72,56,54,28,52,52,38,43,70,72,26,57,67,77,72,76,91,77,83,65,46,34,53,67,56,71,63,88,87,134

Sequence (653 aa):
MLLNFQTLPCPCGGSRILGSSCPECGRKPLSGEVNRYVVHRRSGLARVLALLGPDTNPTETNPHESPQLAAPPAARIVNELLETLLAAIADFSAAPTSEHTVDALARAVTKLRTARQDALVAARLRPTTGTWTAVGESIDRIERVWDLYRDVLTADTVLDAQKSGKDAQDGLDTVRTPLQQIDEWENFAAILGDESRPIPERMFASLRTRFPNVTISELPSHGVAMTGRDLAISIGTNSGMSYLLLQPIAHTMLNPDVFRSKILQASSGLTNATRLREVALMDGAVQALADTHRLMVEAVIAFTAILAVESDERAVARRFGKLASEIYEASTAVLAWYRLMTTDRAGADAFTKVSAEDATKLAADLQKGALAPVFDDAARYLRHAPVHGRALDYEPNAGAFVINLKSHSETVLRDVFIDRVYAFLETVFASTWALSNAIDVAGIDVTLSDSDALYMGFTPLVLTAIALPVTADLTVRDYQEVDGGWTFYVDGDVDLLTPALVAAENAVGHVPEIQLLGPAGDPLLTVSLADSWAWRNTDGYNLQMNFLGFKASAEREGHSLLSHSDVQFMLSVLGIALLGGDAHAIVHLRRLKTWALERKWAEDAALADQIIATLRRPTPPGLTTRLAEIAQNSKRPQMPTSRAVRVLVPPTR

Foldseek 3Di:
DDADFDWDQDPVRDIDTFQQADPPPRHGHDPPTDTVSLVLLVVLVVLLVVLLPPDPPPDPPDPQPPLPPPDDPLVVLLVVLLVQQVVLLVVCSVPSNDPVSSVSNSVSVVSLNVLLVSLVRVLLFWDCVLSSVLSNQLSVLSVVLVVLSSQLSNDPDPVSVVVSVVVSVVSVVCSCVSVVVLVLLVVLVVLCLPPVDFNVCSLVVSVCSVCVPAFPVCQLVVLQVVCCVLLVDHFFSVLSSVVVSCVSCCNRGHPVVLLSVLLNLLLVLLPPLVLLVQQLQAPCLLQLLLQLVLLLSVLSSQVVCLVVPDDPLQVSFLSLLVSLQSNLLSLLSLLLSSLSSVDPQGDNCSSVVSSPDDSLVSLVVCCVDSSVSLRVLVDPLSNVCNVPPPLWGDDPVRCWIWGHDPVDTDTGHSRVVSRSSSSNSSSSVSSSSSSVRSCSVSVHDRDHDPVSCVVSPVALQVQLLSCVCRQFVWDFPDKDDDDPDIDTATDWADPPVRSQVSSLVSDDDPDQWDFFAAQERHGQKIWGSVLVVQLVPDDDLSVLLSVLVRQQPMAGNNHRNNDPLQLLLLLLVLLVVVVVPDPVSLVSLVVSLVSCVVVVVVVSVVLSVLSNCCVPDPNPPCNNVVSVVSNVPRDHPDDDDHDIDDHHDDDDD